Protein AF-A0A812YRU4-F1 (afdb_monomer)

Solvent-accessible surface area (backbone atoms only — not comparable to full-atom values): 34897 Å² total; per-residue (Å²): 134,85,80,77,73,79,73,93,63,56,40,75,69,53,64,86,39,74,36,22,42,51,42,50,43,34,73,71,46,41,44,79,76,41,52,84,80,40,80,96,62,56,100,83,54,50,73,55,56,47,32,37,53,31,27,76,64,70,39,72,78,32,50,43,41,59,72,84,61,57,59,47,21,40,62,86,48,100,81,36,83,30,54,67,59,38,57,50,47,55,56,43,44,75,78,40,49,82,81,41,78,92,58,57,99,82,56,48,71,66,55,48,38,44,52,40,30,75,72,63,42,84,70,33,64,42,59,43,55,99,86,52,61,75,58,56,53,68,85,69,86,78,78,74,62,66,67,58,54,57,59,51,52,56,52,53,52,52,53,51,52,51,53,56,50,54,50,51,56,46,51,57,49,50,49,52,51,52,52,51,50,49,52,53,52,51,54,50,48,53,53,50,52,53,52,50,50,54,48,51,56,50,51,52,52,51,52,52,52,51,50,52,52,51,51,53,51,49,52,51,51,52,51,52,51,52,54,51,51,52,50,54,53,51,50,52,51,53,51,51,52,51,50,52,52,53,52,51,52,51,52,52,52,52,62,57,56,77,73,62,80,91,82,81,88,83,90,83,88,83,92,80,88,88,80,91,79,86,82,86,83,81,86,84,91,77,92,79,92,81,92,79,90,80,84,88,86,80,86,84,90,86,90,88,78,92,82,89,88,88,81,83,86,89,80,86,82,89,85,87,82,83,89,80,89,78,92,76,92,78,83,89,80,86,90,79,90,78,82,89,78,88,80,80,95,83,87,65,68,73,68,61,69,74,66,55,92,89,62,71,61,58,42,72,26,28,34,56,47,74,70,85,54,91,84,66,74,69,42,81,30,78,31,48,66,57,26,42,58,55,24,68,74,39,92,63,33,42,27,25,31,24,33,56,88,80,28,34,20,42,50,42,38,76,84,44,45,83,36,84,62,42,77,53,20,40,20,32,53,63,88,56,78,88,86,64,87,86,65,70,75,74,84,85,80,81,80,78,85,75,88,74,90,79,88,86,81,88,91,81,84,91,80,95,72,70,75,67,64,66,64,62,71,69,71,80,80,81,83,88,85,80,83,89,79,85,83,80,88,82,86,86,82,88,83,92,79,91,78,92,80,86,89,82,84,86,84,79,89,86,83,91,84,84,89,82,83,89,83,88,87,88,81,88,81,81,88,131

Structure (mmCIF, N/CA/C/O backbone):
data_AF-A0A812YRU4-F1
#
_entry.id   AF-A0A812YRU4-F1
#
loop_
_atom_site.group_PDB
_atom_site.id
_atom_site.type_symbol
_atom_site.label_atom_id
_atom_site.label_alt_id
_atom_site.label_comp_id
_atom_site.label_asym_id
_atom_site.label_entity_id
_atom_site.label_seq_id
_atom_site.pdbx_PDB_ins_code
_atom_site.Cartn_x
_atom_site.Cartn_y
_atom_site.Cartn_z
_atom_site.occupancy
_atom_site.B_iso_or_equiv
_atom_site.auth_seq_id
_atom_site.auth_comp_id
_atom_site.auth_asym_id
_atom_site.auth_atom_id
_atom_site.pdbx_PDB_model_num
ATOM 1 N N . MET A 1 1 ? -33.519 -35.793 24.461 1.00 45.38 1 MET A N 1
ATOM 2 C CA . MET A 1 1 ? -32.552 -34.849 25.055 1.00 45.38 1 MET A CA 1
ATOM 3 C C . MET A 1 1 ? -33.353 -33.724 25.675 1.00 45.38 1 MET A C 1
ATOM 5 O O . MET A 1 1 ? -33.849 -32.876 24.951 1.00 45.38 1 MET A O 1
ATOM 9 N N . VAL A 1 2 ? -33.588 -33.798 26.984 1.00 37.97 2 VAL A N 1
ATOM 10 C CA . VAL A 1 2 ? -34.192 -32.703 27.749 1.00 37.97 2 VAL A CA 1
ATOM 11 C C . VAL A 1 2 ? -33.065 -31.702 27.971 1.00 37.97 2 VAL A C 1
ATOM 13 O O . VAL A 1 2 ? -32.107 -32.019 28.673 1.00 37.97 2 VAL A O 1
ATOM 16 N N . LEU A 1 3 ? -33.117 -30.557 27.291 1.00 44.22 3 LEU A N 1
ATOM 17 C CA . LEU A 1 3 ? -32.237 -29.434 27.594 1.00 44.22 3 LEU A CA 1
ATOM 18 C C . LEU A 1 3 ? -32.653 -28.933 28.978 1.00 44.22 3 LEU A C 1
ATOM 20 O O . LEU A 1 3 ? -33.679 -28.273 29.118 1.00 44.22 3 LEU A O 1
ATOM 24 N N . LEU A 1 4 ? -31.905 -29.339 30.005 1.00 40.84 4 LEU A N 1
ATOM 25 C CA . LEU A 1 4 ? -31.961 -28.729 31.327 1.00 40.84 4 LEU A CA 1
ATOM 26 C C . LEU A 1 4 ? -31.723 -27.232 31.129 1.00 40.84 4 LEU A C 1
ATOM 28 O O . LEU A 1 4 ? -30.606 -26.825 30.816 1.00 40.84 4 LEU A O 1
ATOM 32 N N . GLN A 1 5 ? -32.784 -26.434 31.252 1.00 42.91 5 GLN A N 1
ATOM 33 C CA . GLN A 1 5 ? -32.642 -24.992 31.362 1.00 42.91 5 GLN A CA 1
ATOM 34 C C . GLN A 1 5 ? -31.750 -24.726 32.581 1.00 42.91 5 GLN A C 1
ATOM 36 O O . GLN A 1 5 ? -32.077 -25.207 33.672 1.00 42.91 5 GLN A O 1
ATOM 41 N N . PRO A 1 6 ? -30.609 -24.033 32.413 1.00 49.03 6 PRO A N 1
ATOM 42 C CA . PRO A 1 6 ? -29.785 -23.667 33.543 1.00 49.03 6 PRO A CA 1
ATOM 43 C C . PRO A 1 6 ? -30.639 -22.788 34.448 1.00 49.03 6 PRO A C 1
ATOM 45 O O . PRO A 1 6 ? -31.181 -21.769 34.023 1.00 49.03 6 PRO A O 1
ATOM 48 N N . THR A 1 7 ? -30.804 -23.231 35.689 1.00 45.00 7 THR A N 1
ATOM 49 C CA . THR A 1 7 ? -31.398 -22.441 36.762 1.00 45.00 7 THR A CA 1
ATOM 50 C C . THR A 1 7 ? -30.785 -21.046 36.756 1.00 45.00 7 THR A C 1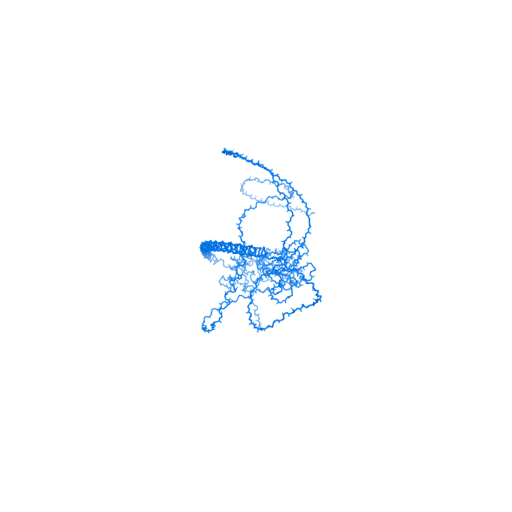
ATOM 52 O O . THR A 1 7 ? -29.574 -20.934 36.576 1.00 45.00 7 THR A O 1
ATOM 55 N N . LEU A 1 8 ? -31.634 -20.037 36.964 1.00 59.81 8 LEU A N 1
ATOM 56 C CA . LEU A 1 8 ? -31.445 -18.576 36.972 1.00 59.81 8 LEU A CA 1
ATOM 57 C C . LEU A 1 8 ? -30.323 -18.026 37.894 1.00 59.81 8 LEU A C 1
ATOM 59 O O . LEU A 1 8 ? -30.450 -16.959 38.489 1.00 59.81 8 LEU A O 1
ATOM 63 N N . GLN A 1 9 ? -29.218 -18.744 38.050 1.00 75.56 9 GLN A N 1
ATOM 64 C CA . GLN A 1 9 ? -28.095 -18.371 38.892 1.00 75.56 9 GLN A CA 1
ATOM 65 C C . GLN A 1 9 ? -27.288 -17.294 38.171 1.00 75.56 9 GLN A C 1
ATOM 67 O O . GLN A 1 9 ? -26.748 -17.514 37.084 1.00 75.56 9 GLN A O 1
ATOM 72 N N . CYS A 1 10 ? -27.231 -16.106 38.772 1.00 87.62 10 CYS A N 1
ATOM 73 C CA . CYS A 1 10 ? -26.231 -15.132 38.373 1.00 87.62 10 CYS A CA 1
ATOM 74 C C . CYS A 1 10 ? -24.852 -15.669 38.774 1.00 87.62 10 CYS A C 1
ATOM 76 O O . CYS A 1 10 ? -24.713 -16.379 39.771 1.00 87.62 10 CYS A O 1
ATOM 78 N N . ALA A 1 11 ? -23.828 -15.330 38.004 1.00 87.25 11 ALA A N 1
ATOM 79 C CA . ALA A 1 11 ? -22.452 -15.607 38.377 1.00 87.25 11 ALA A CA 1
ATOM 80 C C . ALA A 1 11 ? -21.560 -14.498 37.831 1.00 87.25 11 ALA A C 1
ATOM 82 O O . ALA A 1 11 ? -21.629 -14.167 36.649 1.00 87.25 11 ALA A O 1
ATOM 83 N N . ASN A 1 12 ? -20.690 -13.941 38.670 1.00 86.56 12 ASN A N 1
ATOM 84 C CA . ASN A 1 12 ? -19.630 -13.057 38.195 1.00 86.56 12 ASN A CA 1
ATOM 85 C C . ASN A 1 12 ? -18.546 -13.915 37.549 1.00 86.56 12 ASN A C 1
ATOM 87 O O . ASN A 1 12 ? -17.930 -14.748 38.215 1.00 86.56 12 ASN A O 1
ATOM 91 N N . MET A 1 13 ? -18.334 -13.752 36.241 1.00 91.00 13 MET A N 1
ATOM 92 C CA . MET A 1 13 ? -17.394 -14.621 35.539 1.00 91.00 13 MET A CA 1
ATOM 93 C C . MET A 1 13 ? -15.949 -14.229 35.831 1.00 91.00 13 MET A C 1
ATOM 95 O O . MET A 1 13 ? -15.581 -13.080 35.571 1.00 91.00 13 MET A O 1
ATOM 99 N N . PRO A 1 14 ? -15.094 -15.177 36.262 1.00 88.12 14 PRO A N 1
ATOM 100 C CA . PRO A 1 14 ? -13.668 -14.927 36.399 1.00 88.12 14 PRO A CA 1
ATOM 101 C C . PRO A 1 14 ? -13.077 -14.468 35.068 1.00 88.12 14 PRO A C 1
ATOM 103 O O . PRO A 1 14 ? -13.402 -15.022 34.013 1.00 88.12 14 PRO A O 1
ATOM 106 N N . THR A 1 15 ? -12.143 -13.522 35.107 1.00 88.62 15 THR A N 1
ATOM 107 C CA . THR A 1 15 ? -11.422 -13.025 33.920 1.00 88.62 15 THR A CA 1
ATOM 108 C C . THR A 1 15 ? -10.650 -14.120 33.174 1.00 88.62 15 THR A C 1
ATOM 110 O O . THR A 1 15 ? -10.367 -13.987 31.987 1.00 88.62 15 THR A O 1
ATOM 113 N N . SER A 1 16 ? -10.335 -15.230 33.847 1.00 89.75 16 SER A N 1
ATOM 114 C CA . SER A 1 16 ? -9.675 -16.406 33.272 1.00 89.75 16 SER A CA 1
ATOM 115 C C . SER A 1 16 ? -10.605 -17.306 32.447 1.00 89.75 16 SER A C 1
ATOM 117 O O . SER A 1 16 ? -10.122 -18.087 31.617 1.00 89.75 16 SER A O 1
ATOM 119 N N . SER A 1 17 ? -11.921 -17.205 32.649 1.00 93.88 17 SER A N 1
ATOM 120 C CA . SER A 1 17 ? -12.921 -17.998 31.932 1.00 93.88 17 SER A CA 1
ATOM 121 C C . SER A 1 17 ? -13.027 -17.586 30.452 1.00 93.88 17 SER A C 1
ATOM 123 O O . SER A 1 17 ? -12.658 -16.464 30.100 1.00 93.88 17 SER A O 1
ATOM 125 N N . PRO A 1 18 ? -13.546 -18.449 29.554 1.00 94.56 18 PRO A N 1
ATOM 126 C CA . PRO A 1 18 ? -13.751 -18.086 28.149 1.00 94.56 18 PRO A CA 1
ATOM 127 C C . PRO A 1 18 ? -14.623 -16.836 27.962 1.00 94.56 18 PRO A C 1
ATOM 129 O O . PRO A 1 18 ? -14.247 -15.942 27.208 1.00 94.56 18 PRO A O 1
ATOM 132 N N . CYS A 1 19 ? -15.735 -16.743 28.700 1.00 96.81 19 CYS A N 1
ATOM 133 C CA . CYS A 1 19 ? -16.584 -15.551 28.733 1.00 96.81 19 CYS A CA 1
ATOM 134 C C . CYS A 1 19 ? -15.803 -14.322 29.232 1.00 96.81 19 CYS A C 1
ATOM 136 O O . CYS A 1 19 ? -15.808 -13.278 28.585 1.00 96.81 19 CYS A O 1
ATOM 138 N N . GLY A 1 20 ? -15.061 -14.455 30.336 1.00 94.75 20 GLY A N 1
ATOM 139 C CA . GLY A 1 20 ? -14.303 -13.341 30.903 1.00 94.75 20 GLY A CA 1
ATOM 140 C C . GLY A 1 20 ? -13.191 -12.817 29.997 1.00 94.75 20 GLY A C 1
ATOM 141 O O . GLY A 1 20 ? -12.993 -11.607 29.900 1.00 94.75 20 GLY A O 1
ATOM 142 N N . LYS A 1 21 ? -12.523 -13.701 29.250 1.00 95.38 21 LYS A N 1
ATOM 143 C CA . LYS A 1 21 ? -11.553 -13.316 28.214 1.00 95.38 21 LYS A CA 1
ATOM 144 C C . LYS A 1 21 ? -12.210 -12.552 27.067 1.00 95.38 21 LYS A C 1
ATOM 146 O O . LYS A 1 21 ? -11.634 -11.572 26.602 1.00 95.38 21 LYS A O 1
ATOM 151 N N . ALA A 1 22 ? -13.397 -12.975 26.628 1.00 96.12 22 ALA A N 1
ATOM 152 C CA . ALA A 1 22 ? -14.150 -12.278 25.586 1.00 96.12 22 ALA A CA 1
ATOM 153 C C . ALA A 1 22 ? -14.577 -10.876 26.049 1.00 96.12 22 ALA A C 1
ATOM 155 O O . ALA A 1 22 ? -14.362 -9.907 25.324 1.00 96.12 22 ALA A O 1
ATOM 156 N N . ILE A 1 23 ? -15.073 -10.752 27.284 1.00 96.56 23 ILE A N 1
ATOM 157 C CA . ILE A 1 23 ? -15.409 -9.460 27.897 1.00 96.56 23 ILE A CA 1
ATOM 158 C C . ILE A 1 23 ? -14.171 -8.563 27.991 1.00 96.56 23 ILE A C 1
ATOM 160 O O . ILE A 1 23 ? -14.215 -7.413 27.565 1.00 96.56 23 ILE A O 1
ATOM 164 N N . LEU A 1 24 ? -13.043 -9.075 28.494 1.00 95.69 24 LEU A N 1
ATOM 165 C CA . LEU A 1 24 ? -11.802 -8.299 28.568 1.00 95.69 24 LEU A CA 1
ATOM 166 C C . LEU A 1 24 ? -11.323 -7.854 27.186 1.00 95.69 24 LEU A C 1
ATOM 168 O O . LEU A 1 24 ? -10.888 -6.713 27.034 1.00 95.69 24 LEU A O 1
ATOM 172 N N . HIS A 1 25 ? -11.419 -8.721 26.179 1.00 95.31 25 HIS A N 1
ATOM 173 C CA . HIS A 1 25 ? -11.092 -8.371 24.802 1.00 95.31 25 HIS A CA 1
ATOM 174 C C . HIS A 1 25 ? -12.012 -7.264 24.272 1.00 95.31 25 HIS A C 1
ATOM 176 O O . HIS A 1 25 ? -11.520 -6.299 23.690 1.00 95.31 25 HIS A O 1
ATOM 182 N N . ALA A 1 26 ? -13.322 -7.354 24.516 1.00 96.44 26 ALA A N 1
ATOM 183 C CA . ALA A 1 26 ? -14.277 -6.306 24.164 1.00 96.44 26 ALA A CA 1
ATOM 184 C C . ALA A 1 26 ? -13.936 -4.974 24.835 1.00 96.44 26 ALA A C 1
ATOM 186 O O . ALA A 1 26 ? -13.847 -3.958 24.157 1.00 96.44 26 ALA A O 1
ATOM 187 N N . MET A 1 27 ? -13.660 -4.981 26.139 1.00 94.44 27 MET A N 1
ATOM 188 C CA . MET A 1 27 ? -13.318 -3.770 26.889 1.00 94.44 27 MET A CA 1
ATOM 189 C C . MET A 1 27 ? -12.005 -3.124 26.426 1.00 94.44 27 MET A C 1
ATOM 191 O O . MET A 1 27 ? -11.888 -1.904 26.447 1.00 94.44 27 MET A O 1
ATOM 195 N N . THR A 1 28 ? -11.003 -3.922 26.043 1.00 92.50 28 THR A N 1
ATOM 196 C CA . THR A 1 28 ? -9.645 -3.422 25.752 1.00 92.50 28 THR A CA 1
ATOM 197 C C . THR A 1 28 ? -9.398 -3.119 24.278 1.00 92.50 28 THR A C 1
ATOM 199 O O . THR A 1 28 ? -8.720 -2.145 23.969 1.00 92.50 28 THR A O 1
ATOM 202 N N . HIS A 1 29 ? -9.937 -3.935 23.374 1.00 94.19 29 HIS A N 1
ATOM 203 C CA . HIS A 1 29 ? -9.679 -3.841 21.935 1.00 94.19 29 HIS A CA 1
ATOM 204 C C . HIS A 1 29 ? -10.978 -3.695 21.149 1.00 94.19 29 HIS A C 1
ATOM 206 O O . HIS A 1 29 ? -11.094 -2.809 20.306 1.00 94.19 29 HIS A O 1
ATOM 212 N N . GLY A 1 30 ? -11.971 -4.539 21.448 1.00 93.69 30 GLY A N 1
ATOM 213 C CA . GLY A 1 30 ? -13.206 -4.625 20.675 1.00 93.69 30 GLY A CA 1
ATOM 214 C C . GLY A 1 30 ? -13.965 -3.303 20.611 1.00 93.69 30 GLY A C 1
ATOM 215 O O . GLY A 1 30 ? -14.333 -2.880 19.523 1.00 93.69 30 GLY A O 1
ATOM 216 N N . PHE A 1 31 ? -14.149 -2.625 21.745 1.00 94.62 31 PHE A N 1
ATOM 217 C CA . PHE A 1 31 ? -14.885 -1.364 21.819 1.00 94.62 31 PHE A CA 1
ATOM 218 C C . PHE A 1 31 ? -14.136 -0.210 21.141 1.00 94.62 31 PHE A C 1
ATOM 220 O O . PHE A 1 31 ? -14.758 0.640 20.518 1.00 94.62 31 PHE A O 1
ATOM 227 N N . ALA A 1 32 ? -12.802 -0.182 21.229 1.00 89.69 32 ALA A N 1
ATOM 228 C CA . ALA A 1 32 ? -11.991 0.848 20.580 1.00 89.69 32 ALA A CA 1
ATOM 229 C C . ALA A 1 32 ? -11.964 0.690 19.050 1.00 89.69 32 ALA A C 1
ATOM 231 O O . ALA A 1 32 ? -11.919 1.684 18.332 1.00 89.69 32 ALA A O 1
ATOM 232 N N . GLN A 1 33 ? -11.983 -0.554 18.561 1.00 95.12 33 GLN A N 1
ATOM 233 C CA . GLN A 1 33 ? -11.973 -0.860 17.129 1.00 95.12 33 GLN A CA 1
ATOM 234 C C . GLN A 1 33 ? -13.366 -0.754 16.498 1.00 95.12 33 GLN A C 1
ATOM 236 O O . GLN A 1 33 ? -13.477 -0.283 15.371 1.00 95.12 33 GLN A O 1
ATOM 241 N N . HIS A 1 34 ? -14.400 -1.191 17.222 1.00 95.69 34 HIS A N 1
ATOM 242 C CA . HIS A 1 34 ? -15.766 -1.340 16.718 1.00 95.69 34 HIS A CA 1
ATOM 243 C C . HIS A 1 34 ? -16.815 -0.949 17.775 1.00 95.69 34 HIS A C 1
ATOM 245 O O . HIS A 1 34 ? -17.539 -1.821 18.273 1.00 95.69 34 HIS A O 1
ATOM 251 N N . PRO A 1 35 ? -16.917 0.334 18.168 1.00 95.12 35 PRO A N 1
ATOM 252 C CA . PRO A 1 35 ? -17.913 0.782 19.146 1.00 95.12 35 PRO A CA 1
ATOM 253 C C . PRO A 1 35 ? -19.357 0.504 18.691 1.00 95.12 35 PRO A C 1
ATOM 255 O O . PRO A 1 35 ? -20.231 0.255 19.521 1.00 95.12 35 PRO A O 1
ATOM 258 N N . GLU A 1 36 ? -19.608 0.468 17.380 1.00 92.12 36 GLU A N 1
ATOM 259 C CA . GLU A 1 36 ? -20.902 0.154 16.767 1.00 92.12 36 GLU A CA 1
ATOM 260 C C . GLU A 1 36 ? -21.422 -1.252 17.104 1.00 92.12 36 GLU A C 1
ATOM 262 O O . GLU A 1 36 ? -22.631 -1.479 17.083 1.00 92.12 36 GLU A O 1
ATOM 267 N N . HIS A 1 37 ? -20.536 -2.189 17.458 1.00 95.31 37 HIS A N 1
ATOM 268 C CA . HIS A 1 37 ? -20.919 -3.544 17.855 1.00 95.31 37 HIS A CA 1
ATOM 269 C C . HIS A 1 37 ? -21.395 -3.645 19.306 1.00 95.31 37 HIS A C 1
ATOM 271 O O . HIS A 1 37 ? -21.857 -4.707 19.696 1.00 95.31 37 HIS A O 1
ATOM 277 N N . TYR A 1 38 ? -21.296 -2.586 20.111 1.00 95.69 38 TYR A N 1
ATOM 278 C CA . TYR A 1 38 ? -21.601 -2.620 21.545 1.00 95.69 38 TYR A CA 1
ATOM 279 C C . TYR A 1 38 ? -22.648 -1.562 21.905 1.00 95.69 38 TYR A C 1
ATOM 281 O O . TYR A 1 38 ? -22.424 -0.692 22.747 1.00 95.69 38 TYR A O 1
ATOM 289 N N . ILE A 1 39 ? -23.801 -1.620 21.233 1.00 92.38 39 ILE A N 1
ATOM 290 C CA . ILE A 1 39 ? -24.898 -0.659 21.414 1.00 92.38 39 ILE A CA 1
ATOM 291 C C . ILE A 1 39 ? -25.322 -0.614 22.890 1.00 92.38 39 ILE A C 1
ATOM 293 O O . ILE A 1 39 ? -25.643 -1.640 23.488 1.00 92.38 39 ILE A O 1
ATOM 297 N N . GLY A 1 40 ? -25.330 0.589 23.470 1.00 87.62 40 GLY A N 1
ATOM 298 C CA . GLY A 1 40 ? -25.673 0.819 24.878 1.00 87.62 40 GLY A CA 1
ATOM 299 C C . GLY A 1 40 ? -24.502 0.668 25.855 1.00 87.62 40 GLY A C 1
ATOM 300 O O . GLY A 1 40 ? -24.668 0.944 27.042 1.00 87.62 40 GLY A O 1
ATOM 301 N N . LEU A 1 41 ? -23.314 0.284 25.378 1.00 93.06 41 LEU A N 1
ATOM 302 C CA . LEU A 1 41 ? -22.080 0.310 26.160 1.00 93.06 41 LEU A CA 1
ATOM 303 C C . LEU A 1 41 ? -21.213 1.518 25.784 1.00 93.06 41 LEU A C 1
ATOM 305 O O . LEU A 1 41 ? -21.320 2.093 24.703 1.00 93.06 41 LEU A O 1
ATOM 309 N N . SER A 1 42 ? -20.346 1.913 26.710 1.00 89.44 42 SER A N 1
ATOM 310 C CA . SER A 1 42 ? -19.387 3.007 26.565 1.00 89.44 42 SER A CA 1
ATOM 311 C C . SER A 1 42 ? -17.993 2.548 26.999 1.00 89.44 42 SER A C 1
ATOM 313 O O . SER A 1 42 ? -17.850 1.528 27.674 1.00 89.44 42 SER A O 1
ATOM 315 N N . VAL A 1 43 ? -16.961 3.346 26.709 1.00 87.94 43 VAL A N 1
ATOM 316 C CA . VAL A 1 43 ? -15.587 3.093 27.193 1.00 87.94 43 VAL A CA 1
ATOM 317 C C . VAL A 1 43 ? -15.485 3.078 28.729 1.00 87.94 43 VAL A C 1
ATOM 319 O O . VAL A 1 43 ? -14.535 2.539 29.289 1.00 87.94 43 VAL A O 1
ATOM 322 N N . HIS A 1 44 ? -16.480 3.645 29.418 1.00 83.31 44 HIS A N 1
ATOM 323 C CA . HIS A 1 44 ? -16.577 3.682 30.877 1.00 83.31 44 HIS A CA 1
ATOM 324 C C . HIS A 1 44 ? -17.490 2.591 31.455 1.00 83.31 44 HIS A C 1
ATOM 326 O O . HIS A 1 44 ? -17.653 2.515 32.672 1.00 83.31 44 HIS A O 1
ATOM 332 N N . SER A 1 45 ? -18.103 1.753 30.614 1.00 88.00 45 SER A N 1
ATOM 333 C CA . SER A 1 45 ? -18.971 0.671 31.077 1.00 88.00 45 SER A CA 1
ATOM 334 C C . SER A 1 45 ? -18.177 -0.366 31.876 1.00 88.00 45 SER A C 1
ATOM 336 O O . SER A 1 45 ? -17.042 -0.713 31.549 1.00 88.00 45 SER A O 1
ATOM 338 N N . THR A 1 46 ? -18.782 -0.868 32.950 1.00 91.44 46 THR A N 1
ATOM 339 C CA . THR A 1 46 ? -18.155 -1.828 33.865 1.00 91.44 46 THR A CA 1
ATOM 340 C C . THR A 1 46 ? -18.062 -3.225 33.246 1.00 91.44 46 THR A C 1
ATOM 342 O O . THR A 1 46 ? -18.794 -3.566 32.318 1.00 91.44 46 THR A O 1
ATOM 345 N N . TYR A 1 47 ? -17.212 -4.088 33.813 1.00 93.12 47 TYR A N 1
ATOM 346 C CA . TYR A 1 47 ? -17.121 -5.497 33.407 1.00 93.12 47 TYR A CA 1
ATOM 347 C C . TYR A 1 47 ? -18.479 -6.218 33.477 1.00 93.12 47 TYR A C 1
ATOM 349 O O . TYR A 1 47 ? -18.807 -6.995 32.586 1.00 93.12 47 TYR A O 1
ATOM 357 N N . SER A 1 48 ? -19.302 -5.914 34.489 1.00 91.44 48 SER A N 1
ATOM 358 C CA . SER A 1 48 ? -20.655 -6.467 34.621 1.00 91.44 48 SER A CA 1
ATOM 359 C C . SER A 1 48 ? -21.601 -5.992 33.516 1.00 91.44 48 SER A C 1
ATOM 361 O O . SER A 1 48 ? -22.391 -6.793 33.031 1.00 91.44 48 SER A O 1
ATOM 363 N N . ALA A 1 49 ? -21.500 -4.740 33.058 1.00 90.19 49 ALA A N 1
ATOM 364 C CA . ALA A 1 49 ? -22.296 -4.246 31.933 1.00 90.19 49 ALA A CA 1
ATOM 365 C C . ALA A 1 49 ? -21.929 -4.964 30.624 1.00 90.19 49 ALA A C 1
ATOM 367 O O . ALA A 1 49 ? -22.815 -5.401 29.888 1.00 90.19 49 ALA A O 1
ATOM 368 N N . PHE A 1 50 ? -20.633 -5.176 30.368 1.00 95.06 50 PHE A N 1
ATOM 369 C CA . PHE A 1 50 ? -20.200 -6.011 29.244 1.00 95.06 50 PHE A CA 1
ATOM 370 C C . PHE A 1 50 ? -20.651 -7.469 29.415 1.00 95.06 50 PHE A C 1
ATOM 372 O O . PHE A 1 50 ? -21.143 -8.065 28.463 1.00 95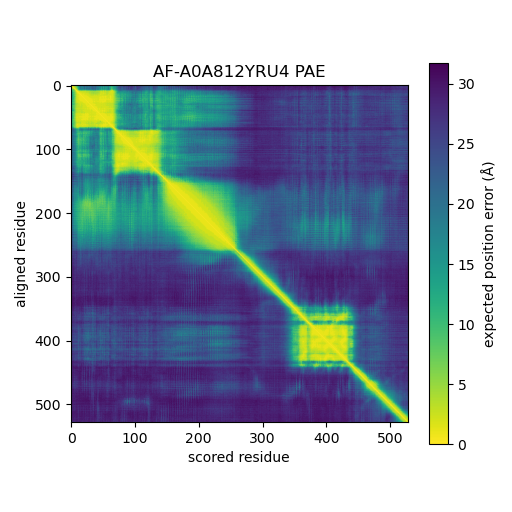.06 50 PHE A O 1
ATOM 379 N N . GLN A 1 51 ? -20.564 -8.050 30.615 1.00 95.50 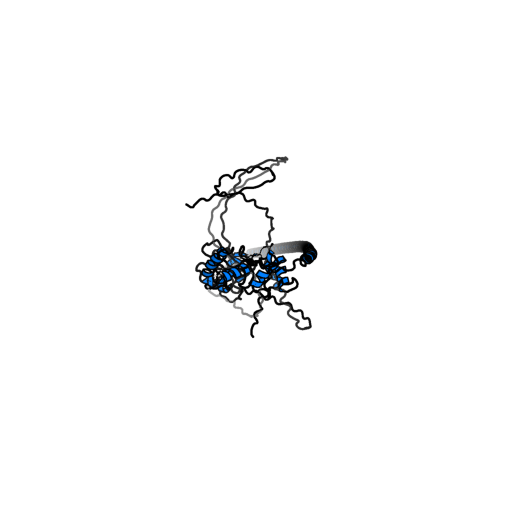51 GLN A N 1
ATOM 380 C CA . GLN A 1 51 ? -21.067 -9.404 30.861 1.00 95.50 51 GLN A CA 1
ATOM 381 C C . GLN A 1 51 ? -22.575 -9.519 30.592 1.00 95.50 51 GLN A C 1
ATOM 383 O O . GLN A 1 51 ? -23.002 -10.494 29.978 1.00 95.50 51 GLN A O 1
ATOM 388 N N . ALA A 1 52 ? -23.370 -8.524 31.000 1.00 91.56 52 ALA A N 1
ATOM 389 C CA . ALA A 1 52 ? -24.803 -8.461 30.713 1.00 91.56 52 ALA A CA 1
ATOM 390 C C . ALA A 1 52 ? -25.066 -8.411 29.205 1.00 91.56 52 ALA A C 1
ATOM 392 O O . ALA A 1 52 ? -25.906 -9.152 28.708 1.00 91.56 52 ALA A O 1
ATOM 393 N N . TYR A 1 53 ? -24.309 -7.596 28.468 1.00 95.31 53 TYR A N 1
ATOM 394 C CA . TYR A 1 53 ? -24.405 -7.513 27.011 1.00 95.31 53 TYR A CA 1
ATOM 395 C C . TYR A 1 53 ? -24.132 -8.866 26.335 1.00 95.31 53 TYR A C 1
ATOM 397 O O . TYR A 1 53 ? -24.912 -9.310 25.495 1.00 95.31 53 TYR A O 1
ATOM 405 N N . TYR A 1 54 ? -23.068 -9.564 26.745 1.00 95.50 54 TYR A N 1
ATOM 406 C CA . TYR A 1 54 ? -22.745 -10.891 26.215 1.00 95.50 54 TYR A CA 1
ATOM 407 C C . TYR A 1 54 ? -23.782 -11.949 26.597 1.00 95.50 54 TYR A C 1
ATOM 409 O O . TYR A 1 54 ? -24.122 -12.783 25.762 1.00 95.50 54 TYR A O 1
ATOM 417 N N . HIS A 1 55 ? -24.298 -11.908 27.827 1.00 94.56 55 HIS A N 1
ATOM 418 C CA . HIS A 1 55 ? -25.370 -12.795 28.272 1.00 94.56 55 HIS A CA 1
ATOM 419 C C . HIS A 1 55 ? -26.643 -12.591 27.441 1.00 94.56 55 HIS A C 1
ATOM 421 O O . HIS A 1 55 ? -27.180 -13.552 26.905 1.00 94.56 55 HIS A O 1
ATOM 427 N N . ASN A 1 56 ? -27.078 -11.341 27.272 1.00 89.94 56 ASN A N 1
ATOM 428 C CA . ASN A 1 56 ? -28.292 -11.001 26.528 1.00 89.94 56 ASN A CA 1
ATOM 429 C C . ASN A 1 56 ? -28.179 -11.310 25.028 1.00 89.94 56 ASN A C 1
ATOM 431 O O . ASN A 1 56 ? -29.189 -11.546 24.374 1.00 89.94 56 ASN A O 1
ATOM 435 N N . GLY A 1 57 ? -26.962 -11.297 24.479 1.00 92.00 57 GLY A N 1
ATOM 436 C CA . GLY A 1 57 ? -26.692 -11.708 23.101 1.00 92.00 57 GLY A CA 1
ATOM 437 C C . GLY A 1 57 ? -26.437 -13.208 22.922 1.00 92.00 57 GLY A C 1
ATOM 438 O O . GLY A 1 57 ? -26.035 -13.602 21.829 1.00 92.00 57 GLY A O 1
ATOM 439 N N . ASP A 1 58 ? -26.580 -14.027 23.972 1.00 93.00 58 ASP A N 1
ATOM 440 C CA . ASP A 1 58 ? -26.210 -15.452 23.991 1.00 93.00 58 ASP A CA 1
ATOM 441 C C . ASP A 1 58 ? -24.773 -15.721 23.482 1.00 93.00 58 ASP A C 1
ATOM 443 O O . ASP A 1 58 ? -24.448 -16.762 22.901 1.00 93.00 58 ASP A O 1
ATOM 447 N N . MET A 1 59 ? -23.861 -14.774 23.717 1.00 91.94 59 MET A N 1
ATOM 448 C CA . MET A 1 59 ? -22.479 -14.828 23.251 1.00 91.94 59 MET A CA 1
ATOM 449 C C . MET A 1 59 ? -21.568 -15.481 24.294 1.00 91.94 59 MET A C 1
ATOM 451 O O . MET A 1 59 ? -21.561 -15.123 25.472 1.00 91.94 59 MET A O 1
ATOM 455 N N . HIS A 1 60 ? -20.738 -16.428 23.847 1.00 91.00 60 HIS A N 1
ATOM 456 C CA . HIS A 1 60 ? -19.709 -17.098 24.661 1.00 91.00 60 HIS A CA 1
ATOM 457 C C . HIS A 1 60 ? -20.214 -17.781 25.946 1.00 91.00 60 HIS A C 1
ATOM 459 O O . HIS A 1 60 ? -19.418 -18.023 26.856 1.00 91.00 60 HIS A O 1
ATOM 465 N N . PHE A 1 61 ? -21.507 -18.124 26.011 1.00 93.31 61 PHE A N 1
ATOM 466 C CA . PHE A 1 61 ? -22.135 -18.758 27.177 1.00 93.31 61 PHE A CA 1
ATOM 467 C C . PHE A 1 61 ? -21.894 -17.979 28.477 1.00 93.31 61 PHE A C 1
ATOM 469 O O . PHE A 1 61 ? -21.662 -18.562 29.538 1.00 93.31 61 PHE A O 1
ATOM 476 N N . CYS A 1 62 ? -21.898 -16.649 28.390 1.00 95.06 62 CYS A N 1
ATOM 477 C CA . CYS A 1 62 ? -21.769 -15.803 29.562 1.00 95.06 62 CYS A CA 1
ATOM 478 C C . CYS A 1 62 ? -23.012 -15.955 30.458 1.00 95.06 62 CYS A C 1
ATOM 480 O O . CYS A 1 62 ? -24.122 -15.712 29.984 1.00 95.06 62 CYS A O 1
ATOM 482 N N . PRO A 1 63 ? -22.873 -16.347 31.739 1.00 93.00 63 PRO A N 1
ATOM 483 C CA . PRO A 1 63 ? -23.977 -16.292 32.684 1.00 93.00 63 PRO A CA 1
ATOM 484 C C . PRO A 1 63 ? -24.323 -14.834 32.990 1.00 93.00 63 PRO A C 1
ATOM 486 O O . PRO A 1 63 ? -23.508 -13.924 32.802 1.00 93.00 63 PRO A O 1
ATOM 489 N N . ARG A 1 64 ? -25.529 -14.619 33.509 1.00 90.44 64 ARG A N 1
ATOM 490 C CA . ARG A 1 64 ? -25.988 -13.302 33.943 1.00 90.44 64 ARG A CA 1
ATOM 491 C C . ARG A 1 64 ? -25.055 -12.759 35.037 1.00 90.44 64 ARG A C 1
ATOM 493 O O . ARG A 1 64 ? -24.797 -13.493 35.994 1.00 90.44 64 ARG A O 1
ATOM 500 N N . PRO A 1 65 ? -24.549 -11.517 34.941 1.00 91.69 65 PRO A N 1
ATOM 501 C CA . PRO A 1 65 ? -23.740 -10.943 36.012 1.00 91.69 65 PRO A CA 1
ATOM 502 C C . PRO A 1 65 ? -24.564 -10.825 37.297 1.00 91.69 65 PRO A C 1
ATOM 504 O O . PRO A 1 65 ? -25.773 -10.585 37.245 1.00 91.69 65 PRO A O 1
ATOM 507 N N . CYS A 1 66 ? -23.917 -10.980 38.450 1.00 87.62 66 CYS A N 1
ATOM 508 C CA . CYS A 1 66 ? -24.548 -10.641 39.720 1.00 87.62 66 CYS A CA 1
ATOM 509 C C . CYS A 1 66 ? -24.424 -9.128 39.930 1.00 87.62 66 CYS A C 1
ATOM 511 O O . CYS A 1 66 ? -23.322 -8.577 39.881 1.00 87.62 66 CYS A O 1
ATOM 513 N N . LEU A 1 67 ? -25.545 -8.438 40.133 1.00 76.56 67 LEU A N 1
ATOM 514 C CA . LEU A 1 67 ? -25.534 -7.016 40.471 1.00 76.56 67 LEU A CA 1
ATOM 515 C C . LEU A 1 67 ? -25.026 -6.876 41.915 1.00 76.56 67 LEU A C 1
ATOM 517 O O . LEU A 1 67 ? -25.582 -7.488 42.823 1.00 76.56 67 LEU A O 1
ATOM 521 N N . LYS A 1 68 ? -23.931 -6.129 42.119 1.00 62.97 68 LYS A N 1
ATOM 522 C CA . LYS A 1 68 ? -23.394 -5.851 43.459 1.00 62.97 68 LYS A CA 1
ATOM 523 C C . LYS A 1 68 ? -24.376 -4.950 44.194 1.00 62.97 68 LYS A C 1
ATOM 525 O O . LYS A 1 68 ? -24.616 -3.835 43.743 1.00 62.97 68 LYS A O 1
ATOM 530 N N . MET A 1 69 ? -24.919 -5.483 45.283 1.00 53.88 69 MET A N 1
ATOM 531 C CA . MET A 1 69 ? -26.024 -4.941 46.067 1.00 53.88 69 MET A CA 1
ATOM 532 C C . MET A 1 69 ? -27.272 -4.695 45.220 1.00 53.88 69 MET A C 1
ATOM 534 O O . MET A 1 69 ? -27.429 -3.684 44.533 1.00 53.88 69 MET A O 1
ATOM 538 N N . GLU A 1 70 ? -28.203 -5.642 45.295 1.00 56.84 70 GLU A N 1
ATOM 539 C CA . GLU A 1 70 ? -29.584 -5.356 44.941 1.00 56.84 70 GLU A CA 1
ATOM 540 C C . GLU A 1 70 ? -30.002 -4.124 45.741 1.00 56.84 70 GLU A C 1
ATOM 542 O O . GLU A 1 70 ? -30.006 -4.151 46.972 1.00 56.84 70 GLU A O 1
ATOM 547 N N . GLN A 1 71 ? -30.308 -3.024 45.041 1.00 64.94 71 GLN A N 1
ATOM 548 C CA . GLN A 1 71 ? -31.050 -1.924 45.643 1.00 64.94 71 GLN A CA 1
ATOM 549 C C . GLN A 1 71 ? -32.166 -2.547 46.466 1.00 64.94 71 GLN A C 1
ATOM 551 O O . GLN A 1 71 ? -32.884 -3.412 45.948 1.00 64.94 71 GLN A O 1
ATOM 556 N N . ALA A 1 72 ? -32.242 -2.142 47.735 1.00 78.38 72 ALA A N 1
ATOM 557 C CA . ALA A 1 72 ? -33.238 -2.646 48.657 1.00 78.38 72 ALA A CA 1
ATOM 558 C C . ALA A 1 72 ? -34.582 -2.662 47.931 1.00 78.38 72 ALA A C 1
ATOM 560 O O . ALA A 1 72 ? -34.968 -1.655 47.320 1.00 78.38 72 ALA A O 1
ATOM 561 N N . CYS A 1 73 ? -35.214 -3.833 47.889 1.00 87.62 73 CYS A N 1
ATOM 562 C CA . CYS A 1 73 ? -36.379 -3.995 47.041 1.00 87.62 73 CYS A CA 1
ATOM 563 C C . CYS A 1 73 ? -37.446 -2.970 47.462 1.00 87.62 73 CYS A C 1
ATOM 565 O O . CYS A 1 73 ? -37.645 -2.694 48.654 1.00 87.62 73 CYS A O 1
ATOM 567 N N . VAL A 1 74 ? -38.109 -2.371 46.477 1.00 92.00 74 VAL A N 1
ATOM 568 C CA . VAL A 1 74 ? -39.205 -1.431 46.700 1.00 92.00 74 VAL A CA 1
ATOM 569 C C . VAL A 1 74 ? -40.511 -2.186 46.456 1.00 92.00 74 VAL A C 1
ATOM 571 O O . VAL A 1 74 ? -40.666 -2.798 45.394 1.00 92.00 74 VAL A O 1
ATOM 574 N N . PRO A 1 75 ? -41.465 -2.168 47.403 1.00 92.69 75 PRO A N 1
ATOM 575 C CA . PRO A 1 75 ? -42.739 -2.844 47.217 1.00 92.69 75 PRO A CA 1
ATOM 576 C C . PRO A 1 75 ? -43.481 -2.250 46.018 1.00 92.69 75 PRO A C 1
ATOM 578 O O . PRO A 1 75 ? -43.518 -1.025 45.830 1.00 92.69 75 PRO A O 1
ATOM 581 N N . PHE A 1 76 ? -44.088 -3.117 45.207 1.00 94.81 76 PHE A N 1
ATOM 582 C CA . PHE A 1 76 ? -44.834 -2.685 44.033 1.00 94.81 76 PHE A CA 1
ATOM 583 C C . PHE A 1 76 ? -46.149 -2.026 44.456 1.00 94.81 76 PHE A C 1
ATOM 585 O O . PHE A 1 76 ? -47.125 -2.684 44.804 1.00 94.81 76 PHE A O 1
ATOM 592 N N . THR A 1 77 ? -46.165 -0.696 44.469 1.00 93.88 77 THR A N 1
ATOM 593 C CA . THR A 1 77 ? -47.325 0.117 44.852 1.00 93.88 77 THR A CA 1
ATOM 594 C C . THR A 1 77 ? -47.666 1.093 43.726 1.00 93.88 77 THR A C 1
ATOM 596 O O . THR A 1 77 ? -46.810 1.373 42.889 1.00 93.88 77 THR A O 1
ATOM 599 N N . PRO A 1 78 ? -48.872 1.690 43.694 1.00 94.56 78 PRO A N 1
ATOM 600 C CA . PRO A 1 78 ? -49.199 2.729 42.709 1.00 94.56 78 PRO A CA 1
ATOM 601 C C . PRO A 1 78 ? -48.233 3.931 42.714 1.00 94.56 78 PRO A C 1
ATOM 603 O O . PRO A 1 78 ? -48.156 4.666 41.736 1.00 94.56 78 PRO A O 1
ATOM 606 N N . SER A 1 79 ? -47.485 4.122 43.805 1.00 94.38 79 SER A N 1
ATOM 607 C CA . SER A 1 79 ? -46.422 5.122 43.967 1.00 94.38 79 SER A CA 1
ATOM 608 C C . SER A 1 79 ? -45.022 4.623 43.580 1.00 94.38 79 SER A C 1
ATOM 610 O O . SER A 1 79 ? -44.027 5.243 43.952 1.00 94.38 79 SER A O 1
ATOM 612 N N . PHE A 1 80 ? -44.909 3.493 42.882 1.00 94.56 80 PHE A N 1
ATOM 613 C CA . PHE A 1 80 ? -43.620 2.924 42.509 1.00 94.56 80 PHE A CA 1
ATOM 614 C C . PHE A 1 80 ? -42.815 3.913 41.627 1.00 94.56 80 PHE A C 1
ATOM 616 O O . PHE A 1 80 ? -43.340 4.405 40.625 1.00 94.56 80 PHE A O 1
ATOM 623 N N . PRO A 1 81 ? -41.537 4.217 41.942 1.00 91.00 81 PRO A N 1
ATOM 624 C CA . PRO A 1 81 ? -40.758 5.240 41.224 1.00 91.00 81 PRO A CA 1
ATOM 625 C C . PRO A 1 81 ? -40.621 4.996 39.710 1.00 91.00 81 PRO A C 1
ATOM 627 O O . PRO A 1 81 ? -40.422 5.935 38.942 1.00 91.00 81 PRO A O 1
ATOM 630 N N . GLY A 1 82 ? -40.778 3.745 39.265 1.00 94.00 82 GLY A N 1
ATOM 631 C CA . GLY A 1 82 ? -40.703 3.342 37.862 1.00 94.00 82 GLY A CA 1
ATOM 632 C C . GLY A 1 82 ? -42.019 3.377 37.074 1.00 94.00 82 GLY A C 1
ATOM 633 O O . GLY A 1 82 ? -42.006 2.962 35.917 1.00 94.00 82 GLY A O 1
ATOM 634 N N . MET A 1 83 ? -43.144 3.850 37.631 1.00 96.38 83 MET A N 1
ATOM 635 C CA . MET A 1 83 ? -44.457 3.772 36.952 1.00 96.38 83 MET A CA 1
ATOM 636 C C . MET A 1 83 ? -44.485 4.447 35.572 1.00 96.38 83 MET A C 1
ATOM 638 O O . MET A 1 83 ? -45.096 3.921 34.643 1.00 96.38 83 MET A O 1
ATOM 642 N N . ASN A 1 84 ? -43.771 5.562 35.396 1.00 95.44 84 ASN A N 1
ATOM 643 C CA . ASN A 1 84 ? -43.678 6.233 34.095 1.00 95.44 84 ASN A CA 1
ATOM 644 C C . ASN A 1 84 ? -42.962 5.365 33.046 1.00 95.44 84 ASN A C 1
ATOM 646 O O . ASN A 1 84 ? -43.407 5.288 31.902 1.00 95.44 84 ASN A O 1
ATOM 650 N N . HIS A 1 85 ? -41.890 4.670 33.441 1.00 93.88 85 HIS A N 1
ATOM 651 C CA . HIS A 1 85 ? -41.161 3.755 32.559 1.00 93.88 85 HIS A CA 1
ATOM 652 C C . HIS A 1 85 ? -41.997 2.524 32.203 1.00 93.88 85 HIS A C 1
ATOM 654 O O . HIS A 1 85 ? -41.958 2.074 31.063 1.00 93.88 85 HIS A O 1
ATOM 660 N N . ILE A 1 86 ? -42.793 2.012 33.144 1.00 96.38 86 ILE A N 1
ATOM 661 C CA . ILE A 1 86 ? -43.717 0.894 32.904 1.00 96.38 86 ILE A CA 1
ATOM 662 C C . ILE A 1 86 ? -44.786 1.293 31.883 1.00 96.38 86 ILE A C 1
ATOM 664 O O . ILE A 1 86 ? -45.027 0.562 30.922 1.00 96.38 86 ILE A O 1
ATOM 668 N N . ALA A 1 87 ? -45.391 2.473 32.048 1.00 96.19 87 ALA A N 1
ATOM 669 C CA . ALA A 1 87 ? -46.395 2.982 31.119 1.00 96.19 87 ALA A CA 1
ATOM 670 C C . ALA A 1 87 ? -45.825 3.177 29.705 1.00 96.19 87 ALA A C 1
ATOM 672 O O . ALA A 1 87 ? -46.486 2.844 28.721 1.00 96.19 87 ALA A O 1
ATOM 673 N N . GLU A 1 88 ? -44.596 3.683 29.594 1.00 94.94 88 GLU A N 1
ATOM 674 C CA . GLU A 1 88 ? -43.929 3.846 28.302 1.00 94.94 88 GLU A CA 1
ATOM 675 C C . GLU A 1 88 ? -43.546 2.500 27.676 1.00 94.94 88 GLU A C 1
ATOM 677 O O . GLU A 1 88 ? -43.802 2.273 26.494 1.00 94.94 88 GLU A O 1
ATOM 682 N N . CYS A 1 89 ? -43.038 1.565 28.482 1.00 94.31 89 CYS A N 1
ATOM 683 C CA . CYS A 1 89 ? -42.744 0.201 28.055 1.00 94.31 89 CYS A CA 1
ATOM 684 C C . CYS A 1 89 ? -43.995 -0.486 27.490 1.00 94.31 89 CYS A C 1
ATOM 686 O O . CYS A 1 89 ? -43.943 -1.051 26.401 1.00 94.31 89 CYS A O 1
ATOM 688 N N . ARG A 1 90 ? -45.163 -0.339 28.132 1.00 96.31 90 ARG A N 1
ATOM 689 C CA . ARG A 1 90 ? -46.428 -0.870 27.594 1.00 96.31 90 ARG A CA 1
ATOM 690 C C . ARG A 1 90 ? -46.781 -0.306 26.219 1.00 96.31 90 ARG A C 1
ATOM 692 O O . ARG A 1 90 ? -47.246 -1.056 25.365 1.00 96.31 90 ARG A O 1
ATOM 699 N N . LYS A 1 91 ? -46.565 0.992 25.976 1.00 96.06 91 LYS A N 1
ATOM 700 C CA . LYS A 1 91 ? -46.784 1.573 24.638 1.00 96.06 91 LYS A CA 1
ATOM 701 C C . LYS A 1 91 ? -45.822 0.970 23.618 1.00 96.06 91 LYS A C 1
ATOM 703 O O . LYS A 1 91 ? -46.249 0.641 22.513 1.00 96.06 91 LYS A O 1
ATOM 708 N N . GLN A 1 92 ? -44.554 0.800 23.995 1.00 93.00 92 GLN A N 1
ATOM 709 C CA . GLN A 1 92 ? -43.543 0.192 23.132 1.00 93.00 92 GLN A CA 1
ATOM 710 C C . GLN A 1 92 ? -43.851 -1.269 22.823 1.00 93.00 92 GLN A C 1
ATOM 712 O O . GLN A 1 92 ? -43.732 -1.658 21.672 1.00 93.00 92 GLN A O 1
ATOM 717 N N . MET A 1 93 ? -44.336 -2.053 23.785 1.00 93.62 93 MET A N 1
ATOM 718 C CA . MET A 1 93 ? -44.720 -3.449 23.552 1.00 93.62 93 MET A CA 1
ATOM 719 C C . MET A 1 93 ? -45.825 -3.603 22.498 1.00 93.62 93 MET A C 1
ATOM 721 O O . MET A 1 93 ? -45.842 -4.591 21.771 1.00 93.62 93 MET A O 1
ATOM 725 N N . VAL A 1 94 ? -46.738 -2.630 22.383 1.00 93.81 94 VAL A N 1
ATOM 726 C CA . VAL A 1 94 ? -47.775 -2.627 21.332 1.00 93.81 94 VAL A CA 1
ATOM 727 C C . VAL A 1 94 ? -47.182 -2.286 19.965 1.00 93.81 94 VAL A C 1
ATOM 729 O O . VAL A 1 94 ? -47.624 -2.818 18.950 1.00 93.81 94 VAL A O 1
ATOM 732 N N . GLN A 1 95 ? -46.198 -1.387 19.928 1.00 95.00 95 GLN A N 1
ATOM 733 C CA . GLN A 1 95 ? -45.571 -0.943 18.682 1.00 95.00 95 GLN A CA 1
ATOM 734 C C . GLN A 1 95 ? -44.505 -1.925 18.175 1.00 95.00 95 GLN A C 1
ATOM 736 O O . GLN A 1 95 ? -44.336 -2.053 16.966 1.00 95.00 95 GLN A O 1
ATOM 741 N N . GLN A 1 96 ? -43.785 -2.578 19.089 1.00 93.50 96 GLN A N 1
ATOM 742 C CA . GLN A 1 96 ? -42.617 -3.428 18.847 1.00 93.50 96 GLN A CA 1
ATOM 743 C C . GLN A 1 96 ? -42.579 -4.580 19.868 1.00 93.50 96 GLN A C 1
ATOM 745 O O . GLN A 1 96 ? -41.795 -4.551 20.823 1.00 93.50 96 GLN A O 1
ATOM 750 N N . PRO A 1 97 ? -43.428 -5.606 19.702 1.00 91.50 97 PRO A N 1
ATOM 751 C CA . PRO A 1 97 ? -43.455 -6.751 20.610 1.00 91.50 97 PRO A CA 1
ATOM 752 C C . PRO A 1 97 ? -42.121 -7.516 20.632 1.00 91.50 97 PRO A C 1
ATOM 754 O O . PRO A 1 97 ? -41.755 -8.076 21.663 1.00 91.50 97 PRO A O 1
ATOM 757 N N . GLU A 1 98 ? -41.337 -7.484 19.549 1.00 88.12 98 GLU A N 1
ATOM 758 C CA . GLU A 1 98 ? -39.996 -8.081 19.507 1.00 88.12 98 GLU A CA 1
ATOM 759 C C . GLU A 1 98 ? -38.971 -7.419 20.441 1.00 88.12 98 GLU A C 1
ATOM 761 O O . GLU A 1 98 ? -37.965 -8.045 20.772 1.00 88.12 98 GLU A O 1
ATOM 766 N N . ALA A 1 99 ? -39.205 -6.184 20.896 1.00 86.12 99 ALA A N 1
ATOM 767 C CA . ALA A 1 99 ? -38.283 -5.501 21.800 1.00 86.12 99 ALA A CA 1
ATOM 768 C C . ALA A 1 99 ? -38.302 -6.102 23.218 1.00 86.12 99 ALA A C 1
ATOM 770 O O . ALA A 1 99 ? -37.310 -5.988 23.940 1.00 86.12 99 ALA A O 1
ATOM 771 N N . PHE A 1 100 ? -39.392 -6.768 23.616 1.00 92.12 100 PHE A N 1
ATOM 772 C CA . PHE A 1 100 ? -39.587 -7.354 24.948 1.00 92.12 100 PHE A CA 1
ATOM 773 C C . PHE A 1 100 ? -40.115 -8.794 24.850 1.00 92.12 100 PHE A C 1
ATOM 775 O O . PHE A 1 100 ? -41.255 -9.049 25.234 1.00 92.12 100 PHE A O 1
ATOM 782 N N . PRO A 1 101 ? -39.312 -9.747 24.340 1.00 90.62 101 PRO A N 1
ATOM 783 C CA . PRO A 1 101 ? -39.757 -11.125 24.117 1.00 90.62 101 PRO A CA 1
ATOM 784 C C . PRO A 1 101 ? -40.189 -11.855 25.399 1.00 90.62 101 PRO A C 1
ATOM 786 O O . PRO A 1 101 ? -40.913 -12.845 25.323 1.00 90.62 101 PRO A O 1
ATOM 789 N N . GLU A 1 102 ? -39.754 -11.389 26.570 1.00 88.56 102 GLU A N 1
ATOM 790 C CA . GLU A 1 102 ? -40.125 -11.926 27.880 1.00 88.56 102 GLU A CA 1
ATOM 791 C C . GLU A 1 102 ? -41.454 -11.384 28.436 1.00 88.56 102 GLU A C 1
ATOM 793 O O . GLU A 1 102 ? -41.934 -11.890 29.450 1.00 88.56 102 GLU A O 1
ATOM 798 N N . LEU A 1 103 ? -42.055 -10.377 27.793 1.00 94.00 103 LEU A N 1
ATOM 799 C CA . LEU A 1 103 ? -43.308 -9.755 28.220 1.00 94.00 103 LEU A CA 1
ATOM 800 C C . LEU A 1 103 ? -44.406 -9.958 27.166 1.00 94.00 103 LEU A C 1
ATOM 802 O O . LEU A 1 103 ? -44.167 -9.903 25.963 1.00 94.00 103 LEU A O 1
ATOM 806 N N . SER A 1 104 ? -45.643 -10.157 27.617 1.00 94.62 104 SER A N 1
ATOM 807 C CA . SER A 1 104 ? -46.828 -10.292 26.758 1.00 94.62 104 SER A CA 1
ATOM 808 C C . SER A 1 104 ? -47.805 -9.135 26.977 1.00 94.62 104 SER A C 1
ATOM 810 O O . SER A 1 104 ? -47.687 -8.396 27.954 1.00 94.62 104 SER A O 1
ATOM 812 N N . SER A 1 105 ? -48.815 -8.984 26.110 1.00 93.75 105 SER A N 1
ATOM 813 C CA . SER A 1 105 ? -49.884 -7.988 26.318 1.00 93.75 105 SER A CA 1
ATOM 814 C C . SER A 1 105 ? -50.583 -8.128 27.674 1.00 93.75 105 SER A C 1
ATOM 816 O O . SER A 1 105 ? -51.081 -7.137 28.210 1.00 93.75 105 SER A O 1
ATOM 818 N N . ASP A 1 106 ? -50.570 -9.339 28.231 1.00 95.31 106 ASP A N 1
ATOM 819 C CA . ASP A 1 106 ? -51.262 -9.708 29.462 1.00 95.31 106 ASP A CA 1
ATOM 820 C C . ASP A 1 106 ? -50.347 -9.624 30.694 1.00 95.31 106 ASP A C 1
ATOM 822 O O . ASP A 1 106 ? -50.808 -9.829 31.817 1.00 95.31 106 ASP A O 1
ATOM 826 N N . SER A 1 107 ? -49.061 -9.303 30.505 1.00 96.38 107 SER A N 1
ATOM 827 C CA . SER A 1 107 ? -48.107 -9.175 31.606 1.00 96.38 107 SER A CA 1
ATOM 828 C C . SER A 1 107 ? -48.523 -8.070 32.574 1.00 96.38 107 SER A C 1
ATOM 830 O O . SER A 1 107 ? -49.025 -7.015 32.171 1.00 96.38 107 SER A O 1
ATOM 832 N N . THR A 1 108 ? -48.314 -8.303 33.865 1.00 97.00 108 THR A N 1
ATOM 833 C CA . THR A 1 108 ? -48.639 -7.352 34.937 1.00 97.00 108 THR A CA 1
ATOM 834 C C . THR A 1 108 ? -47.629 -6.205 34.985 1.00 97.00 108 THR A C 1
ATOM 836 O O . THR A 1 108 ? -46.494 -6.334 34.530 1.00 97.00 108 THR A O 1
ATOM 839 N N . ASP A 1 109 ? -48.006 -5.064 35.569 1.00 97.00 109 ASP A N 1
ATOM 840 C CA . ASP A 1 109 ? -47.078 -3.930 35.712 1.00 97.00 109 ASP A CA 1
ATOM 841 C C . ASP A 1 109 ? -45.840 -4.289 36.554 1.00 97.00 109 ASP A C 1
ATOM 843 O O . ASP A 1 109 ? -44.749 -3.778 36.302 1.00 97.00 109 ASP A O 1
ATOM 847 N N . GLN A 1 110 ? -45.989 -5.219 37.503 1.00 96.00 110 GLN A N 1
ATOM 848 C CA . GLN A 1 110 ? -44.897 -5.760 38.310 1.00 96.00 110 GLN A CA 1
ATOM 849 C C . GLN A 1 110 ? -43.910 -6.580 37.466 1.00 96.00 110 GLN A C 1
ATOM 851 O O . GLN A 1 110 ? -42.697 -6.427 37.617 1.00 96.00 110 GLN A O 1
ATOM 856 N N . GLU A 1 111 ? -44.401 -7.408 36.539 1.00 95.31 111 GLU A N 1
ATOM 857 C CA . GLU A 1 111 ? -43.552 -8.153 35.597 1.00 95.31 111 GLU A CA 1
ATOM 858 C C . GLU A 1 111 ? -42.803 -7.208 34.652 1.00 95.31 111 GLU A C 1
ATOM 860 O O . GLU A 1 111 ? -41.597 -7.367 34.445 1.00 95.31 111 GLU A O 1
ATOM 865 N N . VAL A 1 112 ? -43.485 -6.177 34.142 1.00 96.38 112 VAL A N 1
ATOM 866 C CA . VAL A 1 112 ? -42.866 -5.142 33.299 1.00 96.38 112 VAL A CA 1
ATOM 867 C C . VAL A 1 112 ? -41.772 -4.400 34.076 1.00 96.38 112 VAL A C 1
ATOM 869 O O . VAL A 1 112 ? -40.669 -4.207 33.564 1.00 96.38 112 VAL A O 1
ATOM 872 N N . ALA A 1 113 ? -42.034 -4.025 35.330 1.00 95.75 113 ALA A N 1
ATOM 873 C CA . ALA A 1 113 ? -41.055 -3.385 36.205 1.00 95.75 113 ALA A CA 1
ATOM 874 C C . ALA A 1 113 ? -39.831 -4.276 36.463 1.00 95.75 113 ALA A C 1
ATOM 876 O O . ALA A 1 113 ? -38.697 -3.799 36.388 1.00 95.75 113 ALA A O 1
ATOM 877 N N . LYS A 1 114 ? -40.048 -5.575 36.709 1.00 92.44 114 LYS A N 1
ATOM 878 C CA . LYS A 1 114 ? -38.975 -6.560 36.902 1.00 92.44 114 LYS A CA 1
ATOM 879 C C . LYS A 1 114 ? -38.107 -6.676 35.649 1.00 92.44 114 LYS A C 1
ATOM 881 O O . LYS A 1 114 ? -36.885 -6.618 35.757 1.00 92.44 114 LYS A O 1
ATOM 886 N N . ALA A 1 115 ? -38.708 -6.768 34.465 1.00 90.75 115 ALA A N 1
ATOM 887 C CA . ALA A 1 115 ? -37.971 -6.822 33.202 1.00 90.75 115 ALA A CA 1
ATOM 888 C C . ALA A 1 115 ? -37.165 -5.537 32.935 1.00 90.75 115 ALA A C 1
ATOM 890 O O . ALA A 1 115 ? -35.991 -5.606 32.567 1.00 90.75 115 ALA A O 1
ATOM 891 N N . LEU A 1 116 ? -37.753 -4.362 33.185 1.00 91.69 116 LEU A N 1
ATOM 892 C CA . LEU A 1 116 ? -37.060 -3.076 33.056 1.00 91.69 116 LEU A CA 1
ATOM 893 C C . LEU A 1 116 ? -35.865 -2.968 34.014 1.00 91.69 116 LEU A C 1
ATOM 895 O O . LEU A 1 116 ? -34.783 -2.560 33.589 1.00 91.69 116 LEU A O 1
ATOM 899 N N . TYR A 1 117 ? -36.029 -3.387 35.273 1.00 90.56 117 TYR A N 1
ATOM 900 C CA . TYR A 1 117 ? -34.930 -3.459 36.239 1.00 90.56 117 TYR A CA 1
ATOM 901 C C . TYR A 1 117 ? -33.815 -4.398 35.757 1.00 90.56 117 TYR A C 1
ATOM 903 O O . TYR A 1 117 ? -32.645 -4.019 35.745 1.00 90.56 117 TYR A O 1
ATOM 911 N N . MET A 1 118 ? -34.170 -5.596 35.281 1.00 83.31 118 MET A N 1
ATOM 912 C CA . MET A 1 118 ? -33.206 -6.581 34.775 1.00 83.31 118 MET A CA 1
ATOM 913 C C . MET A 1 118 ? -32.405 -6.085 33.565 1.00 83.31 118 MET A C 1
ATOM 915 O O . MET A 1 118 ? -31.251 -6.474 33.387 1.00 83.31 118 MET A O 1
ATOM 919 N N . ARG A 1 119 ? -32.995 -5.210 32.747 1.00 85.50 119 ARG A N 1
ATOM 920 C CA . ARG A 1 119 ? -32.336 -4.552 31.610 1.00 85.50 119 ARG A CA 1
ATOM 921 C C . ARG A 1 119 ? -31.547 -3.298 32.004 1.00 85.50 119 ARG A C 1
ATOM 923 O O . ARG A 1 119 ? -30.941 -2.673 31.138 1.00 85.50 119 ARG A O 1
ATOM 930 N N . GLY A 1 120 ? -31.540 -2.928 33.286 1.00 84.19 120 GLY A N 1
ATOM 931 C CA . GLY A 1 120 ? -30.829 -1.756 33.793 1.00 84.19 120 GLY A CA 1
ATOM 932 C C . GLY A 1 120 ? -31.477 -0.430 33.395 1.00 84.19 120 GLY A C 1
ATOM 933 O O . GLY A 1 120 ? -30.769 0.565 33.238 1.00 84.19 120 GLY A O 1
ATOM 934 N N . ALA A 1 121 ? -32.800 -0.401 33.202 1.00 85.12 121 ALA A N 1
ATOM 935 C CA . ALA A 1 121 ? -33.509 0.833 32.885 1.00 85.12 121 ALA A CA 1
ATOM 936 C C . ALA A 1 121 ? -33.300 1.872 34.010 1.00 85.12 121 ALA A C 1
ATOM 938 O O . ALA A 1 121 ? -33.568 1.578 35.181 1.00 85.12 121 ALA A O 1
ATOM 939 N N . PRO A 1 122 ? -32.825 3.089 33.690 1.00 81.44 122 PRO A N 1
ATOM 940 C CA . PRO A 1 122 ? -32.530 4.091 34.706 1.00 81.44 122 PRO A CA 1
ATOM 941 C C . PRO A 1 122 ? -33.804 4.494 35.459 1.00 81.44 122 PRO A C 1
ATOM 943 O O . PRO A 1 122 ? -34.845 4.740 34.860 1.00 81.44 122 PRO A O 1
ATOM 946 N N . GLY A 1 123 ? -33.726 4.574 36.789 1.00 86.56 123 GLY A N 1
ATOM 947 C CA . GLY A 1 123 ? -34.847 5.011 37.632 1.00 86.56 123 GLY A CA 1
ATOM 948 C C . GLY A 1 123 ? -35.937 3.962 37.884 1.00 86.56 123 GLY A C 1
ATOM 949 O O . GLY A 1 123 ? -36.959 4.295 38.481 1.00 86.56 123 GLY A O 1
ATOM 950 N N . VAL A 1 124 ? -35.741 2.708 37.468 1.00 92.69 124 VAL A N 1
ATOM 951 C CA . VAL A 1 124 ? -36.607 1.583 37.851 1.00 92.69 124 VAL A CA 1
ATOM 952 C C . VAL A 1 124 ? -35.895 0.783 38.947 1.00 92.69 124 VAL A C 1
ATOM 954 O O . VAL A 1 124 ? -34.948 0.066 38.630 1.00 92.69 124 VAL A O 1
ATOM 957 N N . PRO A 1 125 ? -36.282 0.917 40.232 1.00 91.44 125 PRO A N 1
ATOM 958 C CA . PRO A 1 125 ? -35.663 0.143 41.305 1.00 91.44 125 PRO A CA 1
ATOM 959 C C . PRO A 1 125 ? -36.089 -1.331 41.248 1.00 91.44 125 PRO A C 1
ATOM 961 O O . PRO A 1 125 ? -37.048 -1.689 40.561 1.00 91.44 125 PRO A O 1
ATOM 964 N N . ARG A 1 126 ? -35.398 -2.198 41.994 1.00 90.69 126 ARG A N 1
ATOM 965 C CA . ARG A 1 126 ? -35.793 -3.605 42.135 1.00 90.69 126 ARG A CA 1
ATOM 966 C C . ARG A 1 126 ? -37.167 -3.694 42.796 1.00 90.69 126 ARG A C 1
ATOM 968 O O . ARG A 1 126 ? -37.405 -3.057 43.820 1.00 90.69 126 ARG A O 1
ATOM 975 N N . VAL A 1 127 ? -38.050 -4.513 42.240 1.00 93.94 127 VAL A N 1
ATOM 976 C CA . VAL A 1 127 ? -39.356 -4.797 42.840 1.00 93.94 127 VAL A CA 1
ATOM 977 C C . VAL A 1 127 ? -39.232 -5.944 43.841 1.00 93.94 127 VAL A C 1
ATOM 979 O O . VAL A 1 127 ? -38.578 -6.935 43.517 1.00 93.94 127 VAL A O 1
ATOM 982 N N . CYS A 1 128 ? -39.844 -5.819 45.022 1.00 90.69 128 CYS A N 1
ATOM 983 C CA . CYS A 1 128 ? -39.920 -6.927 45.985 1.00 90.69 128 CYS A CA 1
ATOM 984 C C . CYS A 1 128 ? -40.762 -8.086 45.438 1.00 90.69 128 CYS A C 1
ATOM 986 O O . CYS A 1 128 ? -41.783 -7.853 44.778 1.00 90.69 128 CYS A O 1
ATOM 988 N N . GLU A 1 129 ? -40.361 -9.318 45.741 1.00 88.81 129 GLU A N 1
ATOM 989 C CA . GLU A 1 129 ? -41.261 -10.475 45.639 1.00 88.81 129 GLU A CA 1
ATOM 990 C C . GLU A 1 129 ? -42.257 -10.483 46.818 1.00 88.81 129 GLU A C 1
ATOM 992 O O . GLU A 1 129 ? -42.045 -9.800 47.822 1.00 88.81 129 GLU A O 1
ATOM 997 N N . ASP A 1 130 ? -43.384 -11.190 46.685 1.00 85.94 130 ASP A N 1
ATOM 998 C CA . ASP A 1 130 ? -44.497 -11.124 47.653 1.00 85.94 130 ASP A CA 1
ATOM 999 C C . ASP A 1 130 ? -44.113 -11.612 49.067 1.00 85.94 130 ASP A C 1
ATOM 1001 O O . ASP A 1 130 ? -44.784 -11.286 50.050 1.00 85.94 130 ASP A O 1
ATOM 1005 N N . ASP A 1 131 ? -43.039 -12.391 49.175 1.00 85.56 131 ASP A N 1
ATOM 1006 C CA . ASP A 1 131 ? -42.457 -12.923 50.406 1.00 85.56 131 ASP A CA 1
ATOM 1007 C C . ASP A 1 131 ? -41.241 -12.129 50.917 1.00 85.56 131 ASP A C 1
ATOM 1009 O O . ASP A 1 131 ? -40.751 -12.393 52.019 1.00 85.56 131 ASP A O 1
ATOM 1013 N N . GLU A 1 132 ? -40.778 -11.119 50.176 1.00 81.62 132 GLU A N 1
ATOM 1014 C CA . GLU A 1 132 ? -39.655 -10.279 50.585 1.00 81.62 132 GLU A CA 1
ATOM 1015 C C . GLU A 1 132 ? -40.104 -9.123 51.484 1.00 81.62 132 GLU A C 1
ATOM 1017 O O . GLU A 1 132 ? -41.053 -8.387 51.203 1.00 81.62 132 GLU A O 1
ATOM 1022 N N . VAL A 1 133 ? -39.379 -8.919 52.586 1.00 82.31 133 VAL A N 1
ATOM 1023 C CA . VAL A 1 133 ? -39.624 -7.777 53.472 1.00 82.31 133 VAL A CA 1
ATOM 1024 C C . VAL A 1 133 ? -39.133 -6.500 52.773 1.00 82.31 133 VAL A C 1
ATOM 1026 O O . VAL A 1 133 ? -37.966 -6.448 52.377 1.00 82.31 133 VAL A O 1
ATOM 1029 N N . PRO A 1 134 ? -39.969 -5.449 52.646 1.00 82.12 134 PRO A N 1
ATOM 1030 C CA . PRO A 1 134 ? -39.551 -4.176 52.068 1.00 82.12 134 PRO A CA 1
ATOM 1031 C C . PRO A 1 134 ? -38.271 -3.654 52.716 1.00 82.12 134 PRO A C 1
ATOM 1033 O O . PRO A 1 134 ? -38.177 -3.584 53.943 1.00 82.12 134 PRO A O 1
ATOM 1036 N N . GLY A 1 135 ? -37.294 -3.265 51.899 1.00 76.81 135 GLY A N 1
ATOM 1037 C CA . GLY A 1 135 ? -36.004 -2.801 52.406 1.00 76.81 135 GLY A CA 1
ATOM 1038 C C . GLY A 1 135 ? -34.969 -3.903 52.659 1.00 76.81 135 GLY A C 1
ATOM 1039 O O . GLY A 1 135 ? -33.871 -3.581 53.108 1.00 76.81 135 GLY A O 1
ATOM 1040 N N . HIS A 1 136 ? -35.271 -5.175 52.371 1.00 74.19 136 HIS A N 1
ATOM 1041 C CA . HIS A 1 136 ? -34.276 -6.244 52.426 1.00 74.19 136 HIS A CA 1
ATOM 1042 C C . HIS A 1 136 ? -33.171 -5.980 51.392 1.00 74.19 136 HIS A C 1
ATOM 1044 O O . HIS A 1 136 ? -33.409 -5.990 50.181 1.00 74.19 136 HIS A O 1
ATOM 1050 N N . ALA A 1 137 ? -31.968 -5.707 51.892 1.00 65.75 137 ALA A N 1
ATOM 1051 C CA . ALA A 1 137 ? -30.736 -5.718 51.124 1.00 65.75 137 ALA A CA 1
ATOM 1052 C C . ALA A 1 137 ? -29.998 -7.012 51.474 1.00 65.75 137 ALA A C 1
ATOM 1054 O O . ALA A 1 137 ? -29.857 -7.351 52.648 1.00 65.75 137 ALA A O 1
ATOM 1055 N N . VAL A 1 138 ? -29.555 -7.752 50.461 1.00 61.72 138 VAL A N 1
ATOM 1056 C CA . VAL A 1 138 ? -28.623 -8.857 50.682 1.00 61.72 138 VAL A CA 1
ATOM 1057 C C . VAL A 1 138 ? -27.264 -8.216 50.944 1.00 61.72 138 VAL A C 1
ATOM 1059 O O . VAL A 1 138 ? -26.641 -7.703 50.013 1.00 61.72 138 VAL A O 1
ATOM 1062 N N . ASP A 1 139 ? -26.838 -8.199 52.207 1.00 47.97 139 ASP A N 1
ATOM 1063 C CA . ASP A 1 139 ? -25.487 -7.789 52.584 1.00 47.97 139 ASP A CA 1
ATOM 1064 C C . ASP A 1 139 ? -24.499 -8.768 51.941 1.00 47.97 139 ASP A C 1
ATOM 1066 O O . ASP A 1 139 ? -24.352 -9.916 52.363 1.00 47.97 139 ASP A O 1
ATOM 1070 N N . LEU A 1 140 ? -23.859 -8.332 50.858 1.00 54.75 140 LEU A N 1
ATOM 1071 C CA . LEU A 1 140 ? -22.702 -9.018 50.305 1.00 54.75 140 LEU A CA 1
ATOM 1072 C C . LEU A 1 140 ? -21.484 -8.468 51.037 1.00 54.75 140 LEU A C 1
ATOM 1074 O O . LEU A 1 140 ? -21.196 -7.280 50.932 1.00 54.75 140 LEU A O 1
ATOM 1078 N N . GLU A 1 141 ? -20.815 -9.334 51.795 1.00 49.69 141 GLU A N 1
ATOM 1079 C CA . GLU A 1 141 ? -19.592 -9.043 52.546 1.00 49.69 141 GLU A CA 1
ATOM 1080 C C . GLU A 1 141 ? -18.583 -8.286 51.655 1.00 49.69 141 GLU A C 1
ATOM 1082 O O . GLU A 1 141 ? -18.000 -8.830 50.720 1.00 49.69 141 GLU A O 1
ATOM 1087 N N . GLU A 1 142 ? -18.441 -6.984 51.915 1.00 52.00 142 GLU A N 1
ATOM 1088 C CA . GLU A 1 142 ? -17.830 -5.985 51.024 1.00 52.00 142 GLU A CA 1
ATOM 1089 C C . GLU A 1 142 ? -16.295 -5.883 51.186 1.00 52.00 142 GLU A C 1
ATOM 1091 O O . GLU A 1 142 ? -15.637 -5.070 50.536 1.00 52.00 142 GLU A O 1
ATOM 1096 N N . GLU A 1 143 ? -15.687 -6.702 52.052 1.00 53.16 143 GLU A N 1
ATOM 1097 C CA . GLU A 1 143 ? -14.297 -6.501 52.490 1.00 53.16 143 GLU A CA 1
ATOM 1098 C C . GLU A 1 143 ? -13.219 -7.179 51.619 1.00 53.16 143 GLU A C 1
ATOM 1100 O O . GLU A 1 143 ? -12.063 -6.767 51.683 1.00 53.16 143 GLU A O 1
ATOM 1105 N N . GLU A 1 144 ? -13.544 -8.136 50.739 1.00 54.12 144 GLU A N 1
ATOM 1106 C CA . GLU A 1 144 ? -12.508 -8.904 50.008 1.00 54.12 144 GLU A CA 1
ATOM 1107 C C . GLU A 1 144 ? -12.135 -8.335 48.615 1.00 54.12 144 GLU A C 1
ATOM 1109 O O . GLU A 1 144 ? -11.139 -8.731 48.007 1.00 54.12 144 GLU A O 1
ATOM 1114 N N . GLU A 1 145 ? -12.880 -7.363 48.077 1.00 53.72 145 GLU A N 1
ATOM 1115 C CA . GLU A 1 145 ? -12.686 -6.909 46.686 1.00 53.72 145 GLU A CA 1
ATOM 1116 C C . GLU A 1 145 ? -11.669 -5.773 46.495 1.00 53.72 145 GLU A C 1
ATOM 1118 O O . GLU A 1 145 ? -11.180 -5.570 45.377 1.00 53.72 145 GLU A O 1
ATOM 1123 N N . ASN A 1 146 ? -11.312 -5.038 47.551 1.00 51.53 146 ASN A N 1
ATOM 1124 C CA . ASN A 1 146 ? -10.373 -3.914 47.437 1.00 51.53 146 ASN A CA 1
ATOM 1125 C C . ASN A 1 146 ? -8.908 -4.363 47.319 1.00 51.53 146 ASN A C 1
ATOM 1127 O O . ASN A 1 146 ? -8.106 -3.676 46.681 1.00 51.53 146 ASN A O 1
ATOM 1131 N N . GLU A 1 147 ? -8.554 -5.534 47.850 1.00 55.84 147 GLU A N 1
ATOM 1132 C CA . GLU A 1 147 ? -7.183 -6.053 47.764 1.00 55.84 147 GLU A CA 1
ATOM 1133 C C . GLU A 1 147 ? -6.879 -6.609 46.359 1.00 55.84 147 GLU A C 1
ATOM 1135 O O . GLU A 1 147 ? -5.821 -6.336 45.786 1.00 55.84 147 GLU A O 1
ATOM 1140 N N . ALA A 1 148 ? -7.863 -7.245 45.714 1.00 55.38 148 ALA A N 1
ATOM 1141 C CA . ALA A 1 148 ? -7.729 -7.760 44.350 1.00 55.38 148 ALA A CA 1
ATOM 1142 C C . ALA A 1 148 ? -7.615 -6.654 43.277 1.00 55.38 148 ALA A C 1
ATOM 1144 O O . ALA A 1 148 ? -6.971 -6.847 42.243 1.00 55.38 148 ALA A O 1
ATOM 1145 N N . GLN A 1 149 ? -8.209 -5.473 43.488 1.00 55.88 149 GLN A N 1
ATOM 1146 C CA . GLN A 1 149 ? -8.142 -4.373 42.510 1.00 55.88 149 GLN A CA 1
ATOM 1147 C C . GLN A 1 149 ? -6.761 -3.699 42.449 1.00 55.88 149 GLN A C 1
ATOM 1149 O O . GLN A 1 149 ? -6.353 -3.225 41.382 1.00 55.88 149 GLN A O 1
ATOM 1154 N N . SER A 1 150 ? -6.023 -3.699 43.562 1.00 60.41 150 SER A N 1
ATOM 1155 C CA . SER A 1 150 ? -4.667 -3.147 43.662 1.00 60.41 150 SER A CA 1
ATOM 1156 C C . SER A 1 150 ? -3.665 -3.932 42.805 1.00 60.41 150 SER A C 1
ATOM 1158 O O . SER A 1 150 ? -2.958 -3.354 41.973 1.00 60.41 150 SER A O 1
ATOM 1160 N N . GLU A 1 151 ? -3.663 -5.263 42.915 1.00 66.94 151 GLU A N 1
ATOM 1161 C CA . GLU A 1 151 ? -2.734 -6.118 42.162 1.00 66.94 151 GLU A CA 1
ATOM 1162 C C . GLU A 1 151 ? -3.032 -6.114 40.656 1.00 66.94 151 GLU A C 1
ATOM 1164 O O . GLU A 1 151 ? -2.122 -6.071 39.820 1.00 66.94 151 GLU A O 1
ATOM 1169 N N . VAL A 1 152 ? -4.315 -6.061 40.288 1.00 65.62 152 VAL A N 1
ATOM 1170 C CA . VAL A 1 152 ? -4.747 -5.998 38.884 1.00 65.62 152 VAL A CA 1
ATOM 1171 C C . VAL A 1 152 ? -4.300 -4.693 38.209 1.00 65.62 152 VAL A C 1
ATOM 1173 O O . VAL A 1 152 ? -4.019 -4.691 37.008 1.00 65.62 152 VAL A O 1
ATOM 1176 N N . SER A 1 153 ? -4.183 -3.590 38.955 1.00 74.69 153 SER A N 1
ATOM 1177 C CA . SER A 1 153 ? -3.693 -2.308 38.428 1.00 74.69 153 SER A CA 1
ATOM 1178 C C . SER A 1 153 ? -2.225 -2.386 37.982 1.00 74.69 153 SER A C 1
ATOM 1180 O O . SER A 1 153 ? -1.881 -1.943 36.882 1.00 74.69 153 SER A O 1
ATOM 1182 N N . GLY A 1 154 ? -1.366 -3.031 38.781 1.00 75.88 154 GLY A N 1
ATOM 1183 C CA . GLY A 1 154 ? 0.051 -3.218 38.450 1.00 75.88 154 GLY A CA 1
ATOM 1184 C C . GLY A 1 154 ? 0.259 -4.078 37.200 1.00 75.88 154 GLY A C 1
ATOM 1185 O O . GLY A 1 154 ? 1.025 -3.708 36.307 1.00 75.88 154 GLY A O 1
ATOM 1186 N N . VAL A 1 155 ? -0.484 -5.183 37.089 1.00 77.44 155 VAL A N 1
ATOM 1187 C CA . VAL A 1 155 ? -0.416 -6.079 35.922 1.00 77.44 155 VAL A CA 1
ATOM 1188 C C . VAL A 1 155 ? -0.905 -5.381 34.652 1.00 77.44 155 VAL A C 1
ATOM 1190 O O . VAL A 1 155 ? -0.264 -5.501 33.608 1.00 77.44 155 VAL A O 1
ATOM 1193 N N . LYS A 1 156 ? -1.992 -4.597 34.722 1.00 76.69 156 LYS A N 1
ATOM 1194 C CA . LYS A 1 156 ? -2.492 -3.825 33.569 1.00 76.69 156 LYS A CA 1
ATOM 1195 C C . LYS A 1 156 ? -1.444 -2.852 33.032 1.00 76.69 156 LYS A C 1
ATOM 1197 O O . LYS A 1 156 ? -1.257 -2.780 31.818 1.00 76.69 156 LYS A O 1
ATOM 1202 N N . LYS A 1 157 ? -0.732 -2.151 33.919 1.00 85.69 157 LYS A N 1
ATOM 1203 C CA . LYS A 1 157 ? 0.330 -1.220 33.519 1.00 85.69 157 LYS A CA 1
ATOM 1204 C C . LYS A 1 157 ? 1.502 -1.942 32.844 1.00 85.69 157 LYS A C 1
ATOM 1206 O O . LYS A 1 157 ? 1.944 -1.508 31.786 1.00 85.69 157 LYS A O 1
ATOM 1211 N N . ALA A 1 158 ? 1.948 -3.070 33.400 1.00 86.81 158 ALA A N 1
ATOM 1212 C CA . ALA A 1 158 ? 3.032 -3.861 32.815 1.00 86.81 158 ALA A CA 1
ATOM 1213 C C . ALA A 1 158 ? 2.673 -4.411 31.421 1.00 86.81 158 ALA A C 1
ATOM 1215 O O . ALA A 1 158 ? 3.483 -4.346 30.500 1.00 86.81 158 ALA A O 1
ATOM 1216 N N . VAL A 1 159 ? 1.442 -4.902 31.235 1.00 83.56 159 VAL A N 1
ATOM 1217 C CA . VAL A 1 159 ? 0.962 -5.374 29.924 1.00 83.56 159 VAL A CA 1
ATOM 1218 C C . VAL A 1 159 ? 0.909 -4.231 28.908 1.00 83.56 159 VAL A C 1
ATOM 1220 O O . VAL A 1 159 ? 1.315 -4.411 27.760 1.00 83.56 159 VAL A O 1
ATOM 1223 N N . GLN A 1 160 ? 0.457 -3.045 29.323 1.00 87.75 160 GLN A N 1
ATOM 1224 C CA . GLN A 1 160 ? 0.430 -1.868 28.456 1.00 87.75 160 GLN A CA 1
ATOM 1225 C C . GLN A 1 160 ? 1.842 -1.431 28.030 1.00 87.75 160 GLN A C 1
ATOM 1227 O O . GLN A 1 160 ? 2.047 -1.089 26.867 1.00 87.75 160 GLN A O 1
ATOM 1232 N N . GLU A 1 161 ? 2.823 -1.475 28.933 1.00 92.25 161 GLU A N 1
ATOM 1233 C CA . GLU A 1 161 ? 4.222 -1.158 28.616 1.00 92.25 161 GLU A CA 1
ATOM 1234 C C . GLU A 1 161 ? 4.841 -2.166 27.633 1.00 92.25 161 GLU A C 1
ATOM 1236 O O . GLU A 1 161 ? 5.504 -1.748 26.682 1.00 92.25 161 GLU A O 1
ATOM 1241 N N . ILE A 1 162 ? 4.563 -3.468 27.790 1.00 89.75 162 ILE A N 1
ATOM 1242 C CA . ILE A 1 162 ? 5.004 -4.509 26.843 1.00 89.75 162 ILE A CA 1
ATOM 1243 C C . ILE A 1 162 ? 4.431 -4.247 25.447 1.00 89.75 162 ILE A C 1
ATOM 1245 O O . ILE A 1 162 ? 5.177 -4.262 24.472 1.00 89.75 162 ILE A O 1
ATOM 1249 N N . TYR A 1 163 ? 3.135 -3.941 25.346 1.00 87.44 163 TYR A N 1
ATOM 1250 C CA . TYR A 1 163 ? 2.499 -3.639 24.061 1.00 87.44 163 TYR A CA 1
ATOM 1251 C C . TYR A 1 163 ? 3.142 -2.426 23.368 1.00 87.44 163 TYR A C 1
ATOM 1253 O O . TYR A 1 163 ? 3.451 -2.470 22.177 1.00 87.44 163 TYR A O 1
ATOM 1261 N N . ILE A 1 164 ? 3.403 -1.351 24.120 1.00 90.69 164 ILE A N 1
ATOM 1262 C CA . ILE A 1 164 ? 4.075 -0.151 23.595 1.00 90.69 164 ILE A CA 1
ATOM 1263 C C . ILE A 1 164 ? 5.493 -0.482 23.110 1.00 90.69 164 ILE A C 1
ATOM 1265 O O . ILE A 1 164 ? 5.947 0.062 22.100 1.00 90.69 164 ILE A O 1
ATOM 1269 N N . GLN A 1 165 ? 6.205 -1.360 23.817 1.00 95.25 165 GLN A N 1
ATOM 1270 C CA . GLN A 1 165 ? 7.544 -1.781 23.425 1.00 95.25 165 GLN A CA 1
ATOM 1271 C C . GLN A 1 165 ? 7.529 -2.643 22.153 1.00 95.25 165 GLN A C 1
ATOM 1273 O O . GLN A 1 165 ? 8.330 -2.400 21.252 1.00 95.25 165 GLN A O 1
ATOM 1278 N N . GLU A 1 166 ? 6.597 -3.590 22.035 1.00 94.62 166 GLU A N 1
ATOM 1279 C CA . GLU A 1 166 ? 6.455 -4.432 20.840 1.00 94.62 166 GLU A CA 1
ATOM 1280 C C . GLU A 1 166 ? 6.101 -3.623 19.584 1.00 94.62 166 GLU A C 1
ATOM 1282 O O . GLU A 1 166 ? 6.637 -3.903 18.506 1.00 94.62 166 GLU A O 1
ATOM 1287 N N . GLU A 1 167 ? 5.239 -2.609 19.708 1.00 94.56 167 GLU A N 1
ATOM 1288 C CA . GLU A 1 167 ? 4.929 -1.691 18.604 1.00 94.56 167 GLU A CA 1
ATOM 1289 C C . GLU A 1 167 ? 6.156 -0.870 18.191 1.00 94.56 167 GLU A C 1
ATOM 1291 O O . GLU A 1 167 ? 6.486 -0.820 17.007 1.00 94.56 167 GLU A O 1
ATOM 1296 N N . ARG A 1 168 ? 6.929 -0.335 19.145 1.00 97.19 168 ARG A N 1
ATOM 1297 C CA . ARG A 1 168 ? 8.180 0.379 18.830 1.00 97.19 168 ARG A CA 1
ATOM 1298 C C . ARG A 1 168 ? 9.180 -0.512 18.088 1.00 97.19 168 ARG A C 1
ATOM 1300 O O . ARG A 1 168 ? 9.759 -0.109 17.083 1.00 97.19 168 ARG A O 1
ATOM 1307 N N . GLU A 1 169 ? 9.358 -1.752 18.539 1.00 97.12 169 GLU A N 1
ATOM 1308 C CA . GLU A 1 169 ? 10.240 -2.718 17.874 1.00 97.12 169 GLU A CA 1
ATOM 1309 C C . GLU A 1 169 ? 9.722 -3.149 16.493 1.00 97.12 169 GLU A C 1
ATOM 1311 O O . GLU A 1 169 ? 10.503 -3.565 15.626 1.00 97.12 169 GLU A O 1
ATOM 1316 N N . ARG A 1 170 ? 8.404 -3.108 16.272 1.00 96.12 170 ARG A N 1
ATOM 1317 C CA . ARG A 1 170 ? 7.799 -3.333 14.955 1.00 96.12 170 ARG A CA 1
ATOM 1318 C C . ARG A 1 170 ? 8.097 -2.160 14.024 1.00 96.12 170 ARG A C 1
ATOM 1320 O O . ARG A 1 170 ? 8.599 -2.405 12.927 1.00 96.12 170 ARG A O 1
ATOM 1327 N N . GLU A 1 171 ? 7.884 -0.926 14.468 1.00 96.69 171 GLU A N 1
ATOM 1328 C CA . GLU A 1 171 ? 8.185 0.286 13.695 1.00 96.69 171 GLU A CA 1
ATOM 1329 C C . GLU A 1 171 ? 9.671 0.359 13.306 1.00 96.69 171 GLU A C 1
ATOM 1331 O O . GLU A 1 171 ? 9.994 0.542 12.131 1.00 96.69 171 GLU A O 1
ATOM 1336 N N . GLU A 1 172 ? 10.591 0.084 14.236 1.00 98.12 172 GLU A N 1
ATOM 1337 C CA . GLU A 1 172 ? 12.035 0.043 13.953 1.00 98.12 172 GLU A CA 1
ATOM 1338 C C . GLU A 1 172 ? 12.427 -1.072 12.964 1.00 98.12 172 GLU A C 1
ATOM 1340 O O . GLU A 1 172 ? 13.409 -0.963 12.218 1.00 98.12 172 GLU A O 1
ATOM 1345 N N . ARG A 1 173 ? 11.708 -2.203 12.954 1.00 97.81 173 ARG A N 1
ATOM 1346 C CA . ARG A 1 173 ? 11.918 -3.266 11.953 1.00 97.81 173 ARG A CA 1
ATOM 1347 C C . ARG A 1 173 ? 11.415 -2.840 10.580 1.00 97.81 173 ARG A C 1
ATOM 1349 O O . ARG A 1 173 ? 12.099 -3.093 9.587 1.00 97.81 173 ARG A O 1
ATOM 1356 N N . GLU A 1 174 ? 10.262 -2.185 10.517 1.00 96.94 174 GLU A N 1
ATOM 1357 C CA . GLU A 1 174 ? 9.731 -1.645 9.268 1.00 96.94 174 GLU A CA 1
ATOM 1358 C C . GLU A 1 174 ? 10.618 -0.541 8.692 1.00 96.94 174 GLU A C 1
ATOM 1360 O O . GLU A 1 174 ? 10.875 -0.535 7.487 1.00 96.94 174 GLU A O 1
ATOM 1365 N N . GLU A 1 175 ? 11.137 0.360 9.525 1.00 98.19 175 GLU A N 1
ATOM 1366 C CA . GLU A 1 175 ? 12.049 1.417 9.090 1.00 98.19 175 GLU A CA 1
ATOM 1367 C C . GLU A 1 175 ? 13.347 0.835 8.515 1.00 98.19 175 GLU A C 1
ATOM 1369 O O . GLU A 1 175 ? 13.735 1.182 7.394 1.00 98.19 175 GLU A O 1
ATOM 1374 N N . ARG A 1 176 ? 13.957 -0.144 9.199 1.00 98.38 176 ARG A N 1
ATOM 1375 C CA . ARG A 1 176 ? 15.129 -0.873 8.679 1.00 98.38 176 ARG A CA 1
ATOM 1376 C C . ARG A 1 176 ? 14.839 -1.563 7.346 1.00 98.38 176 ARG A C 1
ATOM 1378 O O . ARG A 1 176 ? 15.657 -1.496 6.427 1.00 98.38 176 ARG A O 1
ATOM 1385 N N . ALA A 1 177 ? 13.668 -2.184 7.202 1.00 97.88 177 ALA A N 1
ATOM 1386 C CA . ALA A 1 177 ? 13.260 -2.810 5.945 1.00 97.88 177 ALA A CA 1
ATOM 1387 C C . ALA A 1 177 ? 13.070 -1.778 4.816 1.00 97.88 177 ALA A C 1
ATOM 1389 O O . ALA A 1 177 ? 13.476 -2.023 3.674 1.00 97.88 177 ALA A O 1
ATOM 1390 N N . ARG A 1 178 ? 12.502 -0.601 5.119 1.00 97.94 178 ARG A N 1
ATOM 1391 C CA . ARG A 1 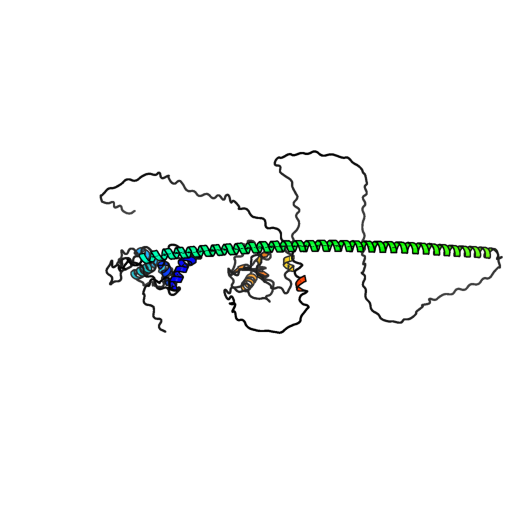178 ? 12.351 0.511 4.162 1.00 97.94 178 ARG A CA 1
ATOM 1392 C C . ARG A 1 178 ? 13.707 1.066 3.732 1.00 97.94 178 ARG A C 1
ATOM 1394 O O . ARG A 1 178 ? 13.910 1.308 2.539 1.00 97.94 178 ARG A O 1
ATOM 1401 N N . GLU A 1 179 ? 14.649 1.225 4.656 1.00 98.44 179 GLU A N 1
ATOM 1402 C CA . GLU A 1 179 ? 15.997 1.694 4.335 1.00 98.44 179 GLU A CA 1
ATOM 1403 C C . GLU A 1 179 ? 16.769 0.677 3.482 1.00 98.44 179 GLU A C 1
ATOM 1405 O O . GLU A 1 179 ? 17.374 1.047 2.468 1.00 98.44 179 GLU A O 1
ATOM 1410 N N . GLU A 1 180 ? 16.686 -0.616 3.807 1.00 98.38 180 GLU A N 1
ATOM 1411 C CA . GLU A 1 180 ? 17.291 -1.670 2.991 1.00 98.38 180 GLU A CA 1
ATOM 1412 C C . GLU A 1 180 ? 16.691 -1.694 1.576 1.00 98.38 180 GLU A C 1
ATOM 1414 O O . GLU A 1 180 ? 17.423 -1.803 0.584 1.00 98.38 180 GLU A O 1
ATOM 1419 N N . ALA A 1 181 ? 15.371 -1.533 1.454 1.00 97.62 181 ALA A N 1
ATOM 1420 C CA . ALA A 1 181 ? 14.697 -1.429 0.165 1.00 97.62 181 ALA A CA 1
ATOM 1421 C C . ALA A 1 181 ? 15.158 -0.194 -0.628 1.00 97.62 181 ALA A C 1
ATOM 1423 O O . ALA A 1 181 ? 15.386 -0.294 -1.839 1.00 97.62 181 ALA A O 1
ATOM 1424 N N . ARG A 1 182 ? 15.359 0.954 0.033 1.00 98.00 182 ARG A N 1
ATOM 1425 C CA . ARG A 1 182 ? 15.917 2.167 -0.589 1.00 98.00 182 ARG A CA 1
ATOM 1426 C C . ARG A 1 182 ? 17.330 1.914 -1.115 1.00 98.00 182 ARG A C 1
ATOM 1428 O O . ARG A 1 182 ? 17.600 2.226 -2.275 1.00 98.00 182 ARG A O 1
ATOM 1435 N N . ARG A 1 183 ? 18.191 1.268 -0.322 1.00 98.50 183 ARG A N 1
ATOM 1436 C CA . ARG A 1 183 ? 19.558 0.902 -0.731 1.00 98.50 183 ARG A CA 1
ATOM 1437 C C . ARG A 1 183 ? 19.557 -0.032 -1.944 1.00 98.50 183 ARG A C 1
ATOM 1439 O O . ARG A 1 183 ? 20.287 0.211 -2.901 1.00 98.50 183 ARG A O 1
ATOM 1446 N N . LYS A 1 184 ? 18.690 -1.053 -1.954 1.00 98.31 184 LYS A N 1
ATOM 1447 C CA . LYS A 1 184 ? 18.533 -1.973 -3.098 1.00 98.31 184 LYS A CA 1
ATOM 1448 C C . LYS A 1 184 ? 18.063 -1.252 -4.364 1.00 98.31 184 LYS A C 1
ATOM 1450 O O . LYS A 1 184 ? 18.564 -1.541 -5.448 1.00 98.31 184 LYS A O 1
ATOM 1455 N N . ARG A 1 185 ? 17.131 -0.299 -4.249 1.00 97.81 185 ARG A N 1
ATOM 1456 C CA . ARG A 1 185 ? 16.673 0.521 -5.387 1.00 97.81 185 ARG A CA 1
ATOM 1457 C C . ARG A 1 185 ? 17.784 1.415 -5.933 1.00 97.81 185 ARG A C 1
ATOM 1459 O O . ARG A 1 185 ? 17.920 1.527 -7.148 1.00 97.81 185 ARG A O 1
ATOM 1466 N N . GLU A 1 186 ? 18.587 2.024 -5.065 1.00 98.38 186 GLU A N 1
ATOM 1467 C CA . GLU A 1 186 ? 19.716 2.852 -5.496 1.00 98.38 186 GLU A CA 1
ATOM 1468 C C . GLU A 1 186 ? 20.802 2.020 -6.193 1.00 98.38 186 GLU A C 1
ATOM 1470 O O . GLU A 1 186 ? 21.299 2.418 -7.246 1.00 98.38 186 GLU A O 1
ATOM 1475 N N . GLU A 1 187 ? 21.125 0.837 -5.664 1.00 98.50 187 GLU A N 1
ATOM 1476 C CA . GLU A 1 187 ? 22.053 -0.098 -6.310 1.00 98.50 187 GLU A CA 1
ATOM 1477 C C . GLU A 1 187 ? 21.526 -0.556 -7.679 1.00 98.50 187 GLU A C 1
ATOM 1479 O O . GLU A 1 187 ? 22.270 -0.565 -8.661 1.00 98.50 187 GLU A O 1
ATOM 1484 N N . ALA A 1 188 ? 20.232 -0.876 -7.777 1.00 98.00 188 ALA A N 1
ATOM 1485 C CA . ALA A 1 188 ? 19.595 -1.223 -9.044 1.00 98.00 188 ALA A CA 1
ATOM 1486 C C . ALA A 1 188 ? 19.644 -0.061 -10.050 1.00 98.00 188 ALA A C 1
ATOM 1488 O O . ALA A 1 188 ? 19.920 -0.290 -11.228 1.00 98.00 188 ALA A O 1
ATOM 1489 N N . ARG A 1 189 ? 19.447 1.184 -9.595 1.00 98.19 189 ARG A N 1
ATOM 1490 C CA . ARG A 1 189 ? 19.576 2.383 -10.437 1.00 98.19 189 ARG A CA 1
ATOM 1491 C C . ARG A 1 189 ? 21.003 2.549 -10.959 1.00 98.19 189 ARG A C 1
ATOM 1493 O O . ARG A 1 189 ? 21.168 2.748 -12.156 1.00 98.19 189 ARG A O 1
ATOM 1500 N N . LYS A 1 190 ? 22.021 2.393 -10.104 1.00 98.56 190 LYS A N 1
ATOM 1501 C CA . LYS A 1 190 ? 23.439 2.453 -10.513 1.00 98.56 190 LYS A CA 1
ATOM 1502 C C . LYS A 1 190 ? 23.779 1.373 -11.546 1.00 98.56 190 LYS A C 1
ATOM 1504 O O . LYS A 1 190 ? 24.423 1.665 -12.548 1.00 98.56 190 LYS A O 1
ATOM 1509 N N . LYS A 1 191 ? 23.289 0.141 -11.355 1.00 98.50 191 LYS A N 1
ATOM 1510 C CA . LYS A 1 191 ? 23.456 -0.948 -12.338 1.00 98.50 191 LYS A CA 1
ATOM 1511 C C . LYS A 1 191 ? 22.756 -0.647 -13.665 1.00 98.50 191 LYS A C 1
ATOM 1513 O O . LYS A 1 191 ? 23.313 -0.935 -14.721 1.00 98.50 191 LYS A O 1
ATOM 1518 N N . ALA A 1 192 ? 21.555 -0.071 -13.623 1.00 97.81 192 ALA A N 1
ATOM 1519 C CA . ALA A 1 192 ? 20.824 0.326 -14.823 1.00 97.81 192 ALA A CA 1
ATOM 1520 C C . ALA A 1 192 ? 21.541 1.452 -15.586 1.00 97.81 192 ALA A C 1
ATOM 1522 O O . ALA A 1 192 ? 21.633 1.394 -16.808 1.00 97.81 192 ALA A O 1
ATOM 1523 N N . GLU A 1 193 ? 22.099 2.431 -14.876 1.00 98.25 193 GLU A N 1
ATOM 1524 C CA . GLU A 1 193 ? 22.885 3.520 -15.461 1.00 98.25 193 GLU A CA 1
ATOM 1525 C C . GLU A 1 193 ? 24.177 3.006 -16.115 1.00 98.25 193 GLU A C 1
ATOM 1527 O O . GLU A 1 193 ? 24.483 3.360 -17.254 1.00 98.25 193 GLU A O 1
ATOM 1532 N N . GLU A 1 194 ? 24.899 2.092 -15.457 1.00 98.62 194 GLU A N 1
ATOM 1533 C CA . GLU A 1 194 ? 26.083 1.453 -16.042 1.00 98.62 194 GLU A CA 1
ATOM 1534 C C . GLU A 1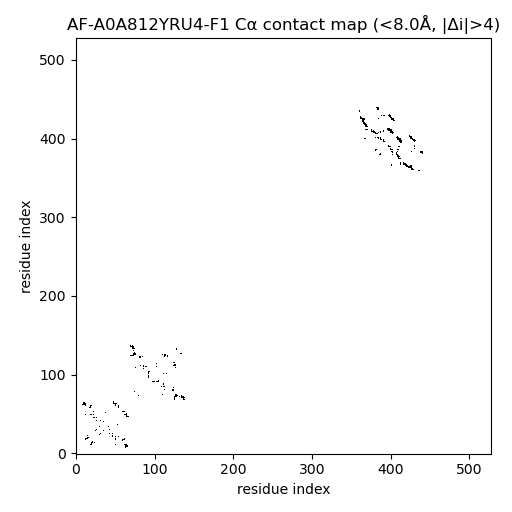 194 ? 25.730 0.632 -17.295 1.00 98.62 194 GLU A C 1
ATOM 1536 O O . GLU A 1 194 ? 26.442 0.688 -18.302 1.00 98.62 194 GLU A O 1
ATOM 1541 N N . ALA A 1 195 ? 24.621 -0.114 -17.259 1.00 98.31 195 ALA A N 1
ATOM 1542 C CA . ALA A 1 195 ? 24.133 -0.868 -18.410 1.00 98.31 195 ALA A CA 1
ATOM 1543 C C . ALA A 1 195 ? 23.750 0.057 -19.576 1.00 98.31 195 ALA A C 1
ATOM 1545 O O . ALA A 1 195 ? 24.106 -0.221 -20.722 1.00 98.31 195 ALA A O 1
ATOM 1546 N N . TRP A 1 196 ? 23.092 1.180 -19.284 1.00 98.31 196 TRP A N 1
ATOM 1547 C CA . TRP A 1 196 ? 22.739 2.186 -20.282 1.00 98.31 196 TRP A CA 1
ATOM 1548 C C . TRP A 1 196 ? 23.981 2.827 -20.911 1.00 98.31 196 TRP A C 1
ATOM 1550 O O . TRP A 1 196 ? 24.052 2.945 -22.134 1.00 98.31 196 TRP A O 1
ATOM 1560 N N . ARG A 1 197 ? 25.012 3.144 -20.115 1.00 98.56 197 ARG A N 1
ATOM 1561 C CA . ARG A 1 197 ? 26.292 3.656 -20.634 1.00 98.56 197 ARG A CA 1
ATOM 1562 C C . ARG A 1 197 ? 26.971 2.651 -21.569 1.00 98.56 197 ARG A C 1
ATOM 1564 O O . ARG A 1 197 ? 27.392 3.023 -22.659 1.00 98.56 197 ARG A O 1
ATOM 1571 N N . LYS A 1 198 ? 27.011 1.366 -21.198 1.00 98.56 198 LYS A N 1
ATOM 1572 C CA . LYS A 1 198 ? 27.545 0.300 -22.071 1.00 98.56 198 LYS A CA 1
ATOM 1573 C C . LYS A 1 198 ? 26.763 0.181 -23.380 1.00 98.56 198 LYS A C 1
ATOM 1575 O O . LYS A 1 198 ? 27.359 -0.056 -24.428 1.00 98.56 198 LYS A O 1
ATOM 1580 N N . GLN A 1 199 ? 25.442 0.351 -23.334 1.00 98.12 199 GLN A N 1
ATOM 1581 C CA . GLN A 1 199 ? 24.605 0.340 -24.532 1.00 98.12 199 GLN A CA 1
ATOM 1582 C C . GLN A 1 199 ? 24.891 1.546 -25.439 1.00 98.12 199 GLN A C 1
ATOM 1584 O O . GLN A 1 199 ? 24.993 1.367 -26.650 1.00 98.12 199 GLN A O 1
ATOM 1589 N N . GLN A 1 200 ? 25.068 2.742 -24.874 1.00 98.31 200 GLN A N 1
ATOM 1590 C CA . GLN A 1 200 ? 25.469 3.942 -25.619 1.00 98.31 200 GLN A CA 1
ATOM 1591 C C . GLN A 1 200 ? 26.820 3.752 -26.317 1.00 98.31 200 GLN A C 1
ATOM 1593 O O . GLN A 1 200 ? 26.903 3.920 -27.531 1.00 98.31 200 GLN A O 1
ATOM 1598 N N . GLU A 1 201 ? 27.843 3.290 -25.593 1.00 98.56 201 GLU A N 1
ATOM 1599 C CA . GLU A 1 201 ? 29.166 3.003 -26.168 1.00 98.56 201 GLU A CA 1
ATOM 1600 C C . GLU A 1 201 ? 29.097 1.955 -27.295 1.00 98.56 201 GLU A C 1
ATOM 1602 O O . GLU A 1 201 ? 29.803 2.053 -28.300 1.00 98.56 201 GLU A O 1
ATOM 1607 N N . ALA A 1 202 ? 28.242 0.936 -27.154 1.00 98.19 202 ALA A N 1
ATOM 1608 C CA . ALA A 1 202 ? 28.035 -0.069 -28.194 1.00 98.19 202 ALA A CA 1
ATOM 1609 C C . ALA A 1 202 ? 27.339 0.511 -29.437 1.00 98.19 202 ALA A C 1
ATOM 1611 O O . ALA A 1 202 ? 27.727 0.185 -30.561 1.00 98.19 202 ALA A O 1
ATOM 1612 N N . MET A 1 203 ? 26.340 1.381 -29.251 1.00 97.88 203 MET A N 1
ATOM 1613 C CA . MET A 1 203 ? 25.670 2.071 -30.356 1.00 97.88 203 MET A CA 1
ATOM 1614 C C . MET A 1 203 ? 26.624 3.010 -31.096 1.00 97.88 203 MET A C 1
ATOM 1616 O O . MET A 1 203 ? 26.638 2.999 -32.325 1.00 97.88 203 MET A O 1
ATOM 1620 N N . GLU A 1 204 ? 27.457 3.766 -30.381 1.00 98.50 204 GLU A N 1
ATOM 1621 C CA . GLU A 1 204 ? 28.456 4.655 -30.983 1.00 98.50 204 GLU A CA 1
ATOM 1622 C C . GLU A 1 204 ? 29.484 3.867 -31.809 1.00 98.50 204 GLU A C 1
ATOM 1624 O O . GLU A 1 204 ? 29.722 4.185 -32.976 1.00 98.50 204 GLU A O 1
ATOM 1629 N N . LYS A 1 205 ? 30.011 2.759 -31.270 1.00 98.62 205 LYS A N 1
ATOM 1630 C CA . LYS A 1 205 ? 30.910 1.860 -32.018 1.00 98.62 205 LYS A CA 1
ATOM 1631 C C . LYS A 1 205 ? 30.253 1.293 -33.276 1.00 98.62 205 LYS A C 1
ATOM 1633 O O . LYS A 1 205 ? 30.889 1.235 -34.328 1.00 98.62 205 LYS A O 1
ATOM 1638 N N . ALA A 1 206 ? 28.982 0.898 -33.194 1.00 98.19 206 ALA A N 1
ATOM 1639 C CA . ALA A 1 206 ? 28.238 0.403 -34.350 1.00 98.19 206 ALA A CA 1
ATOM 1640 C C . ALA A 1 206 ? 28.032 1.497 -35.414 1.00 98.19 206 ALA A C 1
ATOM 1642 O O . ALA A 1 206 ? 28.159 1.226 -36.611 1.00 98.19 206 ALA A O 1
ATOM 1643 N N . GLN A 1 207 ? 27.761 2.738 -34.998 1.00 98.25 207 GLN A N 1
ATOM 1644 C CA . GLN A 1 207 ? 27.663 3.886 -35.903 1.00 98.25 207 GLN A CA 1
ATOM 1645 C C . GLN A 1 207 ? 29.002 4.198 -36.578 1.00 98.25 207 GLN A C 1
ATOM 1647 O O . GLN A 1 207 ? 29.035 4.454 -37.785 1.00 98.25 207 GLN A O 1
ATOM 1652 N N . GLU A 1 208 ? 30.113 4.132 -35.844 1.00 98.62 208 GLU A N 1
ATOM 1653 C CA . GLU A 1 208 ? 31.445 4.333 -36.413 1.00 98.62 208 GLU A CA 1
ATOM 1654 C C . GLU A 1 208 ? 31.793 3.241 -37.435 1.00 98.62 208 GLU A C 1
ATOM 1656 O O . GLU A 1 208 ? 32.257 3.548 -38.538 1.00 98.62 208 GLU A O 1
ATOM 1661 N N . GLU A 1 209 ? 31.511 1.973 -37.127 1.00 98.56 209 GLU A N 1
ATOM 1662 C CA . GLU A 1 209 ? 31.704 0.866 -38.067 1.00 98.56 209 GLU A CA 1
ATOM 1663 C C . GLU A 1 209 ? 30.844 1.044 -39.328 1.00 98.56 209 GLU A C 1
ATOM 1665 O O . GLU A 1 209 ? 31.331 0.865 -40.449 1.00 98.56 209 GLU A O 1
ATOM 1670 N N . ALA A 1 210 ? 29.583 1.456 -39.171 1.00 98.19 210 ALA A N 1
ATOM 1671 C CA . ALA A 1 210 ? 28.699 1.759 -40.292 1.00 98.19 210 ALA A CA 1
ATOM 1672 C C . ALA A 1 210 ? 29.243 2.912 -41.153 1.00 98.19 210 ALA A C 1
ATOM 1674 O O . ALA A 1 210 ? 29.232 2.820 -42.385 1.00 98.19 210 ALA A O 1
ATOM 1675 N N . ARG A 1 211 ? 29.790 3.966 -40.531 1.00 98.44 211 ARG A N 1
ATOM 1676 C CA . ARG A 1 211 ? 30.438 5.080 -41.239 1.00 98.44 211 ARG A CA 1
ATOM 1677 C C . ARG A 1 211 ? 31.655 4.603 -42.032 1.00 98.44 211 ARG A C 1
ATOM 1679 O O . ARG A 1 211 ? 31.762 4.932 -43.212 1.00 98.44 211 ARG A O 1
ATOM 1686 N N . ARG A 1 212 ? 32.513 3.765 -41.437 1.00 98.62 212 ARG A N 1
ATOM 1687 C CA . ARG A 1 212 ? 33.673 3.169 -42.126 1.00 98.62 212 ARG A CA 1
ATOM 1688 C C . ARG A 1 212 ? 33.252 2.301 -43.312 1.00 98.62 212 ARG A C 1
ATOM 1690 O O . ARG A 1 212 ? 33.843 2.405 -44.383 1.00 98.62 212 ARG A O 1
ATOM 1697 N N . LYS A 1 213 ? 32.205 1.482 -43.162 1.00 98.38 213 LYS A N 1
ATOM 1698 C CA . LYS A 1 213 ? 31.649 0.681 -44.269 1.00 98.38 213 LYS A CA 1
ATOM 1699 C C . LYS A 1 213 ? 31.109 1.563 -45.394 1.00 98.38 213 LYS A C 1
ATOM 1701 O O . LYS A 1 213 ? 31.345 1.266 -46.564 1.00 98.38 213 LYS A O 1
ATOM 1706 N N . LYS A 1 214 ? 30.425 2.661 -45.056 1.00 98.38 214 LYS A N 1
ATOM 1707 C CA . LYS A 1 214 ? 29.913 3.631 -46.035 1.00 98.38 214 LYS A CA 1
ATOM 1708 C C . LYS A 1 214 ? 31.045 4.316 -46.804 1.00 98.38 214 LYS A C 1
ATOM 1710 O O . LYS A 1 214 ? 30.951 4.442 -48.021 1.00 98.38 214 LYS A O 1
ATOM 1715 N N . GLU A 1 215 ? 32.116 4.713 -46.122 1.00 98.50 215 GLU A N 1
ATOM 1716 C CA . GLU A 1 215 ? 33.303 5.309 -46.747 1.00 98.50 215 GLU A CA 1
ATOM 1717 C C . GLU A 1 215 ? 34.006 4.322 -47.689 1.00 98.50 215 GLU A C 1
ATOM 1719 O O . GLU A 1 215 ? 34.249 4.648 -48.849 1.00 98.50 215 GLU A O 1
ATOM 1724 N N . GLN A 1 216 ? 34.213 3.075 -47.253 1.00 98.50 216 GLN A N 1
ATOM 1725 C CA . GLN A 1 216 ? 34.763 2.015 -48.107 1.00 98.50 216 GLN A CA 1
ATOM 1726 C C . GLN A 1 216 ? 33.886 1.737 -49.337 1.00 98.50 216 GLN A C 1
ATOM 1728 O O . GLN A 1 216 ? 34.398 1.496 -50.431 1.00 98.50 216 GLN A O 1
ATOM 1733 N N . ALA A 1 217 ? 32.559 1.751 -49.181 1.00 98.25 217 ALA A N 1
ATOM 1734 C CA . ALA A 1 217 ? 31.632 1.587 -50.298 1.00 98.25 217 ALA A CA 1
ATOM 1735 C C . ALA A 1 217 ? 31.715 2.767 -51.280 1.00 98.25 217 ALA A C 1
ATOM 1737 O O . ALA A 1 217 ? 31.723 2.555 -52.494 1.00 98.25 217 ALA A O 1
ATOM 1738 N N . LEU A 1 218 ? 31.833 3.995 -50.767 1.00 98.50 218 LEU A N 1
ATOM 1739 C CA . LEU A 1 218 ? 32.006 5.194 -51.582 1.00 98.50 218 LEU A CA 1
ATOM 1740 C C . LEU A 1 218 ? 33.328 5.160 -52.358 1.00 98.50 218 LEU A C 1
ATOM 1742 O O . LEU A 1 218 ? 33.331 5.432 -53.558 1.00 98.50 218 LEU A O 1
ATOM 1746 N N . GLU A 1 219 ? 34.429 4.769 -51.718 1.00 98.50 219 GLU A N 1
ATOM 1747 C CA . GLU A 1 219 ? 35.733 4.623 -52.370 1.00 98.50 219 GLU A CA 1
ATOM 1748 C C . GLU A 1 219 ? 35.686 3.566 -53.485 1.00 98.50 219 GLU A C 1
ATOM 1750 O O . GLU A 1 219 ? 36.129 3.820 -54.609 1.00 98.50 219 GLU A O 1
ATOM 1755 N N . LYS A 1 220 ? 35.068 2.405 -53.222 1.00 98.44 220 LYS A N 1
ATOM 1756 C CA . LYS A 1 220 ? 34.841 1.363 -54.239 1.00 98.44 220 LYS A CA 1
ATOM 1757 C C . LYS A 1 220 ? 34.000 1.877 -55.407 1.00 98.44 220 LYS A C 1
ATOM 1759 O O . LYS A 1 220 ? 34.344 1.623 -56.561 1.00 98.44 220 LYS A O 1
ATOM 1764 N N . ALA A 1 221 ? 32.937 2.633 -55.136 1.00 98.06 221 ALA A N 1
ATOM 1765 C CA . ALA A 1 221 ? 32.102 3.232 -56.175 1.00 98.06 221 ALA A CA 1
ATOM 1766 C C . ALA A 1 221 ? 32.880 4.265 -57.012 1.00 98.06 221 ALA A C 1
ATOM 1768 O O . ALA A 1 221 ? 32.764 4.288 -58.239 1.00 98.06 221 ALA A O 1
ATOM 1769 N N . GLN A 1 222 ? 33.719 5.089 -56.381 1.00 98.25 222 GLN A N 1
ATOM 1770 C CA . GLN A 1 222 ? 34.594 6.036 -57.079 1.00 98.25 222 GLN A CA 1
ATOM 1771 C C . GLN A 1 222 ? 35.662 5.323 -57.922 1.00 98.25 222 GLN A C 1
ATOM 1773 O O . GLN A 1 222 ? 35.938 5.744 -59.047 1.00 98.25 222 GLN A O 1
ATOM 1778 N N . ALA A 1 223 ? 36.252 4.234 -57.423 1.00 98.19 223 ALA A N 1
ATOM 1779 C CA . ALA A 1 223 ? 37.171 3.394 -58.190 1.00 98.19 223 ALA A CA 1
ATOM 1780 C C . ALA A 1 223 ? 36.479 2.774 -59.415 1.00 98.19 223 ALA A C 1
ATOM 1782 O O . ALA A 1 223 ? 37.000 2.876 -60.524 1.00 98.19 223 ALA A O 1
ATOM 1783 N N . ALA A 1 224 ? 35.269 2.232 -59.250 1.00 97.94 224 ALA A N 1
ATOM 1784 C CA . ALA A 1 224 ? 34.475 1.700 -60.355 1.00 97.94 224 ALA A CA 1
ATOM 1785 C C . ALA A 1 224 ? 34.162 2.772 -61.415 1.00 97.94 224 ALA A C 1
ATOM 1787 O O . ALA A 1 224 ? 34.333 2.522 -62.608 1.00 97.94 224 ALA A O 1
ATOM 1788 N N . ARG A 1 225 ? 33.793 3.993 -60.998 1.00 98.25 225 ARG A N 1
ATOM 1789 C CA . ARG A 1 225 ? 33.579 5.129 -61.917 1.00 98.25 225 ARG A CA 1
ATOM 1790 C C . ARG A 1 225 ? 34.845 5.510 -62.687 1.00 98.25 225 ARG A C 1
ATOM 1792 O O . ARG A 1 225 ? 34.766 5.771 -63.886 1.00 98.25 225 ARG A O 1
ATOM 1799 N N . ARG A 1 226 ? 36.011 5.527 -62.030 1.00 98.31 226 ARG A N 1
ATOM 1800 C CA . ARG A 1 226 ? 37.303 5.785 -62.695 1.00 98.31 226 ARG A CA 1
ATOM 1801 C C . ARG A 1 226 ? 37.619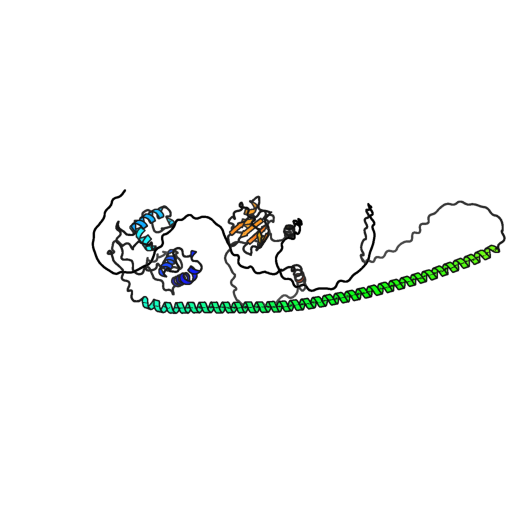 4.711 -63.734 1.00 98.31 226 ARG A C 1
ATOM 1803 O O . ARG A 1 226 ? 37.955 5.059 -64.862 1.00 98.31 226 ARG A O 1
ATOM 1810 N N . ASN A 1 227 ? 37.433 3.439 -63.387 1.00 97.94 227 ASN A N 1
ATOM 1811 C CA . ASN A 1 227 ? 37.648 2.322 -64.307 1.00 97.94 227 ASN A CA 1
ATOM 1812 C C . ASN A 1 227 ? 36.696 2.387 -65.514 1.00 97.94 227 ASN A C 1
ATOM 1814 O O . ASN A 1 227 ? 37.134 2.219 -66.648 1.00 97.94 227 ASN A O 1
ATOM 1818 N N . ALA A 1 228 ? 35.416 2.706 -65.296 1.00 97.44 228 ALA A N 1
ATOM 1819 C CA . ALA A 1 228 ? 34.442 2.883 -66.375 1.00 97.44 228 ALA A CA 1
ATOM 1820 C C . ALA A 1 228 ? 34.803 4.057 -67.304 1.00 97.44 228 ALA A C 1
ATOM 1822 O O . ALA A 1 228 ? 34.713 3.935 -68.524 1.00 97.44 228 ALA A O 1
ATOM 1823 N N . SER A 1 229 ? 35.268 5.179 -66.744 1.00 97.31 229 SER A N 1
ATOM 1824 C CA . SER A 1 229 ? 35.741 6.330 -67.526 1.00 97.31 229 SER A CA 1
ATOM 1825 C C . SER A 1 229 ? 36.972 5.987 -68.375 1.00 97.31 229 SER A C 1
ATOM 1827 O O . SER A 1 229 ? 37.035 6.351 -69.550 1.00 97.31 229 SER A O 1
ATOM 1829 N N . GLN A 1 230 ? 37.925 5.228 -67.822 1.00 97.69 230 GLN A N 1
ATOM 1830 C CA . GLN A 1 230 ? 39.091 4.740 -68.567 1.00 97.69 230 GLN A CA 1
ATOM 1831 C C . GLN A 1 230 ? 38.691 3.797 -69.707 1.00 97.69 230 GLN A C 1
ATOM 1833 O O . GLN A 1 230 ? 39.184 3.966 -70.822 1.00 97.69 230 GLN A O 1
ATOM 1838 N N . ALA A 1 231 ? 37.765 2.865 -69.461 1.00 96.56 231 ALA A N 1
ATOM 1839 C CA . ALA A 1 231 ? 37.233 1.981 -70.496 1.00 96.56 231 ALA A CA 1
ATOM 1840 C C . ALA A 1 231 ? 36.571 2.783 -71.630 1.00 96.56 231 ALA A C 1
ATOM 1842 O O . ALA A 1 231 ? 36.923 2.614 -72.794 1.00 96.56 231 ALA A O 1
ATOM 1843 N N . HIS A 1 232 ? 35.717 3.753 -71.292 1.00 96.56 232 HIS A N 1
ATOM 1844 C CA . HIS A 1 232 ? 35.081 4.630 -72.277 1.00 96.56 232 HIS A CA 1
ATOM 1845 C C . HIS A 1 232 ? 36.096 5.488 -73.060 1.00 96.56 232 HIS A C 1
ATOM 1847 O O . HIS A 1 232 ? 35.933 5.735 -74.257 1.00 96.56 232 HIS A O 1
ATOM 1853 N N . ALA A 1 233 ? 37.171 5.954 -72.421 1.00 96.75 233 ALA A N 1
ATOM 1854 C CA . ALA A 1 233 ? 38.252 6.657 -73.113 1.00 96.75 233 ALA A CA 1
ATOM 1855 C C . ALA A 1 233 ? 38.993 5.733 -74.094 1.00 96.75 233 ALA A C 1
ATOM 1857 O O . ALA A 1 233 ? 39.303 6.146 -75.214 1.00 96.75 233 ALA A O 1
ATOM 1858 N N . GLN A 1 234 ? 39.237 4.482 -73.702 1.00 96.44 234 GLN A N 1
ATOM 1859 C CA . GLN A 1 234 ? 39.877 3.477 -74.544 1.00 96.44 234 GLN A CA 1
ATOM 1860 C C . GLN A 1 234 ? 39.003 3.112 -75.751 1.00 96.44 234 GLN A C 1
ATOM 1862 O O . GLN A 1 234 ? 39.514 3.083 -76.872 1.00 96.44 234 GLN A O 1
ATOM 1867 N N . ASP A 1 235 ? 37.692 2.967 -75.562 1.00 95.94 235 ASP A N 1
ATOM 1868 C CA . ASP A 1 235 ? 36.728 2.763 -76.650 1.00 95.94 235 ASP A CA 1
ATOM 1869 C C . ASP A 1 235 ? 36.693 3.952 -77.617 1.00 95.94 235 ASP A C 1
ATOM 1871 O O . ASP A 1 235 ? 36.706 3.787 -78.836 1.00 95.94 235 ASP A O 1
ATOM 1875 N N . ASN A 1 236 ? 36.745 5.185 -77.110 1.00 96.56 236 ASN A N 1
ATOM 1876 C CA . ASN A 1 236 ? 36.844 6.361 -77.976 1.00 96.56 236 ASN A CA 1
ATOM 1877 C C . ASN A 1 236 ? 38.133 6.372 -78.814 1.00 96.56 236 ASN A C 1
ATOM 1879 O O . ASN A 1 236 ? 38.114 6.787 -79.977 1.00 96.56 236 ASN A O 1
ATOM 1883 N N . ILE A 1 237 ? 39.258 5.914 -78.256 1.00 95.81 237 ILE A N 1
ATOM 1884 C CA . ILE A 1 237 ? 40.522 5.781 -78.994 1.00 95.81 237 ILE A CA 1
ATOM 1885 C C . ILE A 1 237 ? 40.398 4.703 -80.078 1.00 95.81 237 ILE A C 1
ATOM 1887 O O . ILE A 1 237 ? 40.799 4.945 -81.221 1.00 95.81 237 ILE A O 1
ATOM 1891 N N . THR A 1 238 ? 39.818 3.538 -79.769 1.00 95.50 238 THR A N 1
ATOM 1892 C CA . THR A 1 238 ? 39.641 2.453 -80.749 1.00 95.50 238 THR A CA 1
ATOM 1893 C C . THR A 1 238 ? 38.672 2.851 -81.863 1.00 95.50 238 THR A C 1
ATOM 1895 O O . THR A 1 238 ? 38.978 2.609 -83.035 1.00 95.50 238 THR A O 1
ATOM 1898 N N . HIS A 1 239 ? 37.575 3.547 -81.543 1.00 94.06 239 HIS A N 1
ATOM 1899 C CA . HIS A 1 239 ? 36.644 4.113 -82.523 1.00 94.06 239 HIS A CA 1
ATOM 1900 C C . HIS A 1 239 ? 37.319 5.143 -83.435 1.00 94.06 239 HIS A C 1
ATOM 1902 O O . HIS A 1 239 ? 37.175 5.062 -84.657 1.00 94.06 239 HIS A O 1
ATOM 1908 N N . LYS A 1 240 ? 38.114 6.072 -82.886 1.00 95.56 240 LYS A N 1
ATOM 1909 C CA . LYS A 1 240 ? 38.884 7.035 -83.696 1.00 95.56 240 LYS A CA 1
ATOM 1910 C C . LYS A 1 240 ? 39.899 6.340 -84.603 1.00 95.56 240 LYS A C 1
ATOM 1912 O O . LYS A 1 240 ? 40.014 6.702 -85.773 1.00 95.56 240 LYS A O 1
ATOM 1917 N N . ALA A 1 241 ? 40.599 5.321 -84.106 1.00 94.00 241 ALA A N 1
ATOM 1918 C CA . ALA A 1 241 ? 41.528 4.532 -84.911 1.00 94.00 241 ALA A CA 1
ATOM 1919 C C . ALA A 1 241 ? 40.808 3.769 -86.038 1.00 94.00 241 ALA A C 1
ATOM 1921 O O . ALA A 1 241 ? 41.301 3.721 -87.166 1.00 94.00 241 ALA A O 1
ATOM 1922 N N . ALA A 1 242 ? 39.628 3.205 -85.768 1.00 94.00 242 ALA A N 1
ATOM 1923 C CA . ALA A 1 242 ? 38.799 2.554 -86.780 1.00 94.00 242 ALA A CA 1
ATOM 1924 C C . ALA A 1 242 ? 38.304 3.546 -87.846 1.00 94.00 242 ALA A C 1
ATOM 1926 O O . ALA A 1 242 ? 38.419 3.260 -89.038 1.00 94.00 242 ALA A O 1
ATOM 1927 N N . ALA A 1 243 ? 37.844 4.732 -87.440 1.00 93.00 243 ALA A N 1
ATOM 1928 C CA . ALA A 1 243 ? 37.448 5.799 -88.357 1.00 93.00 243 ALA A CA 1
ATOM 1929 C C . ALA A 1 243 ? 38.626 6.274 -89.226 1.00 93.00 243 ALA A C 1
ATOM 1931 O O . ALA A 1 243 ? 38.479 6.417 -90.438 1.00 93.00 243 ALA A O 1
ATOM 1932 N N . ALA A 1 244 ? 39.819 6.440 -88.644 1.00 92.19 244 ALA A N 1
ATOM 1933 C CA . ALA A 1 244 ? 41.029 6.779 -89.392 1.00 92.19 244 ALA A CA 1
ATOM 1934 C C . ALA A 1 244 ? 41.389 5.700 -90.430 1.00 92.19 244 ALA A C 1
ATOM 1936 O O . ALA A 1 244 ? 41.690 6.034 -91.577 1.00 92.19 244 ALA A O 1
ATOM 1937 N N . ARG A 1 245 ? 41.287 4.410 -90.069 1.00 92.25 245 ARG A N 1
ATOM 1938 C CA . ARG A 1 245 ? 41.468 3.289 -91.012 1.00 92.25 245 ARG A CA 1
ATOM 1939 C C . ARG A 1 245 ? 40.436 3.314 -92.143 1.00 92.25 245 ARG A C 1
ATOM 1941 O O . ARG A 1 245 ? 40.813 3.131 -93.296 1.00 92.25 245 ARG A O 1
ATOM 1948 N N . SER A 1 246 ? 39.167 3.580 -91.831 1.00 90.75 246 SER A N 1
ATOM 1949 C CA . SER A 1 246 ? 38.096 3.704 -92.831 1.00 90.75 246 SER A CA 1
ATOM 1950 C C . SER A 1 246 ? 38.312 4.891 -93.776 1.00 90.75 246 SER A C 1
ATOM 1952 O O . SER A 1 246 ? 38.077 4.792 -94.977 1.00 90.75 246 SER A O 1
ATOM 1954 N N . ASN A 1 247 ? 38.790 6.024 -93.264 1.00 90.75 247 ASN A N 1
ATOM 1955 C CA . ASN A 1 247 ? 39.103 7.185 -94.096 1.00 90.75 247 ASN A CA 1
ATOM 1956 C C . ASN A 1 247 ? 40.315 6.921 -95.001 1.00 90.75 247 ASN A C 1
ATOM 1958 O O . ASN A 1 247 ? 40.308 7.312 -96.168 1.00 90.75 247 ASN A O 1
ATOM 1962 N N . ALA A 1 248 ? 41.332 6.219 -94.493 1.00 86.62 248 ALA A N 1
ATOM 1963 C CA . ALA A 1 248 ? 42.495 5.816 -95.278 1.00 86.62 248 ALA A CA 1
ATOM 1964 C C . ALA A 1 248 ? 42.119 4.847 -96.414 1.00 86.62 248 ALA A C 1
ATOM 1966 O O . ALA A 1 248 ? 42.568 5.036 -97.546 1.00 86.62 248 ALA A O 1
ATOM 1967 N N . SER A 1 249 ? 41.255 3.858 -96.152 1.00 86.94 249 SER A N 1
ATOM 1968 C CA . SER A 1 249 ? 40.772 2.941 -97.193 1.00 86.94 249 SER A CA 1
ATOM 1969 C C . SER A 1 249 ? 39.914 3.662 -98.238 1.00 86.94 249 SER A C 1
ATOM 1971 O O . SER A 1 249 ? 40.083 3.428 -99.435 1.00 86.94 249 SER A O 1
ATOM 1973 N N . HIS A 1 250 ? 39.062 4.606 -97.825 1.00 82.81 250 HIS A N 1
ATOM 1974 C CA . HIS A 1 250 ? 38.277 5.425 -98.751 1.00 82.81 250 HIS A CA 1
ATOM 1975 C C . HIS A 1 250 ? 39.169 6.313 -99.640 1.00 82.81 250 HIS A C 1
ATOM 1977 O O . HIS A 1 250 ? 38.935 6.426 -100.845 1.00 82.81 250 HIS A O 1
ATOM 1983 N N . ALA A 1 251 ? 40.240 6.893 -99.086 1.00 79.56 251 ALA A N 1
ATOM 1984 C CA . ALA A 1 251 ? 41.225 7.654 -99.856 1.00 79.56 251 ALA A CA 1
ATOM 1985 C C . ALA A 1 251 ? 41.964 6.779 -100.887 1.00 79.56 251 ALA A C 1
ATOM 1987 O O . ALA A 1 251 ? 42.105 7.186 -102.042 1.00 79.56 251 ALA A O 1
ATOM 1988 N N . GLN A 1 252 ? 42.372 5.561 -100.508 1.00 78.50 252 GLN A N 1
ATOM 1989 C CA . GLN A 1 252 ? 42.966 4.591 -101.438 1.00 78.50 252 GLN A CA 1
ATOM 1990 C C . GLN A 1 252 ? 41.993 4.194 -102.555 1.00 78.50 252 GLN A C 1
ATOM 1992 O O . GLN A 1 252 ? 42.370 4.175 -103.727 1.00 78.50 252 GLN A O 1
ATOM 1997 N N . HIS A 1 253 ? 40.726 3.932 -102.224 1.00 78.69 253 HIS A N 1
ATOM 1998 C CA . HIS A 1 253 ? 39.712 3.592 -103.220 1.00 78.69 253 HIS A CA 1
ATOM 1999 C C . HIS A 1 253 ? 39.468 4.750 -104.202 1.00 78.69 253 HIS A C 1
ATOM 2001 O O . HIS A 1 253 ? 39.344 4.523 -105.408 1.00 78.69 253 HIS A O 1
ATOM 2007 N N . LYS A 1 254 ? 39.446 5.999 -103.723 1.00 76.25 254 LYS A N 1
ATOM 2008 C CA . LYS A 1 254 ? 39.291 7.186 -104.577 1.00 76.25 254 LYS A CA 1
ATOM 2009 C C . LYS A 1 254 ? 40.482 7.374 -105.528 1.00 76.25 254 LYS A C 1
ATOM 2011 O O . LYS A 1 254 ? 40.266 7.682 -106.697 1.00 76.25 254 LYS A O 1
ATOM 2016 N N . ALA A 1 255 ? 41.709 7.120 -105.064 1.00 69.12 255 ALA A N 1
ATOM 2017 C CA . ALA A 1 255 ? 42.910 7.139 -105.906 1.00 69.12 255 ALA A CA 1
ATOM 2018 C C . ALA A 1 255 ? 42.900 6.039 -106.989 1.00 69.12 255 ALA A C 1
ATOM 2020 O O . ALA A 1 255 ? 43.365 6.263 -108.109 1.00 69.12 255 ALA A O 1
ATOM 2021 N N . ASN A 1 256 ? 42.323 4.873 -106.687 1.00 66.00 256 ASN A N 1
ATOM 2022 C CA . ASN A 1 256 ? 42.158 3.794 -107.663 1.00 66.00 256 ASN A CA 1
ATOM 2023 C C . ASN A 1 256 ? 41.069 4.101 -108.707 1.00 66.00 256 ASN A C 1
ATOM 2025 O O . ASN A 1 256 ? 41.250 3.772 -109.877 1.00 66.00 256 ASN A O 1
ATOM 2029 N N . ILE A 1 257 ? 39.978 4.783 -108.329 1.00 61.66 257 ILE A N 1
ATOM 2030 C CA . ILE A 1 257 ? 38.919 5.191 -109.274 1.00 61.66 257 ILE A CA 1
ATOM 2031 C C . ILE A 1 257 ? 39.441 6.216 -110.296 1.00 61.66 257 ILE A C 1
ATOM 2033 O O . ILE A 1 257 ? 39.073 6.150 -111.464 1.00 61.66 257 ILE A O 1
ATOM 2037 N N . SER A 1 258 ? 40.361 7.112 -109.920 1.00 56.97 258 SER A N 1
ATOM 2038 C CA . SER A 1 258 ? 40.942 8.102 -110.846 1.00 56.97 258 SER A CA 1
ATOM 2039 C C . SER A 1 258 ? 41.877 7.532 -111.932 1.00 56.97 258 SER A C 1
ATOM 2041 O O . SER A 1 258 ? 42.428 8.300 -112.716 1.00 56.97 258 SER A O 1
ATOM 2043 N N . LYS A 1 259 ? 42.062 6.205 -112.002 1.00 55.97 259 LYS A N 1
ATOM 2044 C CA . LYS A 1 259 ? 42.827 5.511 -113.058 1.00 55.97 259 LYS A CA 1
ATOM 2045 C C . LYS A 1 259 ? 41.969 4.667 -114.011 1.00 55.97 259 LYS A C 1
ATOM 2047 O O . LYS A 1 259 ? 42.529 4.018 -114.889 1.00 55.97 259 LYS A O 1
ATOM 2052 N N . ALA A 1 260 ? 40.646 4.664 -113.865 1.00 46.56 260 ALA A N 1
ATOM 2053 C CA . ALA A 1 260 ? 39.756 3.912 -114.745 1.00 46.56 260 ALA A CA 1
ATOM 2054 C C . ALA A 1 260 ? 39.068 4.846 -115.758 1.00 46.56 260 ALA A C 1
ATOM 2056 O O . ALA A 1 260 ? 38.218 5.656 -115.390 1.00 46.56 260 ALA A O 1
ATOM 2057 N N . GLU A 1 261 ? 39.450 4.735 -117.034 1.00 39.06 261 GLU A N 1
ATOM 2058 C CA . GLU A 1 261 ? 38.723 5.319 -118.170 1.00 39.06 261 GLU A CA 1
ATOM 2059 C C . GLU A 1 261 ? 37.316 4.704 -118.330 1.00 39.06 261 GLU A C 1
ATOM 2061 O O . GLU A 1 261 ? 37.083 3.558 -117.929 1.00 39.06 261 GLU A O 1
ATOM 2066 N N . PRO A 1 262 ? 36.360 5.439 -118.932 1.00 44.78 262 PRO A N 1
ATOM 2067 C CA . PRO A 1 262 ? 34.960 5.048 -118.951 1.00 44.78 262 PRO A CA 1
ATOM 2068 C C . PRO A 1 262 ? 34.669 4.060 -120.087 1.00 44.78 262 PRO A C 1
ATOM 2070 O O . PRO A 1 262 ? 34.635 4.428 -121.262 1.00 44.78 262 PRO A O 1
ATOM 2073 N N . ALA A 1 263 ? 34.377 2.807 -119.734 1.00 40.12 263 ALA A N 1
ATOM 2074 C CA . ALA A 1 263 ? 33.775 1.846 -120.651 1.00 40.12 263 ALA A CA 1
ATOM 2075 C C . ALA A 1 263 ? 32.243 1.840 -120.522 1.00 40.12 263 ALA A C 1
ATOM 2077 O O . ALA A 1 263 ? 31.656 1.850 -119.443 1.00 40.12 263 ALA A O 1
ATOM 2078 N N . ARG A 1 264 ? 31.632 1.875 -121.700 1.00 38.50 264 ARG A N 1
ATOM 2079 C CA . ARG A 1 264 ? 30.242 2.154 -122.052 1.00 38.50 264 ARG A CA 1
ATOM 2080 C C . ARG A 1 264 ? 29.312 0.951 -121.823 1.00 38.50 264 ARG A C 1
ATOM 2082 O O . ARG A 1 264 ? 29.690 -0.179 -122.101 1.00 38.50 264 ARG A O 1
ATOM 2089 N N . SER A 1 265 ? 28.038 1.283 -121.599 1.00 38.78 265 SER A N 1
ATOM 2090 C CA . SER A 1 265 ? 26.821 0.568 -122.042 1.00 38.78 265 SER A CA 1
ATOM 2091 C C . SER A 1 265 ? 26.371 -0.702 -121.308 1.00 38.78 265 SER A C 1
ATOM 2093 O O . SER A 1 265 ? 27.168 -1.575 -120.998 1.00 38.78 265 SER A O 1
ATOM 2095 N N . GLY A 1 266 ? 25.045 -0.827 -121.148 1.00 36.78 266 GLY A N 1
ATOM 2096 C CA . GLY A 1 266 ? 24.388 -2.122 -120.957 1.00 36.78 266 GLY A CA 1
ATOM 2097 C C . GLY A 1 266 ? 23.173 -2.113 -120.032 1.00 36.78 266 GLY A C 1
ATOM 2098 O O . GLY A 1 266 ? 23.273 -2.491 -118.877 1.00 36.78 266 GLY A O 1
ATOM 2099 N N . SER A 1 267 ? 22.019 -1.715 -120.563 1.00 40.16 267 SER A N 1
ATOM 2100 C CA . SER A 1 267 ? 20.671 -1.955 -120.022 1.00 40.16 267 SER A CA 1
ATOM 2101 C C . SER A 1 267 ? 20.406 -3.413 -119.607 1.00 40.16 267 SER A C 1
ATOM 2103 O O . SER A 1 267 ? 20.793 -4.296 -120.367 1.00 40.16 267 SER A O 1
ATOM 2105 N N . HIS A 1 268 ? 19.607 -3.650 -118.561 1.00 36.06 268 HIS A N 1
ATOM 2106 C CA . HIS A 1 268 ? 18.351 -4.435 -118.591 1.00 36.06 268 HIS A CA 1
ATOM 2107 C C . HIS A 1 268 ? 17.763 -4.555 -117.176 1.00 36.06 268 HIS A C 1
ATOM 2109 O O . HIS A 1 268 ? 18.489 -4.712 -116.199 1.00 36.06 268 HIS A O 1
ATOM 2115 N N . GLY A 1 269 ? 16.438 -4.426 -117.075 1.00 40.28 269 GLY A N 1
ATOM 2116 C CA . GLY A 1 269 ? 15.707 -4.517 -115.816 1.00 40.28 269 GLY A CA 1
ATOM 2117 C C . GLY A 1 269 ? 15.456 -5.951 -115.356 1.00 40.28 269 GLY A C 1
ATOM 2118 O O . GLY A 1 269 ? 15.525 -6.883 -116.147 1.00 40.28 269 GLY A O 1
ATOM 2119 N N . HIS A 1 270 ? 15.082 -6.100 -114.086 1.00 39.34 270 HIS A N 1
ATOM 2120 C CA . HIS A 1 270 ? 14.060 -7.059 -113.677 1.00 39.34 270 HIS A CA 1
ATOM 2121 C C . HIS A 1 270 ? 13.515 -6.727 -112.282 1.00 39.34 270 HIS A C 1
ATOM 2123 O O . HIS A 1 270 ?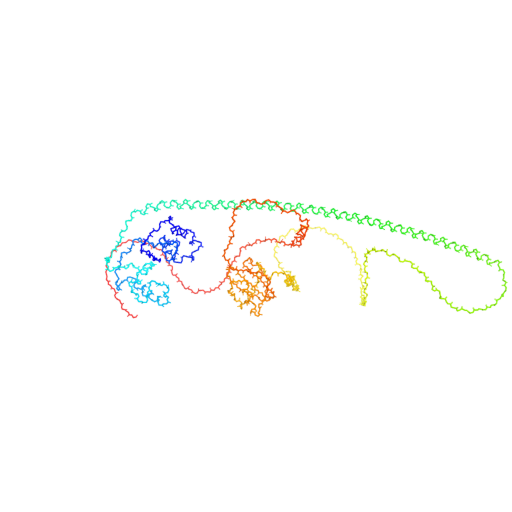 14.253 -6.533 -111.323 1.00 39.34 270 HIS A O 1
ATOM 2129 N N . SER A 1 271 ? 12.188 -6.660 -112.230 1.00 42.81 271 SER A N 1
ATOM 2130 C CA . SER A 1 271 ? 11.325 -6.646 -111.051 1.00 42.81 271 SER A CA 1
ATOM 2131 C C . SER A 1 271 ? 11.177 -8.067 -110.498 1.00 42.81 271 SER A C 1
ATOM 2133 O O . SER A 1 271 ? 10.767 -8.920 -111.279 1.00 42.81 271 SER A O 1
ATOM 2135 N N . GLN A 1 272 ? 11.455 -8.295 -109.206 1.00 41.16 272 GLN A N 1
ATOM 2136 C CA . GLN A 1 272 ? 10.905 -9.356 -108.326 1.00 41.16 272 GLN A CA 1
ATOM 2137 C C . GLN A 1 272 ? 11.078 -8.853 -106.875 1.00 41.16 272 GLN A C 1
ATOM 2139 O O . GLN A 1 272 ? 12.173 -8.452 -106.496 1.00 41.16 272 GLN A O 1
ATOM 2144 N N . GLU A 1 273 ? 10.033 -8.533 -106.113 1.00 36.78 273 GLU A N 1
ATOM 2145 C CA . GLU A 1 273 ? 9.120 -9.416 -105.367 1.00 36.78 273 GLU A CA 1
ATOM 2146 C C . GLU A 1 273 ? 9.774 -10.451 -104.423 1.00 36.78 273 GLU A C 1
ATOM 2148 O O . GLU A 1 273 ? 10.314 -11.463 -104.850 1.00 36.78 273 GLU A O 1
ATOM 2153 N N . ALA A 1 274 ? 9.537 -10.197 -103.127 1.00 39.50 274 ALA A N 1
ATOM 2154 C CA . ALA A 1 274 ? 9.159 -11.142 -102.070 1.00 39.50 274 ALA A CA 1
ATOM 2155 C C . ALA A 1 274 ? 10.216 -11.833 -101.173 1.00 39.50 274 ALA A C 1
ATOM 2157 O O . ALA A 1 274 ? 11.306 -12.214 -101.577 1.00 39.50 274 ALA A O 1
ATOM 2158 N N . GLN A 1 275 ? 9.714 -12.100 -99.952 1.00 41.59 275 GLN A N 1
ATOM 2159 C CA . GLN A 1 275 ? 10.123 -13.076 -98.922 1.00 41.59 275 GLN A CA 1
ATOM 2160 C C . GLN A 1 275 ? 11.160 -12.572 -97.900 1.00 41.59 275 GLN A C 1
ATOM 2162 O O . GLN A 1 275 ? 12.333 -12.403 -98.193 1.00 41.59 275 GLN A O 1
ATOM 2167 N N . VAL A 1 276 ? 10.779 -12.198 -96.668 1.00 44.94 276 VAL A N 1
ATOM 2168 C CA . VAL A 1 276 ? 10.219 -13.035 -95.579 1.00 44.94 276 VAL A CA 1
ATOM 2169 C C . VAL A 1 276 ? 10.964 -14.361 -95.447 1.00 44.94 276 VAL A C 1
ATOM 2171 O O . VAL A 1 276 ? 10.529 -15.381 -95.969 1.00 44.94 276 VAL A O 1
ATOM 2174 N N . VAL A 1 277 ? 12.048 -14.357 -94.667 1.00 45.28 277 VAL A N 1
ATOM 2175 C CA . VAL A 1 277 ? 12.636 -15.583 -94.117 1.00 45.28 277 VAL A CA 1
ATOM 2176 C C . VAL A 1 277 ? 12.669 -15.483 -92.596 1.00 45.28 277 VAL A C 1
ATOM 2178 O O . VAL A 1 277 ? 13.498 -14.817 -91.984 1.00 45.28 277 VAL A O 1
ATOM 2181 N N . LYS A 1 278 ? 11.697 -16.187 -92.014 1.00 42.34 278 LYS A N 1
ATOM 2182 C CA . LYS A 1 278 ? 11.695 -16.747 -90.662 1.00 42.34 278 LYS A CA 1
ATOM 2183 C C . LYS A 1 278 ? 12.971 -17.566 -90.446 1.00 42.34 278 LYS A C 1
ATOM 2185 O O . LYS A 1 278 ? 13.168 -18.556 -91.143 1.00 42.34 278 LYS A O 1
ATOM 2190 N N . ALA A 1 279 ? 13.735 -17.258 -89.404 1.00 41.12 279 ALA A N 1
ATOM 2191 C CA . ALA A 1 279 ? 14.646 -18.216 -88.789 1.00 41.12 279 ALA A CA 1
ATOM 2192 C C . ALA A 1 279 ? 14.060 -18.656 -87.439 1.00 41.12 279 ALA A C 1
ATOM 2194 O O . ALA A 1 279 ? 14.128 -17.945 -86.441 1.00 41.12 279 ALA A O 1
ATOM 2195 N N . LYS A 1 280 ? 13.432 -19.837 -87.445 1.00 39.25 280 LYS A N 1
ATOM 2196 C CA . LYS A 1 280 ? 13.218 -20.673 -86.259 1.00 39.25 280 LYS A CA 1
ATOM 2197 C C . LYS A 1 280 ? 14.523 -21.437 -86.013 1.00 39.25 280 LYS A C 1
ATOM 2199 O O . LYS A 1 280 ? 14.947 -22.175 -86.897 1.00 39.25 280 LYS A O 1
ATOM 2204 N N . GLN A 1 281 ? 15.089 -21.343 -84.815 1.00 45.59 281 GLN A N 1
ATOM 2205 C CA . GLN A 1 281 ? 15.943 -22.393 -84.256 1.00 45.59 281 GLN A CA 1
ATOM 2206 C C . GLN A 1 281 ? 15.401 -22.800 -82.887 1.00 45.59 281 GLN A C 1
ATOM 2208 O O . GLN A 1 281 ? 14.903 -21.980 -82.120 1.00 45.59 281 GLN A O 1
ATOM 2213 N N . ALA A 1 282 ? 15.410 -24.109 -82.670 1.00 39.50 282 ALA A N 1
ATOM 2214 C CA . ALA A 1 282 ? 14.796 -24.815 -81.563 1.00 39.50 282 ALA A CA 1
ATOM 2215 C C . ALA A 1 282 ? 15.758 -24.961 -80.364 1.00 39.50 282 ALA A C 1
ATOM 2217 O O . ALA A 1 282 ? 16.933 -25.242 -80.563 1.00 39.50 282 ALA A O 1
ATOM 2218 N N . VAL A 1 283 ? 15.222 -24.743 -79.153 1.00 42.47 283 VAL A N 1
ATOM 2219 C CA . VAL A 1 283 ? 15.164 -25.626 -77.952 1.00 42.47 283 VAL A CA 1
ATOM 2220 C C . VAL A 1 283 ? 16.350 -26.607 -77.746 1.00 42.47 283 VAL A C 1
ATOM 2222 O O . VAL A 1 283 ? 16.642 -27.397 -78.641 1.00 42.47 283 VAL A O 1
ATOM 2225 N N . PRO A 1 284 ? 16.972 -26.649 -76.542 1.00 50.16 284 PRO A N 1
ATOM 2226 C CA . PRO A 1 284 ? 16.439 -27.496 -75.470 1.00 50.16 284 PRO A CA 1
ATOM 2227 C C . PRO A 1 284 ? 16.275 -26.829 -74.100 1.00 50.16 284 PRO A C 1
ATOM 2229 O O . PRO A 1 284 ? 17.060 -25.995 -73.664 1.00 50.16 284 PRO A O 1
ATOM 2232 N N . ALA A 1 285 ? 15.219 -27.275 -73.422 1.00 40.53 285 ALA A N 1
ATOM 2233 C CA . ALA A 1 285 ? 14.911 -27.028 -72.027 1.00 40.53 285 ALA A CA 1
ATOM 2234 C C . ALA A 1 285 ? 15.866 -27.783 -71.088 1.00 40.53 285 ALA A C 1
ATOM 2236 O O . ALA A 1 285 ? 16.047 -28.982 -71.273 1.00 40.53 285 ALA A O 1
ATOM 2237 N N . GLN A 1 286 ? 16.365 -27.104 -70.051 1.00 39.62 286 GLN A N 1
ATOM 2238 C CA . GLN A 1 286 ? 16.614 -27.611 -68.687 1.00 39.62 286 GLN A CA 1
ATOM 2239 C C . GLN A 1 286 ? 16.520 -26.390 -67.750 1.00 39.62 286 GLN A C 1
ATOM 2241 O O . GLN A 1 286 ? 17.253 -25.425 -67.917 1.00 39.62 286 GLN A O 1
ATOM 2246 N N . VAL A 1 287 ? 15.432 -26.225 -66.992 1.00 42.50 287 VAL A N 1
ATOM 2247 C CA . VAL A 1 287 ? 15.324 -26.556 -65.557 1.00 42.50 287 VAL A CA 1
ATOM 2248 C C . VAL A 1 287 ? 16.574 -26.180 -64.752 1.00 42.50 287 VAL A C 1
ATOM 2250 O O . VAL A 1 287 ? 17.506 -26.970 -64.653 1.00 42.50 287 VAL A O 1
ATOM 2253 N N . SER A 1 288 ? 16.549 -25.015 -64.102 1.00 38.53 288 SER A N 1
ATOM 2254 C CA . SER A 1 288 ? 16.932 -24.882 -62.689 1.00 38.53 288 SER A CA 1
ATOM 2255 C C . SER A 1 288 ? 16.462 -23.545 -62.124 1.00 38.53 288 SER A C 1
ATOM 2257 O O . SER A 1 288 ? 16.698 -22.474 -62.672 1.00 38.53 288 SER A O 1
ATOM 2259 N N . THR A 1 289 ? 15.739 -23.672 -61.024 1.00 40.25 289 THR A N 1
ATOM 2260 C CA . THR A 1 289 ? 15.211 -22.647 -60.136 1.00 40.25 289 THR A CA 1
ATOM 2261 C C . THR A 1 289 ? 16.328 -21.949 -59.366 1.00 40.25 289 THR A C 1
ATOM 2263 O O . THR A 1 289 ? 17.078 -22.638 -58.684 1.00 40.25 289 THR A O 1
ATOM 2266 N N . THR A 1 290 ? 16.349 -20.617 -59.358 1.00 35.78 290 THR A N 1
ATOM 2267 C CA . THR A 1 290 ? 16.719 -19.818 -58.176 1.00 35.78 290 THR A CA 1
ATOM 2268 C C . THR A 1 290 ? 16.125 -18.423 -58.322 1.00 35.78 290 THR A C 1
ATOM 2270 O O . THR A 1 290 ? 16.517 -17.644 -59.185 1.00 35.78 290 THR A O 1
ATOM 2273 N N . THR A 1 291 ? 15.135 -18.169 -57.480 1.00 35.69 291 THR A N 1
ATOM 2274 C CA . THR A 1 291 ? 14.504 -16.891 -57.163 1.00 35.69 291 THR A CA 1
ATOM 2275 C C . THR A 1 291 ? 15.498 -15.934 -56.506 1.00 35.69 291 THR A C 1
ATOM 2277 O O . THR A 1 291 ? 16.041 -16.265 -55.452 1.00 35.69 291 THR A O 1
ATOM 2280 N N . THR A 1 292 ? 15.647 -14.733 -57.062 1.00 35.34 292 THR A N 1
ATOM 2281 C CA . THR A 1 292 ? 16.054 -13.551 -56.292 1.00 35.34 292 THR A CA 1
ATOM 2282 C C . THR A 1 292 ? 15.262 -12.360 -56.814 1.00 35.34 292 THR A C 1
ATOM 2284 O O . THR A 1 292 ? 15.388 -11.979 -57.975 1.00 35.34 292 THR A O 1
ATOM 2287 N N . GLU A 1 293 ? 14.383 -11.858 -55.955 1.00 35.69 293 GLU A N 1
ATOM 2288 C CA . GLU A 1 293 ? 13.513 -10.706 -56.165 1.00 35.69 293 GLU A CA 1
ATOM 2289 C C . GLU A 1 293 ? 14.326 -9.404 -56.067 1.00 35.69 293 GLU A C 1
ATOM 2291 O O . GLU A 1 293 ? 15.087 -9.216 -55.119 1.00 35.69 293 GLU A O 1
ATOM 2296 N N . GLU A 1 294 ? 14.128 -8.496 -57.023 1.00 34.47 294 GLU A N 1
ATOM 2297 C CA . GLU A 1 294 ? 14.284 -7.046 -56.847 1.00 34.47 294 GLU A CA 1
ATOM 2298 C C . GLU A 1 294 ? 13.037 -6.346 -57.430 1.00 34.47 294 GLU A C 1
ATOM 2300 O O . GLU A 1 294 ? 12.341 -6.942 -58.258 1.00 34.47 294 GLU A O 1
ATOM 2305 N N . PRO A 1 295 ? 12.699 -5.136 -56.943 1.00 52.53 295 PRO A N 1
ATOM 2306 C CA . PRO A 1 295 ? 11.315 -4.684 -56.828 1.00 52.53 295 PRO A CA 1
ATOM 2307 C C . PRO A 1 295 ? 10.794 -3.883 -58.027 1.00 52.53 295 PRO A C 1
ATOM 2309 O O . PRO A 1 295 ? 11.541 -3.253 -58.773 1.00 52.53 295 PRO A O 1
ATOM 2312 N N . GLU A 1 296 ? 9.467 -3.895 -58.151 1.00 36.44 296 GLU A N 1
ATOM 2313 C CA . GLU A 1 296 ? 8.675 -3.152 -59.126 1.00 36.44 296 GLU A CA 1
ATOM 2314 C C . GLU A 1 296 ? 8.755 -1.630 -58.909 1.00 36.44 296 GLU A C 1
ATOM 2316 O O . GLU A 1 296 ? 8.407 -1.115 -57.846 1.00 36.44 296 GLU A O 1
ATOM 2321 N N . GLU A 1 297 ? 9.128 -0.903 -59.964 1.00 37.47 297 GLU A N 1
ATOM 2322 C CA . GLU A 1 297 ? 8.695 0.476 -60.171 1.00 37.47 297 GLU A CA 1
ATOM 2323 C C . GLU A 1 297 ? 7.383 0.471 -60.964 1.00 37.47 297 GLU A C 1
ATOM 2325 O O . GLU A 1 297 ? 7.332 0.021 -62.110 1.00 37.47 297 GLU A O 1
ATOM 2330 N N . ALA A 1 298 ? 6.327 1.024 -60.370 1.00 40.19 298 ALA A N 1
ATOM 2331 C CA . ALA A 1 298 ? 5.123 1.431 -61.078 1.00 40.19 298 ALA A CA 1
ATOM 2332 C C . ALA A 1 298 ? 4.977 2.950 -60.957 1.00 40.19 298 ALA A C 1
ATOM 2334 O O . ALA A 1 298 ? 4.759 3.497 -59.876 1.00 40.19 298 ALA A O 1
ATOM 2335 N N . GLY A 1 299 ? 5.109 3.629 -62.094 1.00 35.53 299 GLY A N 1
ATOM 2336 C CA . GLY A 1 299 ? 4.754 5.031 -62.236 1.00 35.53 299 GLY A CA 1
ATOM 2337 C C . GLY A 1 299 ? 3.239 5.235 -62.273 1.00 35.53 299 GLY A C 1
ATOM 2338 O O . GLY A 1 299 ? 2.475 4.371 -62.703 1.00 35.53 299 GLY A O 1
ATOM 2339 N N . SER A 1 300 ? 2.800 6.430 -61.889 1.00 36.38 300 SER A N 1
ATOM 2340 C CA . SER A 1 300 ? 1.567 7.016 -62.413 1.00 36.38 300 SER A CA 1
ATOM 2341 C C . SER A 1 300 ? 1.680 8.533 -62.446 1.00 36.38 300 SER A C 1
ATOM 2343 O O . SER A 1 300 ? 1.826 9.214 -61.437 1.00 36.38 300 SER A O 1
ATOM 2345 N N . SER A 1 301 ? 1.643 9.022 -63.677 1.00 36.81 301 SER A N 1
ATOM 2346 C CA . SER A 1 301 ? 1.535 10.402 -64.110 1.00 36.81 301 SER A CA 1
ATOM 2347 C C . SER A 1 301 ? 0.104 10.924 -63.966 1.00 36.81 301 SER A C 1
ATOM 2349 O O . SER A 1 301 ? -0.821 10.281 -64.459 1.00 36.81 301 SER A O 1
ATOM 2351 N N . ALA A 1 302 ? -0.060 12.138 -63.443 1.00 37.06 302 ALA A N 1
ATOM 2352 C CA . ALA A 1 302 ? -1.103 13.064 -63.881 1.00 37.06 302 ALA A CA 1
ATOM 2353 C C . ALA A 1 302 ? -0.653 14.503 -63.594 1.00 37.06 302 ALA A C 1
ATOM 2355 O O . ALA A 1 302 ? -0.265 14.849 -62.482 1.00 37.06 302 ALA A O 1
ATOM 2356 N N . SER A 1 303 ? -0.658 15.307 -64.648 1.00 37.59 303 SER A N 1
ATOM 2357 C CA . SER A 1 303 ? -0.247 16.702 -64.735 1.00 37.59 303 SER A CA 1
ATOM 2358 C C . SER A 1 303 ? -1.464 17.632 -64.771 1.00 37.59 303 SER A C 1
ATOM 2360 O O . SER A 1 303 ? -2.504 17.228 -65.283 1.00 37.59 303 SER A O 1
ATOM 2362 N N . GLN A 1 304 ? -1.283 18.865 -64.266 1.00 37.44 304 GLN A N 1
ATOM 2363 C CA . GLN A 1 304 ? -1.947 20.164 -64.563 1.00 37.44 304 GLN A CA 1
ATOM 2364 C C . GLN A 1 304 ? -1.939 21.004 -63.265 1.00 37.44 304 GLN A C 1
ATOM 2366 O O . GLN A 1 304 ? -2.313 20.481 -62.227 1.00 37.44 304 GLN A O 1
ATOM 2371 N N . GLY A 1 305 ? -1.545 22.277 -63.169 1.00 32.19 305 GLY A N 1
ATOM 2372 C CA . GLY A 1 305 ? -0.953 23.291 -64.050 1.00 32.19 305 GLY A CA 1
ATOM 2373 C C . GLY A 1 305 ? -0.428 24.431 -63.139 1.00 32.19 305 GLY A C 1
ATOM 2374 O O . GLY A 1 305 ? -0.922 24.606 -62.033 1.00 32.19 305 GLY A O 1
ATOM 2375 N N . PHE A 1 306 ? 0.738 25.007 -63.434 1.00 34.88 306 PHE A N 1
ATOM 2376 C CA . PHE A 1 306 ? 0.925 26.388 -63.921 1.00 34.88 306 PHE A CA 1
ATOM 2377 C C . PHE A 1 306 ? 0.310 27.514 -63.056 1.00 34.88 306 PHE A C 1
ATOM 2379 O O . PHE A 1 306 ? -0.882 27.768 -63.165 1.00 34.88 306 PHE A O 1
ATOM 2386 N N . THR A 1 307 ? 1.147 28.239 -62.297 1.00 41.00 307 THR A N 1
ATOM 2387 C CA . THR A 1 307 ? 1.401 29.688 -62.476 1.00 41.00 307 THR A CA 1
ATOM 2388 C C . THR A 1 307 ? 2.703 30.091 -61.783 1.00 41.00 307 THR A C 1
ATOM 2390 O O . THR A 1 307 ? 2.937 29.743 -60.626 1.00 41.00 307 THR A O 1
ATOM 2393 N N . ASP A 1 308 ? 3.513 30.841 -62.522 1.00 39.22 308 ASP A N 1
ATOM 2394 C CA . ASP A 1 308 ? 4.738 31.524 -62.121 1.00 39.22 308 ASP A CA 1
ATOM 2395 C C . ASP A 1 308 ? 4.526 32.548 -60.995 1.00 39.22 308 ASP A C 1
ATOM 2397 O O . ASP A 1 308 ? 3.503 33.230 -60.954 1.00 39.22 308 ASP A O 1
ATOM 2401 N N . ASN A 1 309 ? 5.552 32.756 -60.161 1.00 36.69 309 ASN A N 1
ATOM 2402 C CA . ASN A 1 309 ? 6.058 34.113 -59.967 1.00 36.69 309 ASN A CA 1
ATOM 2403 C C . ASN A 1 309 ? 7.497 34.149 -59.438 1.00 36.69 309 ASN A C 1
ATOM 2405 O O . ASN A 1 309 ? 7.881 33.470 -58.489 1.00 36.69 309 ASN A O 1
ATOM 2409 N N . VAL A 1 310 ? 8.261 34.988 -60.126 1.00 41.00 310 VAL A N 1
ATOM 2410 C CA . VAL A 1 310 ? 9.668 35.356 -59.981 1.00 41.00 310 VAL A CA 1
ATOM 2411 C C . VAL A 1 310 ? 9.751 36.653 -59.174 1.00 41.00 310 VAL A C 1
ATOM 2413 O O . VAL A 1 310 ? 8.973 37.549 -59.461 1.00 41.00 310 VAL A O 1
ATOM 2416 N N . TYR A 1 311 ? 10.696 36.766 -58.236 1.00 38.75 311 TYR A N 1
ATOM 2417 C CA . TYR A 1 311 ? 11.461 37.972 -57.826 1.00 38.75 311 TYR A CA 1
ATOM 2418 C C . TYR A 1 311 ? 12.439 37.478 -56.731 1.00 38.75 311 TYR A C 1
ATOM 2420 O O . TYR A 1 311 ? 11.993 36.879 -55.760 1.00 38.75 311 TYR A O 1
ATOM 2428 N N . GLY A 1 312 ? 13.770 37.462 -56.895 1.00 34.03 312 GLY A N 1
ATOM 2429 C CA . GLY A 1 312 ? 14.679 38.605 -57.088 1.00 34.03 312 GLY A CA 1
ATOM 2430 C C . GLY A 1 312 ? 15.097 39.120 -55.698 1.00 34.03 312 GLY A C 1
ATOM 2431 O O . GLY A 1 312 ? 14.288 39.771 -55.057 1.00 34.03 312 GLY A O 1
ATOM 2432 N N . ASP A 1 313 ? 16.162 38.601 -55.078 1.00 34.97 313 ASP A N 1
ATOM 2433 C CA . ASP A 1 313 ? 17.578 39.032 -55.159 1.00 34.97 313 ASP A CA 1
ATOM 2434 C C . ASP A 1 313 ? 17.912 40.319 -54.367 1.00 34.97 313 ASP A C 1
ATOM 2436 O O . ASP A 1 313 ? 17.099 41.235 -54.266 1.00 34.97 313 ASP A O 1
ATOM 2440 N N . SER A 1 314 ? 19.157 40.369 -53.873 1.00 37.62 314 SER A N 1
ATOM 2441 C CA . SER A 1 314 ? 19.854 41.354 -53.020 1.00 37.62 314 SER A CA 1
ATOM 2442 C C . SER A 1 314 ? 19.602 41.224 -51.506 1.00 37.62 314 SER A C 1
ATOM 2444 O O . SER A 1 314 ? 18.481 41.040 -51.061 1.00 37.62 314 SER A O 1
ATOM 2446 N N . GLY A 1 315 ? 20.586 41.291 -50.610 1.00 34.00 315 GLY A N 1
ATOM 2447 C CA . GLY A 1 315 ? 22.012 41.562 -50.744 1.00 34.00 315 GLY A CA 1
ATOM 2448 C C . GLY A 1 315 ? 22.553 42.179 -49.444 1.00 34.00 315 GLY A C 1
ATOM 2449 O O . GLY A 1 315 ? 22.030 43.182 -48.986 1.00 34.00 315 GLY A O 1
ATOM 2450 N N . SER A 1 316 ? 23.640 41.596 -48.931 1.00 36.16 316 SER A N 1
ATOM 2451 C CA . SER A 1 316 ? 24.774 42.265 -48.265 1.00 36.16 316 SER A CA 1
ATOM 2452 C C . SER A 1 316 ? 24.662 42.904 -46.861 1.00 36.16 316 SER A C 1
ATOM 2454 O O . SER A 1 316 ? 23.984 43.894 -46.641 1.00 36.16 316 SER A O 1
ATOM 2456 N N . ALA A 1 317 ? 25.586 42.414 -46.017 1.00 37.72 317 ALA A N 1
ATOM 2457 C CA . ALA A 1 317 ? 26.563 43.141 -45.188 1.00 37.72 317 ALA A CA 1
ATOM 2458 C C . ALA A 1 317 ? 26.144 43.828 -43.869 1.00 37.72 317 ALA A C 1
ATOM 2460 O O . ALA A 1 317 ? 25.691 44.963 -43.858 1.00 37.72 317 ALA A O 1
ATOM 2461 N N . GLY A 1 318 ? 26.595 43.210 -42.770 1.00 35.03 318 GLY A N 1
ATOM 2462 C CA . GLY A 1 318 ? 27.671 43.778 -41.947 1.00 35.03 318 GLY A CA 1
ATOM 2463 C C . GLY A 1 318 ? 27.282 44.623 -40.731 1.00 35.03 318 GLY A C 1
ATOM 2464 O O . GLY A 1 318 ? 26.267 45.306 -40.733 1.00 35.03 318 GLY A O 1
ATOM 2465 N N . TRP A 1 319 ? 28.228 44.626 -39.787 1.00 40.09 319 TRP A N 1
ATOM 2466 C CA . TRP A 1 319 ? 28.461 45.522 -38.648 1.00 40.09 319 TRP A CA 1
ATOM 2467 C C . TRP A 1 319 ? 28.256 44.941 -37.244 1.00 40.09 319 TRP A C 1
ATOM 2469 O O . TRP A 1 319 ? 27.195 44.454 -36.863 1.00 40.09 319 TRP A O 1
ATOM 2479 N N . ASP A 1 320 ? 29.379 45.027 -36.534 1.00 41.47 320 ASP A N 1
ATOM 2480 C CA . ASP A 1 320 ? 29.684 44.753 -35.140 1.00 41.47 320 ASP A CA 1
ATOM 2481 C C . ASP A 1 320 ? 28.846 45.579 -34.152 1.00 41.47 320 ASP A C 1
ATOM 2483 O O . ASP A 1 320 ? 28.342 46.656 -34.477 1.00 41.47 320 ASP A O 1
ATOM 2487 N N . GLY A 1 321 ? 28.774 45.106 -32.908 1.00 39.19 321 GLY A N 1
ATOM 2488 C CA . GLY A 1 321 ? 28.223 45.862 -31.789 1.00 39.19 321 GLY A CA 1
ATOM 2489 C C . GLY A 1 321 ? 28.479 45.159 -30.464 1.00 39.19 321 GLY A C 1
ATOM 2490 O O . GLY A 1 321 ? 27.776 44.215 -30.116 1.00 39.19 321 GLY A O 1
ATOM 2491 N N . ASP A 1 322 ? 29.519 45.629 -29.779 1.00 37.44 322 ASP A N 1
ATOM 2492 C CA . ASP A 1 322 ? 29.983 45.240 -28.451 1.00 37.44 322 ASP A CA 1
ATOM 2493 C C . ASP A 1 322 ? 28.927 45.398 -27.344 1.00 37.44 322 ASP A C 1
ATOM 2495 O O . ASP A 1 322 ? 27.883 46.031 -27.508 1.00 37.44 322 ASP A O 1
ATOM 2499 N N . GLY A 1 323 ? 29.231 44.787 -26.198 1.00 41.81 323 GLY A N 1
ATOM 2500 C CA . GLY A 1 323 ? 28.329 44.620 -25.069 1.00 41.81 323 GLY A CA 1
ATOM 2501 C C . GLY A 1 323 ? 28.076 45.868 -24.231 1.00 41.81 323 GLY A C 1
ATOM 2502 O O . GLY A 1 323 ? 28.692 46.910 -24.419 1.00 41.81 323 GLY A O 1
ATOM 2503 N N . VAL A 1 324 ? 27.199 45.698 -23.244 1.00 44.47 324 VAL A N 1
ATOM 2504 C CA . VAL A 1 324 ? 27.268 46.359 -21.936 1.00 44.47 324 VAL A CA 1
ATOM 2505 C C . VAL A 1 324 ? 26.376 45.612 -20.949 1.00 44.47 324 VAL A C 1
ATOM 2507 O O . VAL A 1 324 ? 25.261 45.205 -21.278 1.00 44.47 324 VAL A O 1
ATOM 2510 N N . ASP A 1 325 ? 26.918 45.450 -19.747 1.00 44.41 325 ASP A N 1
ATOM 2511 C CA . ASP A 1 325 ? 26.265 44.968 -18.539 1.00 44.41 325 ASP A CA 1
ATOM 2512 C C . ASP A 1 325 ? 25.088 45.868 -18.132 1.00 44.41 325 ASP A C 1
ATOM 2514 O O . ASP A 1 325 ? 25.120 47.089 -18.308 1.00 44.41 325 ASP A O 1
ATOM 2518 N N . GLY A 1 326 ? 24.064 45.259 -17.538 1.00 39.53 326 GLY A N 1
ATOM 2519 C CA . GLY A 1 326 ? 22.907 45.960 -16.996 1.00 39.53 326 GLY A CA 1
ATOM 2520 C C . GLY A 1 326 ? 22.168 45.095 -15.987 1.00 39.53 326 GLY A C 1
ATOM 2521 O O . GLY A 1 326 ? 21.156 44.485 -16.320 1.00 39.53 326 GLY A O 1
ATOM 2522 N N . ASP A 1 327 ? 22.692 45.049 -14.761 1.00 42.50 327 ASP A N 1
ATOM 2523 C CA . ASP A 1 327 ? 21.937 44.654 -13.574 1.00 42.50 327 ASP A CA 1
ATOM 2524 C C . ASP A 1 327 ? 20.781 45.643 -13.359 1.00 42.50 327 ASP A C 1
ATOM 2526 O O . ASP A 1 327 ? 20.973 46.862 -13.374 1.00 42.50 327 ASP A O 1
ATOM 2530 N N . GLY A 1 328 ? 19.575 45.118 -13.152 1.00 38.88 328 GLY A N 1
ATOM 2531 C CA . GLY A 1 328 ? 18.379 45.920 -12.929 1.00 38.88 328 GLY A CA 1
ATOM 2532 C C . GLY A 1 328 ? 17.217 45.074 -12.433 1.00 38.88 328 GLY A C 1
ATOM 2533 O O . GLY A 1 328 ? 16.388 44.622 -13.218 1.00 38.88 328 GLY A O 1
ATOM 2534 N N . ASP A 1 329 ? 17.165 44.880 -11.117 1.00 40.06 329 ASP A N 1
ATOM 2535 C CA . ASP A 1 329 ? 15.969 44.466 -10.388 1.00 40.06 329 ASP A CA 1
ATOM 2536 C C . ASP A 1 329 ? 14.819 45.458 -10.630 1.00 40.06 329 ASP A C 1
ATOM 2538 O O . ASP A 1 329 ? 15.008 46.660 -10.434 1.00 40.06 329 ASP A O 1
ATOM 2542 N N . SER A 1 330 ? 13.619 44.965 -10.962 1.00 38.62 330 SER A N 1
ATOM 2543 C CA . SER A 1 330 ? 12.335 45.314 -10.311 1.00 38.62 330 SER A CA 1
ATOM 2544 C C . SER A 1 330 ? 11.113 45.043 -11.198 1.00 38.62 330 SER A C 1
ATOM 2546 O O . SER A 1 330 ? 11.013 45.561 -12.302 1.00 38.62 330 SER A O 1
ATOM 2548 N N . ALA A 1 331 ? 10.170 44.316 -10.590 1.00 39.53 331 ALA A N 1
ATOM 2549 C CA . ALA A 1 331 ? 8.718 44.527 -10.573 1.00 39.53 331 ALA A CA 1
ATOM 2550 C C . ALA A 1 331 ? 7.888 44.488 -11.878 1.00 39.53 331 ALA A C 1
ATOM 2552 O O . ALA A 1 331 ? 8.052 45.300 -12.779 1.00 39.53 331 ALA A O 1
ATOM 2553 N N . ASP A 1 332 ? 6.908 43.577 -11.835 1.00 42.06 332 ASP A N 1
ATOM 2554 C CA . ASP A 1 332 ? 5.501 43.694 -12.249 1.00 42.06 332 ASP A CA 1
ATOM 2555 C C . ASP A 1 332 ? 5.151 44.246 -13.643 1.00 42.06 332 ASP A C 1
ATOM 2557 O O . ASP A 1 332 ? 5.342 45.419 -13.953 1.00 42.06 332 ASP A O 1
ATOM 2561 N N . GLY A 1 333 ? 4.479 43.408 -14.443 1.00 32.94 333 GLY A N 1
ATOM 2562 C CA . GLY A 1 333 ? 3.791 43.844 -15.659 1.00 32.94 333 GLY A CA 1
ATOM 2563 C C . GLY A 1 333 ? 3.365 42.699 -16.576 1.00 32.94 333 GLY A C 1
ATOM 2564 O O . GLY A 1 333 ? 4.109 42.328 -17.476 1.00 32.94 333 GLY A O 1
ATOM 2565 N N . ASP A 1 334 ? 2.209 42.114 -16.266 1.00 37.41 334 ASP A N 1
ATOM 2566 C CA . ASP A 1 334 ? 1.055 41.881 -17.150 1.00 37.41 334 ASP A CA 1
ATOM 2567 C C . ASP A 1 334 ? 1.218 41.719 -18.692 1.00 37.41 334 ASP A C 1
ATOM 2569 O O . ASP A 1 334 ? 1.921 42.450 -19.384 1.00 37.41 334 ASP A O 1
ATOM 2573 N N . ASP A 1 335 ? 0.383 40.802 -19.206 1.00 40.03 335 ASP A N 1
ATOM 2574 C CA . ASP A 1 335 ? -0.234 40.739 -20.546 1.00 40.03 335 ASP A CA 1
ATOM 2575 C C . ASP A 1 335 ? 0.577 40.234 -21.752 1.00 40.03 335 ASP A C 1
ATOM 2577 O O . ASP A 1 335 ? 1.339 40.951 -22.396 1.00 40.03 335 ASP A O 1
ATOM 2581 N N . GLY A 1 336 ? 0.279 39.004 -22.194 1.00 32.75 336 GLY A N 1
ATOM 2582 C CA . GLY A 1 336 ? 0.858 38.461 -23.426 1.00 32.75 336 GLY A CA 1
ATOM 2583 C C . GLY A 1 336 ? 0.183 37.205 -23.967 1.00 32.75 336 GLY A C 1
ATOM 2584 O O . GLY A 1 336 ? 0.779 36.135 -23.991 1.00 32.75 336 GLY A O 1
ATOM 2585 N N . ALA A 1 337 ? -1.069 37.364 -24.391 1.00 36.75 337 ALA A N 1
ATOM 2586 C CA . ALA A 1 337 ? -1.840 36.514 -25.298 1.00 36.75 337 ALA A CA 1
ATOM 2587 C C . ALA A 1 337 ? -1.069 35.440 -26.104 1.00 36.75 337 ALA A C 1
ATOM 2589 O O . ALA A 1 337 ? -0.256 35.767 -26.965 1.00 36.75 337 ALA A O 1
ATOM 2590 N N . TRP A 1 338 ? -1.476 34.171 -25.961 1.00 33.59 338 TRP A N 1
ATOM 2591 C CA . TRP A 1 338 ? -1.331 33.169 -27.021 1.00 33.59 338 TRP A CA 1
ATOM 2592 C C . TRP A 1 338 ? -2.639 32.412 -27.255 1.00 33.59 338 TRP A C 1
ATOM 2594 O O . TRP A 1 338 ? -3.116 31.642 -26.427 1.00 33.59 338 TRP A O 1
ATOM 2604 N N . ASN A 1 339 ? -3.192 32.717 -28.427 1.00 33.25 339 ASN A N 1
ATOM 2605 C CA . ASN A 1 339 ? -4.123 31.972 -29.263 1.00 33.25 339 ASN A CA 1
ATOM 2606 C C . ASN A 1 339 ? -4.545 30.571 -28.798 1.00 33.25 339 ASN A C 1
ATOM 2608 O O . ASN A 1 339 ? -3.774 29.612 -28.781 1.00 33.25 339 ASN A O 1
ATOM 2612 N N . THR A 1 340 ? -5.856 30.452 -28.619 1.00 32.22 340 THR A N 1
ATOM 2613 C CA . THR A 1 340 ? -6.646 29.230 -28.700 1.00 32.22 340 THR A CA 1
ATOM 2614 C C . THR A 1 340 ? -6.574 28.623 -30.108 1.00 32.22 340 THR A C 1
ATOM 2616 O O . THR A 1 340 ? -7.299 29.012 -31.021 1.00 32.22 340 THR A O 1
ATOM 2619 N N . GLY A 1 341 ? -5.707 27.625 -30.279 1.00 27.42 341 GLY A N 1
ATOM 2620 C CA . GLY A 1 341 ? -5.778 26.660 -31.377 1.00 27.42 341 GLY A CA 1
ATOM 2621 C C . GLY A 1 341 ? -6.701 25.505 -30.995 1.00 27.42 341 GLY A C 1
ATOM 2622 O O . GLY A 1 341 ? -6.328 24.628 -30.222 1.00 27.42 341 GLY A O 1
ATOM 2623 N N . TYR A 1 342 ? -7.926 25.550 -31.505 1.00 37.41 342 TYR A N 1
ATOM 2624 C CA . TYR A 1 342 ? -8.962 24.527 -31.393 1.00 37.41 342 TYR A CA 1
ATOM 2625 C C . TYR A 1 342 ? -8.638 23.380 -32.367 1.00 37.41 342 TYR A C 1
ATOM 2627 O O . TYR A 1 342 ? -8.777 23.577 -33.563 1.00 37.41 342 TYR A O 1
ATOM 2635 N N . GLU A 1 343 ? -8.193 22.217 -31.881 1.00 33.19 343 GLU A N 1
ATOM 2636 C CA . GLU A 1 343 ? -8.097 20.918 -32.590 1.00 33.19 343 GLU A CA 1
ATOM 2637 C C . GLU A 1 343 ? -7.540 19.905 -31.554 1.00 33.19 343 GLU A C 1
ATOM 2639 O O . GLU A 1 343 ? -6.616 20.230 -30.826 1.00 33.19 343 GLU A O 1
ATOM 2644 N N . GLN A 1 344 ? -8.011 18.677 -31.324 1.00 33.94 344 GLN A N 1
ATOM 2645 C CA . GLN A 1 344 ? -8.842 17.767 -32.097 1.00 33.94 344 GLN A CA 1
ATOM 2646 C C . GLN A 1 344 ? -9.241 16.586 -31.173 1.00 33.94 344 GLN A C 1
ATOM 2648 O O . GLN A 1 344 ? -8.438 16.102 -30.375 1.00 33.94 344 GLN A O 1
ATOM 2653 N N . TYR A 1 345 ? -10.488 16.117 -31.271 1.00 42.28 345 TYR A N 1
ATOM 2654 C CA . TYR A 1 345 ? -11.023 14.954 -30.551 1.00 42.28 345 TYR A CA 1
ATOM 2655 C C . TYR A 1 345 ? -10.285 13.654 -30.926 1.00 42.28 345 TYR A C 1
ATOM 2657 O O . TYR A 1 345 ? -10.335 13.223 -32.076 1.00 42.28 345 TYR A O 1
ATOM 2665 N N . GLY A 1 346 ? -9.689 12.969 -29.946 1.00 35.50 346 GLY A N 1
ATOM 2666 C CA . GLY A 1 346 ? -9.059 11.661 -30.153 1.00 35.50 346 GLY A CA 1
ATOM 2667 C C . GLY A 1 346 ? -8.855 10.895 -28.848 1.00 35.50 346 GLY A C 1
ATOM 2668 O O . GLY A 1 346 ? -7.739 10.820 -28.360 1.00 35.50 346 GLY A O 1
ATOM 2669 N N . GLY A 1 347 ? -9.930 10.358 -28.257 1.00 37.75 347 GLY A N 1
ATOM 2670 C CA . GLY A 1 347 ? -9.855 9.637 -26.972 1.00 37.75 347 GLY A CA 1
ATOM 2671 C C . GLY A 1 347 ? -10.524 8.258 -26.914 1.00 37.75 347 GLY A C 1
ATOM 2672 O O . GLY A 1 347 ? -10.433 7.607 -25.884 1.00 37.75 347 GLY A O 1
ATOM 2673 N N . ASN A 1 348 ? -11.185 7.793 -27.984 1.00 42.84 348 ASN A N 1
ATOM 2674 C CA . ASN A 1 348 ? -11.990 6.557 -27.943 1.00 42.84 348 ASN A CA 1
ATOM 2675 C C . ASN A 1 348 ? -11.544 5.439 -28.908 1.00 42.84 348 ASN A C 1
ATOM 2677 O O . ASN A 1 348 ? -12.173 4.384 -28.919 1.00 42.84 348 ASN A O 1
ATOM 2681 N N . ARG A 1 349 ? -10.486 5.617 -29.719 1.00 44.03 349 ARG A N 1
ATOM 2682 C CA . ARG A 1 349 ? -10.066 4.574 -30.687 1.00 44.03 349 ARG A CA 1
ATOM 2683 C C . ARG A 1 349 ? -9.301 3.417 -30.041 1.00 44.03 349 ARG A C 1
ATOM 2685 O O . ARG A 1 349 ? -9.588 2.273 -30.373 1.00 44.03 349 ARG A O 1
ATOM 2692 N N . ASP A 1 350 ? -8.452 3.688 -29.051 1.00 50.25 350 ASP A N 1
ATOM 2693 C CA . ASP A 1 350 ? -7.673 2.636 -28.372 1.00 50.25 350 ASP A CA 1
ATOM 2694 C C . ASP A 1 350 ? -8.555 1.689 -27.535 1.00 50.25 350 ASP A C 1
ATOM 2696 O O . ASP A 1 350 ? -8.212 0.534 -27.296 1.00 50.25 350 ASP A O 1
ATOM 2700 N N . LEU A 1 351 ? -9.745 2.158 -27.149 1.00 48.62 351 LEU A N 1
ATOM 2701 C CA . LEU A 1 351 ? -10.711 1.420 -26.337 1.00 48.62 351 LEU A CA 1
ATOM 2702 C C . LEU A 1 351 ? -11.454 0.337 -27.136 1.00 48.62 351 LEU A C 1
ATOM 2704 O O . LEU A 1 351 ? -11.780 -0.711 -26.587 1.00 48.62 351 LEU A O 1
ATOM 2708 N N . LEU A 1 352 ? -11.688 0.562 -28.433 1.00 53.72 352 LEU A N 1
ATOM 2709 C CA . LEU A 1 352 ? -12.308 -0.422 -29.329 1.00 53.72 352 LEU A CA 1
ATOM 2710 C C . LEU A 1 352 ? -11.296 -1.467 -29.830 1.00 53.72 352 LEU A C 1
ATOM 2712 O O . LEU A 1 352 ? -11.671 -2.619 -30.046 1.00 53.72 352 LEU A O 1
ATOM 2716 N N . ASP A 1 353 ? -10.015 -1.102 -29.951 1.00 47.59 353 ASP A N 1
ATOM 2717 C CA . ASP A 1 353 ? -8.960 -1.998 -30.452 1.00 47.59 353 ASP A CA 1
ATOM 2718 C C . ASP A 1 353 ? -8.477 -3.041 -29.420 1.00 47.59 353 ASP A C 1
ATOM 2720 O O . ASP A 1 353 ? -7.971 -4.105 -29.802 1.00 47.59 353 ASP A O 1
ATOM 2724 N N . GLU A 1 354 ? -8.695 -2.814 -28.117 1.00 52.75 354 GLU A N 1
ATOM 2725 C CA . GLU A 1 354 ? -8.426 -3.812 -27.066 1.00 52.75 354 GLU A CA 1
ATOM 2726 C C . GLU A 1 354 ? -9.506 -4.912 -26.952 1.00 52.75 354 GLU A C 1
ATOM 2728 O O . GLU A 1 354 ? -9.294 -5.903 -26.246 1.00 52.75 354 GLU A O 1
ATOM 2733 N N . MET A 1 355 ? -10.628 -4.808 -27.679 1.00 49.88 355 MET A N 1
ATOM 2734 C CA . MET A 1 355 ? -11.785 -5.719 -27.575 1.00 49.88 355 MET A CA 1
ATOM 2735 C C . MET A 1 355 ? -11.891 -6.717 -28.741 1.00 49.88 355 MET A C 1
ATOM 2737 O O . MET A 1 355 ? -12.971 -6.984 -29.269 1.00 49.88 355 MET A O 1
ATOM 2741 N N . LYS A 1 356 ? -10.759 -7.297 -29.155 1.00 52.31 356 LYS A N 1
ATOM 2742 C CA . LYS A 1 356 ? -10.748 -8.375 -30.159 1.00 52.31 356 LYS A CA 1
ATOM 2743 C C . LYS A 1 356 ? -11.406 -9.658 -29.615 1.00 52.31 356 LYS A C 1
ATOM 2745 O O . LYS A 1 356 ? -11.294 -9.935 -28.416 1.00 52.31 356 LYS A O 1
ATOM 2750 N N . PRO A 1 357 ? -12.030 -10.481 -30.482 1.00 46.19 357 PRO A N 1
ATOM 2751 C CA . PRO A 1 357 ? -12.576 -11.782 -30.097 1.00 46.19 357 PRO A CA 1
ATOM 2752 C C . PRO A 1 357 ? -11.519 -12.631 -29.372 1.00 46.19 357 PRO A C 1
ATOM 2754 O O . PRO A 1 357 ? -10.410 -12.796 -29.881 1.00 46.19 357 PRO A O 1
ATOM 2757 N N . GLY A 1 358 ? -11.850 -13.160 -28.188 1.00 58.25 358 GLY A N 1
ATOM 2758 C CA . GLY A 1 358 ? -10.983 -14.070 -27.423 1.00 58.25 358 GLY A CA 1
ATOM 2759 C C . GLY A 1 358 ? -10.363 -13.516 -26.132 1.00 58.25 358 GLY A C 1
ATOM 2760 O O . GLY A 1 358 ? -9.642 -14.253 -25.463 1.00 58.25 358 GLY A O 1
ATOM 2761 N N . ARG A 1 359 ? -10.638 -12.264 -25.737 1.00 68.62 359 ARG A N 1
ATOM 2762 C CA . ARG A 1 359 ? -10.302 -11.754 -24.390 1.00 68.62 359 ARG A CA 1
ATOM 2763 C C . ARG A 1 359 ? -11.489 -11.901 -23.425 1.00 68.62 359 ARG A C 1
ATOM 2765 O O . ARG A 1 359 ? -12.631 -11.797 -23.875 1.00 68.62 359 ARG A O 1
ATOM 2772 N N . PRO A 1 360 ? -11.248 -12.153 -22.120 1.00 73.44 360 PRO A N 1
ATOM 2773 C CA . PRO A 1 360 ? -12.321 -12.219 -21.133 1.00 73.44 360 PRO A CA 1
ATOM 2774 C C . PRO A 1 360 ? -13.061 -10.882 -21.088 1.00 73.44 360 PRO A C 1
ATOM 2776 O O . PRO A 1 360 ? -12.453 -9.815 -21.117 1.00 73.44 360 PRO A O 1
ATOM 2779 N N . CYS A 1 361 ? -14.386 -10.949 -21.036 1.00 81.38 361 CYS A N 1
ATOM 2780 C CA . CYS A 1 361 ? -15.271 -9.794 -21.200 1.00 81.38 361 CYS A CA 1
ATOM 2781 C C . CYS A 1 361 ? -15.311 -8.851 -19.988 1.00 81.38 361 CYS A C 1
ATOM 2783 O O . CYS A 1 361 ? -16.053 -7.868 -19.991 1.00 81.38 361 CYS A O 1
ATOM 2785 N N . PHE A 1 362 ? -14.566 -9.189 -18.940 1.00 86.81 362 PHE A N 1
ATOM 2786 C CA . PHE A 1 362 ? -14.514 -8.478 -17.677 1.00 86.81 362 PHE A CA 1
ATOM 2787 C C . PHE A 1 362 ? -13.063 -8.334 -17.221 1.00 86.81 362 PHE A C 1
ATOM 2789 O O . PHE A 1 362 ? -12.243 -9.236 -17.414 1.00 86.81 362 PHE A O 1
ATOM 2796 N N . THR A 1 363 ? -12.772 -7.213 -16.568 1.00 87.19 363 THR A N 1
ATOM 2797 C CA . THR A 1 363 ? -11.453 -6.931 -16.001 1.00 87.19 363 THR A CA 1
ATOM 2798 C C . THR A 1 363 ? -11.631 -6.431 -14.574 1.00 87.19 363 THR A C 1
ATOM 2800 O O . THR A 1 363 ? -12.323 -5.438 -14.342 1.00 87.19 363 THR A O 1
ATOM 2803 N N . SER A 1 364 ? -11.005 -7.107 -13.610 1.00 89.50 364 SER A N 1
ATOM 2804 C CA . SER A 1 364 ? -10.875 -6.586 -12.245 1.00 89.50 364 SER A CA 1
ATOM 2805 C C . SER A 1 364 ? -9.986 -5.341 -12.248 1.00 89.50 364 SER A C 1
ATOM 2807 O O . SER A 1 364 ? -9.064 -5.244 -13.059 1.00 89.50 364 SER A O 1
ATOM 2809 N N . GLY A 1 365 ? -10.227 -4.392 -11.347 1.00 88.75 365 GLY A N 1
ATOM 2810 C CA . GLY A 1 365 ? -9.406 -3.178 -11.256 1.00 88.75 365 GLY A CA 1
ATOM 2811 C C . GLY A 1 365 ? -9.944 -1.973 -12.026 1.00 88.75 365 GLY A C 1
ATOM 2812 O O . GLY A 1 365 ? -9.434 -0.865 -11.854 1.00 88.75 365 GLY A O 1
ATOM 2813 N N . ARG A 1 366 ? -10.953 -2.171 -12.884 1.00 85.38 366 ARG A N 1
ATOM 2814 C CA . ARG A 1 366 ? -11.505 -1.127 -13.756 1.00 85.38 366 ARG A CA 1
ATOM 2815 C C . ARG A 1 366 ? -12.925 -0.764 -13.329 1.00 85.38 366 ARG A C 1
ATOM 2817 O O . ARG A 1 366 ? -13.767 -1.637 -13.136 1.00 85.38 366 ARG A O 1
ATOM 2824 N N . SER A 1 367 ? -13.181 0.534 -13.243 1.00 88.81 367 SER A N 1
ATOM 2825 C CA . SER A 1 367 ? -14.514 1.128 -13.192 1.00 88.81 367 SER A CA 1
ATOM 2826 C C . SER A 1 367 ? -14.704 2.020 -14.417 1.00 88.81 367 SER A C 1
ATOM 2828 O O . SER A 1 367 ? -13.812 2.174 -15.256 1.00 88.81 367 SER A O 1
ATOM 2830 N N . PHE A 1 368 ? -15.878 2.613 -14.535 1.00 85.44 368 PHE A N 1
ATOM 2831 C CA . PHE A 1 368 ? -16.138 3.672 -15.490 1.00 85.44 368 PHE A CA 1
ATOM 2832 C C . PHE A 1 368 ? -16.535 4.909 -14.693 1.00 85.44 368 PHE A C 1
ATOM 2834 O O . PHE A 1 368 ? -17.218 4.800 -13.676 1.00 85.44 368 PHE A O 1
ATOM 2841 N N . SER A 1 369 ? -16.076 6.077 -15.134 1.00 80.81 369 SER A N 1
ATOM 2842 C CA . SER A 1 369 ? -16.500 7.365 -14.611 1.00 80.81 369 SER A CA 1
ATOM 2843 C C . SER A 1 369 ? -18.018 7.394 -14.678 1.00 80.81 369 SER A C 1
ATOM 2845 O O . SER A 1 369 ? -18.609 7.406 -15.762 1.00 80.81 369 SER A O 1
ATOM 2847 N N . LEU A 1 370 ? -18.624 7.348 -13.496 1.00 68.88 370 LEU A N 1
ATOM 2848 C CA . LEU A 1 370 ? -20.029 7.627 -13.286 1.00 68.88 370 LEU A CA 1
ATOM 2849 C C . LEU A 1 370 ? -20.175 9.132 -13.504 1.00 68.88 370 LEU A C 1
ATOM 2851 O O . LEU A 1 370 ? -20.213 9.896 -12.552 1.00 68.88 370 LEU A O 1
ATOM 2855 N N . LEU A 1 371 ? -20.124 9.576 -14.763 1.00 55.97 371 LEU A N 1
ATOM 2856 C CA . LEU A 1 371 ? -20.554 10.926 -15.108 1.00 55.97 371 LEU A CA 1
ATOM 2857 C C . LEU A 1 371 ? -21.957 11.059 -14.528 1.00 55.97 371 LEU A C 1
ATOM 2859 O O . LEU A 1 371 ? -22.798 10.235 -14.893 1.00 55.97 371 LEU A O 1
ATOM 2863 N N . ASP A 1 372 ? -22.130 12.012 -13.606 1.00 44.94 372 ASP A N 1
ATOM 2864 C CA . ASP A 1 372 ? -23.279 12.249 -12.720 1.00 44.94 372 ASP A CA 1
ATOM 2865 C C . ASP A 1 372 ? -24.621 12.273 -13.463 1.00 44.94 372 ASP A C 1
ATOM 2867 O O . ASP A 1 372 ? -25.290 13.292 -13.631 1.00 44.94 372 ASP A O 1
ATOM 2871 N N . SER A 1 373 ? -25.036 11.110 -13.935 1.00 54.66 373 SER A N 1
ATOM 2872 C CA . SER A 1 373 ? -26.344 10.862 -14.492 1.00 54.66 373 SER A CA 1
ATOM 2873 C C . SER A 1 373 ? -27.183 10.506 -13.282 1.00 54.66 373 SER A C 1
ATOM 2875 O O . SER A 1 373 ? -27.212 9.362 -12.830 1.00 54.66 373 SER A O 1
ATOM 2877 N N . ALA A 1 374 ? -27.831 11.530 -12.721 1.00 55.53 374 ALA A N 1
ATOM 2878 C CA . ALA A 1 374 ? -28.716 11.443 -11.558 1.00 55.53 374 ALA A CA 1
ATOM 2879 C C . ALA A 1 374 ? -29.831 10.375 -11.694 1.00 55.53 374 ALA A C 1
ATOM 2881 O O . ALA A 1 374 ? -30.553 10.102 -10.740 1.00 55.53 374 ALA A O 1
ATOM 2882 N N . SER A 1 375 ? -29.966 9.759 -12.870 1.00 62.31 375 SER A N 1
ATOM 2883 C CA . SER A 1 375 ? -30.881 8.676 -13.212 1.00 62.31 375 SER A CA 1
ATOM 2884 C C . SER A 1 375 ? -30.399 7.261 -12.853 1.00 62.31 375 SER A C 1
ATOM 2886 O O . SER A 1 375 ? -31.213 6.339 -12.915 1.00 62.31 375 SER A O 1
ATOM 2888 N N . HIS A 1 376 ? -29.137 7.037 -12.462 1.00 70.56 376 HIS A N 1
ATOM 2889 C CA . HIS A 1 376 ? -28.618 5.680 -12.218 1.00 70.56 376 HIS A CA 1
ATOM 2890 C C . HIS A 1 376 ? -28.204 5.448 -10.764 1.00 70.56 376 HIS A C 1
ATOM 2892 O O . HIS A 1 376 ? -27.021 5.412 -10.422 1.00 70.56 376 HIS A O 1
ATOM 2898 N N . LEU A 1 377 ? -29.203 5.240 -9.903 1.00 87.31 377 LEU A N 1
ATOM 2899 C CA . LEU A 1 377 ? -28.966 4.735 -8.554 1.00 87.31 377 LEU A CA 1
ATOM 2900 C C . LEU A 1 377 ? -28.364 3.319 -8.618 1.00 87.31 377 LEU A C 1
ATOM 2902 O O . LEU A 1 377 ? -28.845 2.491 -9.398 1.00 87.31 377 LEU A O 1
ATOM 2906 N N . PRO A 1 378 ? -27.329 3.019 -7.812 1.00 93.06 378 PRO A N 1
ATOM 2907 C CA . PRO A 1 378 ? -26.770 1.677 -7.747 1.00 93.06 378 PRO A CA 1
ATOM 2908 C C . PRO A 1 378 ? -27.809 0.678 -7.239 1.00 93.06 378 PRO A C 1
ATOM 2910 O O . PRO A 1 378 ? -28.553 0.955 -6.298 1.00 93.06 378 PRO A O 1
ATOM 2913 N N . VAL A 1 379 ? -27.824 -0.512 -7.836 1.00 95.50 379 VAL A N 1
ATOM 2914 C CA . VAL A 1 379 ? -28.730 -1.603 -7.454 1.00 95.50 379 VAL A CA 1
ATOM 2915 C C . VAL A 1 379 ? -27.926 -2.711 -6.787 1.00 95.50 379 VAL A C 1
ATOM 2917 O O . VAL A 1 379 ? -26.824 -3.035 -7.226 1.00 95.50 379 VAL A O 1
ATOM 2920 N N . SER A 1 380 ? -28.451 -3.308 -5.716 1.00 96.06 380 SER A N 1
ATOM 2921 C CA . SER A 1 380 ? -27.776 -4.440 -5.079 1.00 96.06 380 SER A CA 1
ATOM 2922 C C . SER A 1 380 ? -27.761 -5.655 -6.011 1.00 96.06 380 SER A C 1
ATOM 2924 O O . SER A 1 380 ? -28.783 -6.028 -6.586 1.00 96.06 380 SER A O 1
ATOM 2926 N N . SER A 1 381 ? -26.594 -6.277 -6.160 1.00 96.19 381 SER A N 1
ATOM 2927 C CA . SER A 1 381 ? -26.406 -7.501 -6.936 1.00 96.19 381 SER A CA 1
ATOM 2928 C C . SER A 1 381 ? -25.532 -8.483 -6.162 1.00 96.19 381 SER A C 1
ATOM 2930 O O . SER A 1 381 ? -24.635 -8.091 -5.417 1.00 96.19 381 SER A O 1
ATOM 2932 N N . ARG A 1 382 ? -25.777 -9.783 -6.347 1.00 95.12 382 ARG A N 1
ATOM 2933 C CA . ARG A 1 382 ? -25.023 -10.844 -5.664 1.00 95.12 382 ARG A CA 1
ATOM 2934 C C . ARG A 1 382 ? -23.628 -11.057 -6.257 1.00 95.12 382 ARG A C 1
ATOM 2936 O O . ARG A 1 382 ? -22.692 -11.378 -5.530 1.00 95.12 382 ARG A O 1
ATOM 2943 N N . ASP A 1 383 ? -23.505 -10.896 -7.570 1.00 95.50 383 ASP A N 1
ATOM 2944 C CA . ASP A 1 383 ? -22.271 -11.105 -8.324 1.00 95.50 383 ASP A CA 1
ATOM 2945 C C . ASP A 1 383 ? -22.231 -10.236 -9.594 1.00 95.50 383 ASP A C 1
ATOM 2947 O O . ASP A 1 383 ? -23.211 -9.575 -9.974 1.00 95.50 383 ASP A O 1
ATOM 2951 N N . SER A 1 384 ? -21.075 -10.236 -10.260 1.00 94.12 384 SER A N 1
ATOM 2952 C CA . SER A 1 384 ? -20.841 -9.467 -11.485 1.00 94.12 384 SER A CA 1
ATOM 2953 C C . SER A 1 384 ? -21.702 -9.937 -12.664 1.00 94.12 384 SER A C 1
ATOM 2955 O O . SER A 1 384 ? -22.057 -9.131 -13.525 1.00 94.12 384 SER A O 1
ATOM 2957 N N . ARG A 1 385 ? -22.108 -11.213 -12.694 1.00 93.50 385 ARG A N 1
ATOM 2958 C CA . ARG A 1 385 ? -22.950 -11.776 -13.761 1.00 93.50 385 ARG A CA 1
ATOM 2959 C C . ARG A 1 385 ? -24.394 -11.302 -13.646 1.00 93.50 385 ARG A C 1
ATOM 2961 O O . ARG A 1 385 ? -24.985 -10.871 -14.632 1.00 93.50 385 ARG A O 1
ATOM 2968 N N . SER A 1 386 ? -24.937 -11.333 -12.437 1.00 95.44 386 SER A N 1
ATOM 2969 C CA . SER A 1 386 ? -26.257 -10.804 -12.102 1.00 95.44 386 SER A CA 1
ATOM 2970 C C . SER A 1 386 ? -26.309 -9.298 -12.367 1.00 95.44 386 SER A C 1
ATOM 2972 O O . SER A 1 386 ? -27.281 -8.812 -12.941 1.00 95.44 386 SER A O 1
ATOM 2974 N N . CYS A 1 387 ? -25.215 -8.584 -12.075 1.00 96.38 387 CYS A N 1
ATOM 2975 C CA . CYS A 1 387 ? -25.071 -7.167 -12.406 1.00 96.38 387 CYS A CA 1
ATOM 2976 C C . CYS A 1 387 ? -25.113 -6.929 -13.924 1.00 96.38 387 CYS A C 1
ATOM 2978 O O . CYS A 1 387 ? -25.860 -6.079 -14.402 1.00 96.38 387 CYS A O 1
ATOM 2980 N N . LYS A 1 388 ? -24.398 -7.739 -14.713 1.00 95.25 388 LYS A N 1
ATOM 2981 C CA . LYS A 1 388 ? -24.451 -7.673 -16.180 1.00 95.25 388 LYS A CA 1
ATOM 2982 C C . LYS A 1 388 ? -25.859 -7.922 -16.729 1.00 95.25 388 LYS A C 1
ATOM 2984 O O . LYS A 1 388 ? -26.308 -7.183 -17.603 1.00 95.25 388 LYS A O 1
ATOM 2989 N N . VAL A 1 389 ? -26.562 -8.942 -16.230 1.00 95.06 389 VAL A N 1
ATOM 2990 C CA . VAL A 1 389 ? -27.950 -9.239 -16.635 1.00 95.06 389 VAL A CA 1
ATOM 2991 C C . VAL A 1 389 ? -28.873 -8.069 -16.301 1.00 95.06 389 VAL A C 1
ATOM 2993 O O . VAL A 1 389 ? -29.675 -7.673 -17.143 1.00 95.06 389 VAL A O 1
ATOM 2996 N N . HIS A 1 390 ? -28.716 -7.476 -15.116 1.00 95.75 390 HIS A N 1
ATOM 2997 C CA . HIS A 1 390 ? -29.455 -6.282 -14.723 1.00 95.75 390 HIS A CA 1
ATOM 2998 C C . HIS A 1 390 ? -29.181 -5.115 -15.683 1.00 95.75 390 HIS A C 1
ATOM 3000 O O . HIS A 1 390 ? -30.118 -4.555 -16.250 1.00 95.75 390 HIS A O 1
ATOM 3006 N N . CYS A 1 391 ? -27.914 -4.813 -15.970 1.00 95.75 391 CYS A N 1
ATOM 3007 C CA . CYS A 1 391 ? -27.562 -3.715 -16.867 1.00 95.75 391 CYS A CA 1
ATOM 3008 C C . CYS A 1 391 ? -28.009 -3.939 -18.318 1.00 95.75 391 CYS A C 1
ATOM 3010 O O . CYS A 1 391 ? -28.327 -2.967 -18.993 1.00 95.75 391 CYS A O 1
ATOM 3012 N N . ARG A 1 392 ? -28.145 -5.187 -18.793 1.00 95.44 392 ARG A N 1
ATOM 3013 C CA . ARG A 1 392 ? -28.734 -5.484 -20.117 1.00 95.44 392 ARG A CA 1
ATOM 3014 C C . ARG A 1 392 ? -30.202 -5.070 -20.243 1.00 95.44 392 ARG A C 1
ATOM 3016 O O . ARG A 1 392 ? -30.671 -4.881 -21.359 1.00 95.44 392 ARG A O 1
ATOM 3023 N N . SER A 1 393 ? -30.927 -4.961 -19.130 1.00 94.50 393 SER A N 1
ATOM 3024 C CA . SER A 1 393 ? -32.319 -4.492 -19.137 1.00 94.50 393 SER A CA 1
ATOM 3025 C C . SER A 1 393 ? -32.446 -2.966 -19.215 1.00 94.50 393 SER A C 1
ATOM 3027 O O . SER A 1 393 ? -33.521 -2.462 -19.534 1.00 94.50 393 SER A O 1
ATOM 3029 N N . SER A 1 394 ? -31.357 -2.231 -18.966 1.00 93.44 394 SER A N 1
ATOM 3030 C CA . SER A 1 394 ? -31.318 -0.775 -19.095 1.00 93.44 394 SER A CA 1
ATOM 3031 C C . SER A 1 394 ? -31.010 -0.384 -20.539 1.00 93.44 394 SER A C 1
ATOM 3033 O O . SER A 1 394 ? -29.952 -0.721 -21.064 1.00 93.44 394 SER A O 1
ATOM 3035 N N . ALA A 1 395 ? -31.920 0.356 -21.176 1.00 92.75 395 ALA A N 1
ATOM 3036 C CA . ALA A 1 395 ? -31.774 0.781 -22.570 1.00 92.75 395 ALA A CA 1
ATOM 3037 C C . ALA A 1 395 ? -30.580 1.727 -22.806 1.00 92.75 395 ALA A C 1
ATOM 3039 O O . ALA A 1 395 ? -30.099 1.838 -23.931 1.00 92.75 395 ALA A O 1
ATOM 3040 N N . GLU A 1 396 ? -30.103 2.402 -21.758 1.00 92.44 396 GLU A N 1
ATOM 3041 C CA . GLU A 1 396 ? -29.030 3.399 -21.848 1.00 92.44 396 GLU A CA 1
ATOM 3042 C C . GLU A 1 396 ? -27.655 2.836 -21.478 1.00 92.44 396 GLU A C 1
ATOM 3044 O O . GLU A 1 396 ? -26.636 3.461 -21.773 1.00 92.44 396 GLU A O 1
ATOM 3049 N N . ALA A 1 397 ? -27.602 1.653 -20.861 1.00 94.44 397 ALA A N 1
ATOM 3050 C CA . ALA A 1 397 ? -26.357 1.068 -20.395 1.00 94.44 397 ALA A CA 1
ATOM 3051 C C . ALA A 1 397 ? -25.575 0.424 -21.547 1.00 94.44 397 ALA A C 1
ATOM 3053 O O . ALA A 1 397 ? -26.111 -0.344 -22.343 1.00 94.44 397 ALA A O 1
ATOM 3054 N N . ALA A 1 398 ? -24.271 0.691 -21.594 1.00 94.12 398 ALA A N 1
ATOM 3055 C CA . ALA A 1 398 ? -23.333 0.000 -22.488 1.00 94.12 398 ALA A CA 1
ATOM 3056 C C . ALA A 1 398 ? -22.327 -0.860 -21.711 1.00 94.12 398 ALA A C 1
ATOM 3058 O O . ALA A 1 398 ? -21.773 -1.831 -22.236 1.00 94.12 398 ALA A O 1
ATOM 3059 N N . PHE A 1 399 ? -22.116 -0.522 -20.441 1.00 94.88 399 PHE A N 1
ATOM 3060 C CA . PHE A 1 399 ? -21.178 -1.181 -19.548 1.00 94.88 399 PHE A CA 1
ATOM 3061 C C . PHE A 1 399 ? -21.888 -1.617 -18.266 1.00 94.88 399 PHE A C 1
ATOM 3063 O O . PHE A 1 399 ? -22.996 -1.175 -17.960 1.00 94.88 399 PHE A O 1
ATOM 3070 N N . PHE A 1 400 ? -21.229 -2.475 -17.498 1.00 95.19 400 PHE A N 1
ATOM 3071 C CA . PHE A 1 400 ? -21.593 -2.755 -16.113 1.00 95.19 400 PHE A CA 1
ATOM 3072 C C . PHE A 1 400 ? -20.357 -2.603 -15.227 1.00 95.19 400 PHE A C 1
ATOM 3074 O O . PHE A 1 400 ? -19.236 -2.874 -15.669 1.00 95.19 400 PHE A O 1
ATOM 3081 N N . VAL A 1 401 ? -20.562 -2.180 -13.982 1.00 95.56 401 VAL A N 1
ATOM 3082 C CA . VAL A 1 401 ? -19.535 -2.135 -12.935 1.00 95.56 401 VAL A CA 1
ATOM 3083 C C . VAL A 1 401 ? -20.109 -2.748 -11.673 1.00 95.56 401 VAL A C 1
ATOM 3085 O O . VAL A 1 401 ? -21.130 -2.290 -11.167 1.00 95.56 401 VAL A O 1
ATOM 3088 N N . PHE A 1 402 ? -19.439 -3.767 -11.152 1.00 96.12 402 PHE A N 1
ATOM 3089 C CA . PHE A 1 402 ? -19.799 -4.423 -9.904 1.00 96.12 402 PHE A CA 1
ATOM 3090 C C . PHE A 1 402 ? -18.749 -4.138 -8.829 1.00 96.12 402 PHE A C 1
ATOM 3092 O O . PHE A 1 402 ? -17.576 -4.466 -9.018 1.00 96.12 402 PHE A O 1
ATOM 3099 N N . GLN A 1 403 ? -19.170 -3.549 -7.710 1.00 96.56 403 GLN A N 1
ATOM 3100 C CA . GLN A 1 403 ? -18.331 -3.332 -6.534 1.00 96.56 403 GLN A CA 1
ATOM 3101 C C . GLN A 1 403 ? -18.470 -4.523 -5.581 1.00 96.56 403 GLN A C 1
ATOM 3103 O O . GLN A 1 403 ? -19.519 -4.721 -4.964 1.00 96.56 403 GLN A O 1
ATOM 3108 N N . VAL A 1 404 ? -17.406 -5.315 -5.457 1.00 95.31 404 VAL A N 1
ATOM 3109 C CA . VAL A 1 404 ? -17.413 -6.614 -4.767 1.00 95.31 404 VAL A CA 1
ATOM 3110 C C . VAL A 1 404 ? -17.705 -6.467 -3.272 1.00 95.31 404 VAL A C 1
ATOM 3112 O O . VAL A 1 404 ? -18.545 -7.193 -2.740 1.00 95.31 404 VAL A O 1
ATOM 3115 N N . SER A 1 405 ? -17.061 -5.505 -2.606 1.00 94.62 405 SER A N 1
ATOM 3116 C CA . SER A 1 405 ? -17.196 -5.261 -1.163 1.00 94.62 405 SER A CA 1
ATOM 3117 C C . SER A 1 405 ? -18.608 -4.816 -0.770 1.00 94.62 405 SER A C 1
ATOM 3119 O O . SER A 1 405 ? -19.183 -5.326 0.192 1.00 94.62 405 SER A O 1
ATOM 3121 N N . ALA A 1 406 ? -19.205 -3.918 -1.555 1.00 95.62 406 ALA A N 1
ATOM 3122 C CA . ALA A 1 406 ? -20.541 -3.393 -1.289 1.00 95.62 406 ALA A CA 1
ATOM 3123 C C . ALA A 1 406 ? -21.669 -4.293 -1.833 1.00 95.62 406 ALA A C 1
ATOM 3125 O O . ALA A 1 406 ? -22.785 -4.269 -1.317 1.00 95.62 406 ALA A O 1
ATOM 3126 N N . GLY A 1 407 ? -21.402 -5.124 -2.846 1.00 96.38 407 GLY A N 1
ATOM 3127 C CA . GLY A 1 407 ? -22.449 -5.841 -3.582 1.00 96.38 407 GLY A CA 1
ATOM 3128 C C . GLY A 1 407 ? -23.344 -4.890 -4.381 1.00 96.38 407 GLY A C 1
ATOM 3129 O O . GLY A 1 407 ? -24.556 -5.096 -4.448 1.00 96.38 407 GLY A O 1
ATOM 3130 N N . LEU A 1 408 ? -22.758 -3.827 -4.939 1.00 96.94 408 LEU A N 1
ATOM 3131 C CA . LEU A 1 408 ? -23.463 -2.793 -5.699 1.00 96.94 408 LEU A CA 1
ATOM 3132 C C . LEU A 1 408 ? -23.151 -2.903 -7.191 1.00 96.94 408 LEU A C 1
ATOM 3134 O O . LEU A 1 408 ? -22.012 -3.142 -7.593 1.00 96.94 408 LEU A O 1
ATOM 3138 N N . CYS A 1 409 ? -24.185 -2.731 -8.004 1.00 96.62 409 CYS A N 1
ATOM 3139 C CA . CYS A 1 409 ? -24.142 -2.757 -9.454 1.00 96.62 409 CYS A CA 1
ATOM 3140 C C . CYS A 1 409 ? -24.444 -1.369 -10.018 1.00 96.62 409 CYS A C 1
ATOM 3142 O O . CYS A 1 409 ? -25.464 -0.765 -9.682 1.00 96.62 409 CYS A O 1
ATOM 3144 N N . HIS A 1 410 ? -23.581 -0.902 -10.914 1.00 95.88 410 HIS A N 1
ATOM 3145 C CA . HIS A 1 410 ? -23.761 0.317 -11.691 1.00 95.88 410 HIS A CA 1
ATOM 3146 C C . HIS A 1 410 ? -23.837 -0.031 -13.180 1.00 95.88 410 HIS A C 1
ATOM 3148 O O . HIS A 1 410 ? -23.115 -0.918 -13.646 1.00 95.88 410 HIS A O 1
ATOM 3154 N N . CYS A 1 411 ? -24.657 0.703 -13.936 1.00 95.94 411 CYS A N 1
ATOM 3155 C CA . CYS A 1 411 ? -24.885 0.476 -15.366 1.00 95.94 411 CYS A CA 1
ATOM 3156 C C . CYS A 1 411 ? -24.537 1.724 -16.198 1.00 95.94 411 CYS A C 1
ATOM 3158 O O . CYS A 1 411 ? -25.443 2.445 -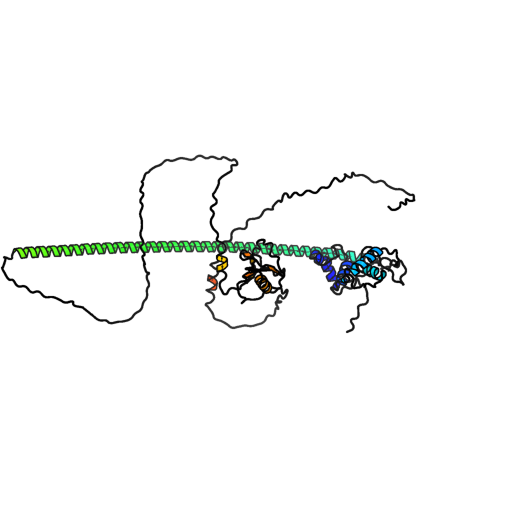16.615 1.00 95.94 411 CYS A O 1
ATOM 3160 N N . PRO A 1 412 ? -23.242 2.025 -16.413 1.00 94.88 412 PRO A N 1
ATOM 3161 C CA . PRO A 1 412 ? -22.829 3.247 -17.091 1.00 94.88 412 PRO A CA 1
ATOM 3162 C C . PRO A 1 412 ? -23.259 3.286 -18.568 1.00 94.88 412 PRO A C 1
ATOM 3164 O O . PRO A 1 412 ? -23.231 2.250 -19.253 1.00 94.88 412 PRO A O 1
ATOM 3167 N N . PRO A 1 413 ? -23.588 4.478 -19.097 1.00 94.00 413 PRO A N 1
ATOM 3168 C CA . PRO A 1 413 ? -23.925 4.642 -20.503 1.00 94.00 413 PRO A CA 1
ATOM 3169 C C . PRO A 1 413 ? -22.696 4.543 -21.413 1.00 94.00 413 PRO A C 1
ATOM 3171 O O . PRO A 1 413 ? -21.553 4.589 -20.958 1.00 94.00 413 PRO A O 1
ATOM 3174 N N . ALA A 1 414 ? -22.918 4.474 -22.728 1.00 92.19 414 ALA A N 1
ATOM 3175 C CA . ALA A 1 414 ? -21.845 4.414 -23.734 1.00 92.19 414 ALA A CA 1
ATOM 3176 C C . ALA A 1 414 ? -20.856 5.597 -23.676 1.00 92.19 414 ALA A C 1
ATOM 3178 O O . ALA A 1 414 ? -19.715 5.468 -24.113 1.00 92.19 414 ALA A O 1
ATOM 3179 N N . ALA A 1 415 ? -21.285 6.741 -23.136 1.00 91.00 415 ALA A N 1
ATOM 3180 C CA . ALA A 1 415 ? -20.451 7.930 -22.967 1.00 91.00 415 ALA A CA 1
ATOM 3181 C C . ALA A 1 415 ? -19.493 7.856 -21.758 1.00 91.00 415 ALA A C 1
ATOM 3183 O O . ALA A 1 415 ? -18.633 8.728 -21.610 1.00 91.00 415 ALA A O 1
ATOM 3184 N N . ALA A 1 416 ? -19.630 6.850 -20.888 1.00 90.31 416 ALA A N 1
ATOM 3185 C CA . ALA A 1 416 ? -18.799 6.704 -19.700 1.00 90.31 416 ALA A CA 1
ATOM 3186 C C . ALA A 1 416 ? -17.335 6.398 -20.066 1.00 90.31 416 ALA A C 1
ATOM 3188 O O . ALA A 1 416 ? -17.045 5.588 -20.947 1.00 90.31 416 ALA A O 1
ATOM 3189 N N . ARG A 1 417 ? -16.393 7.044 -19.370 1.00 90.69 417 ARG A N 1
ATOM 3190 C CA . ARG A 1 417 ? -14.945 6.859 -19.581 1.00 90.69 417 ARG A CA 1
ATOM 3191 C C . ARG A 1 417 ? -14.399 5.785 -18.652 1.00 90.69 417 ARG A C 1
ATOM 3193 O O . ARG A 1 417 ? -14.836 5.711 -17.516 1.00 90.69 417 ARG A O 1
ATOM 3200 N N . VAL A 1 418 ? -13.420 4.994 -19.082 1.00 89.56 418 VAL A N 1
ATOM 3201 C CA . VAL A 1 418 ? -12.761 4.016 -18.195 1.00 89.56 418 VAL A CA 1
ATOM 3202 C C . VAL A 1 418 ? -11.925 4.745 -17.140 1.00 89.56 418 VAL A C 1
ATOM 3204 O O . VAL A 1 418 ? -11.187 5.671 -17.470 1.00 89.56 418 VAL A O 1
ATOM 3207 N N . VAL A 1 419 ? -12.029 4.312 -15.884 1.00 91.00 419 VAL A N 1
ATOM 3208 C CA . VAL A 1 419 ? -11.253 4.818 -14.742 1.00 91.00 419 VAL A CA 1
ATOM 3209 C C . VAL A 1 419 ? -10.674 3.630 -13.975 1.00 91.00 419 VAL A C 1
ATOM 3211 O O . VAL A 1 419 ? -11.349 2.625 -13.757 1.00 91.00 419 VAL A O 1
ATOM 3214 N N . GLU A 1 420 ? -9.418 3.720 -13.549 1.00 89.25 420 GLU A N 1
ATOM 3215 C CA . GLU A 1 420 ? -8.833 2.723 -12.648 1.00 89.25 420 GLU A CA 1
ATOM 3216 C C . GLU A 1 420 ? -9.408 2.912 -11.239 1.00 89.25 420 GLU A C 1
ATOM 3218 O O . GLU A 1 420 ? -9.263 3.979 -10.650 1.00 89.25 420 GLU A O 1
ATOM 3223 N N . ALA A 1 421 ? -10.088 1.893 -10.708 1.00 85.69 421 ALA A N 1
ATOM 3224 C CA . ALA A 1 421 ? -10.814 1.990 -9.433 1.00 85.69 421 ALA A CA 1
ATOM 3225 C C . ALA A 1 421 ? -10.345 0.986 -8.372 1.00 85.69 421 ALA A C 1
ATOM 3227 O O . ALA A 1 421 ? -10.879 0.949 -7.268 1.00 85.69 421 ALA A O 1
ATOM 3228 N N . GLY A 1 422 ? -9.315 0.195 -8.679 1.00 89.81 422 GLY A N 1
ATOM 3229 C CA . GLY A 1 422 ? -8.765 -0.792 -7.753 1.00 89.81 422 GLY A CA 1
ATOM 3230 C C . GLY A 1 422 ? -9.503 -2.133 -7.782 1.00 89.81 422 GLY A C 1
ATOM 3231 O O . GLY A 1 422 ? -10.528 -2.300 -8.444 1.00 89.81 422 GLY A O 1
ATOM 3232 N N . ALA A 1 423 ? -8.924 -3.125 -7.101 1.00 93.06 423 ALA A N 1
ATOM 3233 C CA . ALA A 1 423 ? -9.291 -4.541 -7.227 1.00 93.06 423 ALA A CA 1
ATOM 3234 C C . ALA A 1 423 ? -10.739 -4.876 -6.817 1.00 93.06 423 ALA A C 1
ATOM 3236 O O . ALA A 1 423 ? -11.254 -5.912 -7.232 1.00 93.06 423 ALA A O 1
ATOM 3237 N N . ASP A 1 424 ? -11.392 -3.990 -6.063 1.00 94.69 424 ASP A N 1
ATOM 3238 C CA . ASP A 1 424 ? -12.779 -4.130 -5.607 1.00 94.69 424 ASP A CA 1
ATOM 3239 C C . ASP A 1 424 ? -13.825 -3.940 -6.714 1.00 94.69 424 ASP A C 1
ATOM 3241 O O . ASP A 1 424 ? -15.002 -4.231 -6.495 1.00 94.69 424 ASP A O 1
ATOM 3245 N N . PHE A 1 425 ? -13.423 -3.475 -7.898 1.00 95.50 425 PHE A N 1
ATOM 3246 C CA . PHE A 1 425 ? -14.328 -3.220 -9.014 1.00 95.50 425 PHE A CA 1
ATOM 3247 C C . PHE A 1 425 ? -14.120 -4.223 -10.145 1.00 95.50 425 PHE A C 1
ATOM 3249 O O . PHE A 1 425 ? -12.995 -4.481 -10.585 1.00 95.50 425 PHE A O 1
ATOM 3256 N N . VAL A 1 426 ? -15.230 -4.760 -10.646 1.00 95.19 426 VAL A N 1
ATOM 3257 C CA . VAL A 1 426 ? -15.283 -5.622 -11.827 1.00 95.19 426 VAL A CA 1
ATOM 3258 C C . VAL A 1 426 ? -16.127 -4.924 -12.885 1.00 95.19 426 VAL A C 1
ATOM 3260 O O . VAL A 1 426 ? -17.347 -4.837 -12.750 1.00 95.19 426 VAL A O 1
ATOM 3263 N N . GLY A 1 427 ? -15.472 -4.422 -13.929 1.00 95.00 427 GLY A N 1
ATOM 3264 C CA . GLY A 1 427 ? -16.116 -3.734 -15.045 1.00 95.00 427 GLY A CA 1
ATOM 3265 C C . GLY A 1 427 ? -16.077 -4.548 -16.337 1.00 95.00 427 GLY A C 1
ATOM 3266 O O . GLY A 1 427 ? -15.122 -5.293 -16.580 1.00 95.00 427 GLY A O 1
ATOM 3267 N N . GLY A 1 428 ? -17.091 -4.393 -17.189 1.00 94.38 428 GLY A N 1
ATOM 3268 C CA . GLY A 1 428 ? -17.136 -5.054 -18.497 1.00 94.38 428 GLY A CA 1
ATOM 3269 C C . GLY A 1 428 ? -18.161 -4.463 -19.467 1.00 94.38 428 GLY A C 1
ATOM 3270 O O . GLY A 1 428 ? -19.038 -3.690 -19.084 1.00 94.38 428 GLY A O 1
ATOM 3271 N N . ASN A 1 429 ? -18.042 -4.835 -20.743 1.00 93.25 429 ASN A N 1
ATOM 3272 C CA . ASN A 1 429 ? -18.967 -4.429 -21.806 1.00 93.25 429 ASN A CA 1
ATOM 3273 C C . ASN A 1 429 ? -20.178 -5.381 -21.857 1.00 93.25 429 ASN A C 1
ATOM 3275 O O . ASN A 1 429 ? -20.031 -6.605 -21.747 1.00 93.25 429 ASN A O 1
ATOM 3279 N N . LEU A 1 430 ? -21.384 -4.834 -22.029 1.00 93.81 430 LEU A N 1
ATOM 3280 C CA . LEU A 1 430 ? -22.617 -5.623 -22.121 1.00 93.81 430 LEU A CA 1
ATOM 3281 C C . LEU A 1 430 ? -22.708 -6.469 -23.401 1.00 93.81 430 LEU A C 1
ATOM 3283 O O . LEU A 1 430 ? -23.351 -7.527 -23.380 1.00 93.81 430 LEU A O 1
ATOM 3287 N N . GLY A 1 431 ? -22.054 -6.019 -24.477 1.00 89.06 431 GLY A N 1
ATOM 3288 C CA . GLY A 1 431 ? -22.110 -6.608 -25.818 1.00 89.06 431 GLY A CA 1
ATOM 3289 C C . GLY A 1 431 ? -21.252 -7.855 -26.025 1.00 89.06 431 GLY A C 1
ATOM 3290 O O . GLY A 1 431 ? -21.320 -8.465 -27.085 1.00 89.06 431 GLY A O 1
ATOM 3291 N N . CYS A 1 432 ? -20.446 -8.258 -25.045 1.00 85.44 432 CYS A N 1
ATOM 3292 C CA . CYS A 1 432 ? -19.708 -9.510 -25.151 1.00 85.44 432 CYS A CA 1
ATOM 3293 C C . CYS A 1 432 ? -20.553 -10.684 -24.632 1.00 85.44 432 CYS A C 1
ATOM 3295 O O . CYS A 1 432 ? -21.187 -10.557 -23.583 1.00 85.44 432 CYS A O 1
ATOM 3297 N N . ASP A 1 433 ? -20.533 -11.831 -25.307 1.00 78.19 433 ASP A N 1
ATOM 3298 C CA . ASP A 1 433 ? -21.237 -13.037 -24.855 1.00 78.19 433 ASP A CA 1
ATOM 3299 C C . ASP A 1 433 ? -20.352 -13.919 -23.964 1.00 78.19 433 ASP A C 1
ATOM 3301 O O . ASP A 1 433 ? -19.163 -14.118 -24.218 1.00 78.19 433 ASP A O 1
ATOM 3305 N N . ASP A 1 434 ? -20.937 -14.397 -22.862 1.00 58.12 434 ASP A N 1
ATOM 3306 C CA . ASP A 1 434 ? -20.226 -14.969 -21.716 1.00 58.12 434 ASP A CA 1
ATOM 3307 C C . ASP A 1 434 ? -19.651 -16.361 -22.010 1.00 58.12 434 ASP A C 1
ATOM 3309 O O . ASP A 1 434 ? -20.296 -17.382 -21.774 1.00 58.12 434 ASP A O 1
ATOM 3313 N N . GLY A 1 435 ? -18.399 -16.407 -22.459 1.00 54.31 435 GLY A N 1
ATOM 3314 C CA . GLY A 1 435 ? -17.561 -17.609 -22.399 1.00 54.31 435 GLY A CA 1
ATOM 3315 C C . GLY A 1 435 ? -16.706 -17.724 -21.125 1.00 54.31 435 GLY A C 1
ATOM 3316 O O . GLY A 1 435 ? -15.906 -18.651 -21.030 1.00 54.31 435 GLY A O 1
ATOM 3317 N N . SER A 1 436 ? -16.802 -16.789 -20.167 1.00 53.12 436 SER A N 1
ATOM 3318 C CA . SER A 1 436 ? -15.804 -16.615 -19.092 1.00 53.12 436 SER A CA 1
ATOM 3319 C C . SER A 1 436 ? -16.355 -16.636 -17.650 1.00 53.12 436 SER A C 1
ATOM 3321 O O . SER A 1 436 ? -17.545 -16.457 -17.412 1.00 53.12 436 SER A O 1
ATOM 3323 N N . ALA A 1 437 ? -15.437 -16.904 -16.707 1.00 53.81 437 ALA A N 1
ATOM 3324 C CA . ALA A 1 437 ? -15.626 -17.269 -15.295 1.00 53.81 437 ALA A CA 1
ATOM 3325 C C . ALA A 1 437 ? -16.437 -16.291 -14.411 1.00 53.81 437 ALA A C 1
ATOM 3327 O O . ALA A 1 437 ? -16.521 -15.098 -14.678 1.00 53.81 437 ALA A O 1
ATOM 3328 N N . VAL A 1 438 ? -17.008 -16.811 -13.319 1.00 58.06 438 VAL A N 1
ATOM 3329 C CA . VAL A 1 438 ? -17.836 -16.073 -12.345 1.00 58.06 438 VAL A CA 1
ATOM 3330 C C . VAL A 1 438 ? -16.974 -15.593 -11.169 1.00 58.06 438 VAL A C 1
ATOM 3332 O O . VAL A 1 438 ? -16.168 -16.368 -10.661 1.00 58.06 438 VAL A O 1
ATOM 3335 N N . ILE A 1 439 ? -17.161 -14.347 -10.714 1.00 65.75 439 ILE A N 1
ATOM 3336 C CA . ILE A 1 439 ? -16.573 -13.821 -9.467 1.00 65.75 439 ILE A CA 1
ATOM 3337 C C . ILE A 1 439 ? -17.720 -13.576 -8.476 1.00 65.75 439 ILE A C 1
ATOM 3339 O O . ILE A 1 439 ? -18.547 -12.690 -8.702 1.00 65.75 439 ILE A O 1
ATOM 3343 N N . THR A 1 440 ? -17.791 -14.384 -7.415 1.00 55.44 440 THR A N 1
ATOM 3344 C CA . THR A 1 440 ? -18.820 -14.318 -6.363 1.00 55.44 440 THR A CA 1
ATOM 3345 C C . THR A 1 440 ? -18.293 -13.670 -5.083 1.00 55.44 440 THR A C 1
ATOM 3347 O O . THR A 1 440 ? -17.093 -13.645 -4.812 1.00 55.44 440 THR A O 1
ATOM 3350 N N . ARG A 1 441 ? -19.223 -13.157 -4.272 1.00 45.66 441 ARG A N 1
ATOM 3351 C CA . ARG A 1 441 ? -19.003 -12.591 -2.933 1.00 45.66 441 ARG A CA 1
ATOM 3352 C C . ARG A 1 441 ? -18.878 -13.691 -1.864 1.00 45.66 441 ARG A C 1
ATOM 3354 O O . ARG A 1 441 ? -19.580 -13.656 -0.857 1.00 45.66 441 ARG A O 1
ATOM 3361 N N . ASP A 1 442 ? -18.027 -14.689 -2.083 1.00 40.69 442 ASP A N 1
ATOM 3362 C CA . ASP A 1 442 ? -17.796 -15.728 -1.075 1.00 40.69 442 ASP A CA 1
ATOM 3363 C C . ASP A 1 442 ? -16.602 -15.336 -0.197 1.00 40.69 442 ASP A C 1
ATOM 3365 O O . ASP A 1 442 ? -15.439 -15.409 -0.598 1.00 40.69 442 ASP A O 1
ATOM 3369 N N . TYR A 1 443 ? -16.901 -14.889 1.022 1.00 37.22 443 TYR A N 1
ATOM 3370 C CA . TYR A 1 443 ? -15.900 -14.733 2.070 1.00 37.22 443 TYR A CA 1
ATOM 3371 C C . TYR A 1 443 ? -15.456 -16.122 2.573 1.00 37.22 443 TYR A C 1
ATOM 3373 O O . TYR A 1 443 ? -16.281 -16.940 2.965 1.00 37.22 443 TYR A O 1
ATOM 3381 N N . ALA A 1 444 ? -14.131 -16.312 2.622 1.00 31.45 444 ALA A N 1
ATOM 3382 C CA . ALA A 1 444 ? -13.367 -17.364 3.306 1.00 31.45 444 ALA A CA 1
ATOM 3383 C C . ALA A 1 444 ? -13.272 -18.768 2.660 1.00 31.45 444 ALA A C 1
ATOM 3385 O O . ALA A 1 444 ? -14.071 -19.668 2.894 1.00 31.45 444 ALA A O 1
ATOM 3386 N N . THR A 1 445 ? -12.128 -19.031 2.021 1.00 27.86 445 THR A N 1
ATOM 3387 C CA . THR A 1 445 ? -11.173 -20.038 2.531 1.00 27.86 445 THR A CA 1
ATOM 3388 C C . THR A 1 445 ? -9.784 -19.773 1.954 1.00 27.86 445 THR A C 1
ATOM 3390 O O . THR A 1 445 ? -9.486 -20.052 0.797 1.00 27.86 445 THR A O 1
ATOM 3393 N N . VAL A 1 446 ? -8.909 -19.221 2.793 1.00 29.23 446 VAL A N 1
ATOM 3394 C CA . VAL A 1 446 ? -7.460 -19.309 2.603 1.00 29.23 446 VAL A CA 1
ATOM 3395 C C . VAL A 1 446 ? -7.099 -20.796 2.725 1.00 29.23 446 VAL A C 1
ATOM 3397 O O . VAL A 1 446 ? -7.413 -21.381 3.765 1.00 29.23 446 VAL A O 1
ATOM 3400 N N . PRO A 1 447 ? -6.468 -21.454 1.736 1.00 30.17 447 PRO A N 1
ATOM 3401 C CA . PRO A 1 447 ? -5.942 -22.785 1.976 1.00 30.17 447 PRO A CA 1
ATOM 3402 C C . PRO A 1 447 ? -4.771 -22.660 2.951 1.00 30.17 447 PRO A C 1
ATOM 3404 O O . PRO A 1 447 ? -3.751 -22.033 2.660 1.00 30.17 447 PRO A O 1
ATOM 3407 N N . ALA A 1 448 ? -4.943 -23.252 4.132 1.00 27.64 448 ALA A N 1
ATOM 3408 C CA . ALA A 1 448 ? -3.873 -23.471 5.085 1.00 27.64 448 ALA A CA 1
ATOM 3409 C C . ALA A 1 448 ? -2.722 -24.209 4.387 1.00 27.64 448 ALA A C 1
ATOM 3411 O O . ALA A 1 448 ? -2.894 -25.302 3.844 1.00 27.64 448 ALA A O 1
ATOM 3412 N N . VAL A 1 449 ? -1.537 -23.600 4.413 1.00 28.72 449 VAL A N 1
ATOM 3413 C CA . VAL A 1 449 ? -0.283 -24.239 4.018 1.00 28.72 449 VAL A CA 1
ATOM 3414 C C . VAL A 1 449 ? -0.003 -25.351 5.029 1.00 28.72 449 VAL A C 1
ATOM 3416 O O . VAL A 1 449 ? 0.524 -25.114 6.113 1.00 28.72 449 VAL A O 1
ATOM 3419 N N . SER A 1 450 ? -0.403 -26.576 4.691 1.00 27.80 450 SER A N 1
ATOM 3420 C CA . SER A 1 450 ? 0.004 -27.778 5.412 1.00 27.80 450 SER A CA 1
ATOM 3421 C C . SER A 1 450 ? 1.432 -28.130 5.009 1.00 27.80 450 SER A C 1
ATOM 3423 O O . SER A 1 450 ? 1.707 -28.513 3.870 1.00 27.80 450 SER A O 1
ATOM 3425 N N . SER A 1 451 ? 2.354 -27.993 5.959 1.00 35.25 451 SER A N 1
ATOM 3426 C CA . SER A 1 451 ? 3.683 -28.575 5.859 1.00 35.25 451 SER A CA 1
ATOM 3427 C C . SER A 1 451 ? 3.580 -30.099 5.942 1.00 35.25 451 SER A C 1
ATOM 3429 O O . SER A 1 451 ? 3.286 -30.654 7.000 1.00 35.25 451 SER A O 1
ATOM 3431 N N . SER A 1 452 ? 3.915 -30.798 4.866 1.00 29.73 452 SER A N 1
ATOM 3432 C CA . SER A 1 452 ? 4.485 -32.137 4.988 1.00 29.73 452 SER A CA 1
ATOM 3433 C C . SER A 1 452 ? 5.513 -32.344 3.885 1.00 29.73 452 SER A C 1
ATOM 3435 O O . SER A 1 452 ? 5.216 -32.380 2.695 1.00 29.73 452 SER A O 1
ATOM 3437 N N . GLY A 1 453 ? 6.776 -32.412 4.300 1.00 31.41 453 GLY A N 1
ATOM 3438 C CA . GLY A 1 453 ? 7.840 -32.897 3.445 1.00 31.41 453 GLY A CA 1
ATOM 3439 C C . GLY A 1 453 ? 7.722 -34.408 3.280 1.00 31.41 453 GLY A C 1
ATOM 3440 O O . GLY A 1 453 ? 7.493 -35.112 4.263 1.00 31.41 453 GLY A O 1
ATOM 3441 N N . LYS A 1 454 ? 7.935 -34.893 2.054 1.00 32.84 454 LYS A N 1
ATOM 3442 C CA . LYS A 1 454 ? 8.930 -35.924 1.701 1.00 32.84 454 LYS A CA 1
ATOM 3443 C C . LYS A 1 454 ? 8.742 -36.390 0.250 1.00 32.84 454 LYS A C 1
ATOM 3445 O O . LYS A 1 454 ? 7.660 -36.780 -0.153 1.00 32.84 454 LYS A O 1
ATOM 3450 N N . HIS A 1 455 ? 9.867 -36.378 -0.465 1.00 33.97 455 HIS A N 1
ATOM 3451 C CA . HIS A 1 455 ? 10.241 -37.212 -1.611 1.00 33.97 455 HIS A CA 1
ATOM 3452 C C . HIS A 1 455 ? 9.246 -37.395 -2.768 1.00 33.97 455 HIS A C 1
ATOM 3454 O O . HIS A 1 455 ? 8.472 -38.341 -2.768 1.00 33.97 455 HIS A O 1
ATOM 3460 N N . VAL A 1 456 ? 9.461 -36.651 -3.859 1.00 30.03 456 VAL A N 1
ATOM 3461 C CA . VAL A 1 456 ? 9.454 -37.252 -5.203 1.00 30.03 456 VAL A CA 1
ATOM 3462 C C . VAL A 1 456 ? 10.639 -36.689 -5.979 1.00 30.03 456 VAL A C 1
ATOM 3464 O O . VAL A 1 456 ? 10.691 -35.514 -6.331 1.00 30.03 456 VAL A O 1
ATOM 3467 N N . ALA A 1 457 ? 11.626 -37.553 -6.180 1.00 33.44 457 ALA A N 1
ATOM 3468 C CA . ALA A 1 457 ? 12.666 -37.369 -7.164 1.00 33.44 457 ALA A CA 1
ATOM 3469 C C . ALA A 1 457 ? 12.144 -37.808 -8.539 1.00 33.44 457 ALA A C 1
ATOM 3471 O O . ALA A 1 457 ? 11.390 -38.770 -8.638 1.00 33.44 457 ALA A O 1
ATOM 3472 N N . LEU A 1 458 ? 12.704 -37.164 -9.562 1.00 32.25 458 LEU A N 1
ATOM 3473 C CA . LEU A 1 458 ? 12.903 -37.678 -10.915 1.00 32.25 458 LEU A CA 1
ATOM 3474 C C . LEU A 1 458 ? 11.689 -37.702 -11.868 1.00 32.25 458 LEU A C 1
ATOM 3476 O O . LEU A 1 458 ? 10.758 -38.481 -11.717 1.00 32.25 458 LEU A O 1
ATOM 3480 N N . VAL A 1 459 ? 11.847 -36.921 -12.944 1.00 32.97 459 VAL A N 1
ATOM 3481 C CA . VAL A 1 459 ? 11.641 -37.244 -14.375 1.00 32.97 459 VAL A CA 1
ATOM 3482 C C . VAL A 1 459 ? 10.897 -36.095 -15.065 1.00 32.97 459 VAL A C 1
ATOM 3484 O O . VAL A 1 459 ? 9.687 -35.971 -14.954 1.00 32.97 459 VAL A O 1
ATOM 3487 N N . LEU A 1 460 ? 11.644 -35.233 -15.767 1.00 30.41 460 LEU A N 1
ATOM 3488 C CA . LEU A 1 460 ? 11.490 -34.993 -17.210 1.00 30.41 460 LEU A CA 1
ATOM 3489 C C . LEU A 1 460 ? 12.478 -33.915 -17.675 1.00 30.41 460 LEU A C 1
ATOM 3491 O O . LEU A 1 460 ? 12.358 -32.729 -17.380 1.00 30.41 460 LEU A O 1
ATOM 3495 N N . ALA A 1 461 ? 13.472 -34.380 -18.425 1.00 38.03 461 ALA A N 1
ATOM 3496 C CA . ALA A 1 461 ? 14.236 -33.570 -19.349 1.00 38.03 461 ALA A CA 1
ATOM 3497 C C . ALA A 1 461 ? 13.405 -33.292 -20.619 1.00 38.03 461 ALA A C 1
ATOM 3499 O O . ALA A 1 461 ? 12.533 -34.082 -20.973 1.00 38.03 461 ALA A O 1
ATOM 3500 N N . ALA A 1 462 ? 13.806 -32.228 -21.323 1.00 40.75 462 ALA A N 1
ATOM 3501 C CA . ALA A 1 462 ? 13.508 -31.874 -22.716 1.00 40.75 462 ALA A CA 1
ATOM 3502 C C . ALA A 1 462 ? 12.230 -31.057 -23.008 1.00 40.75 462 ALA A C 1
ATOM 3504 O O . ALA A 1 462 ? 11.172 -31.612 -23.269 1.00 40.75 462 ALA A O 1
ATOM 3505 N N . CYS A 1 463 ? 12.389 -29.728 -23.129 1.00 33.66 463 CYS A N 1
ATOM 3506 C CA . CYS A 1 463 ? 11.914 -28.975 -24.305 1.00 33.66 463 CYS A CA 1
ATOM 3507 C C . CYS A 1 463 ? 12.592 -27.588 -24.368 1.00 33.66 463 CYS A C 1
ATOM 3509 O O . CYS A 1 463 ? 12.240 -26.667 -23.634 1.00 33.66 463 CYS A O 1
ATOM 3511 N N . GLY A 1 464 ? 13.612 -27.447 -25.220 1.00 45.94 464 GLY A N 1
ATOM 3512 C CA . GLY A 1 464 ? 14.539 -26.306 -25.264 1.00 45.94 464 GLY A CA 1
ATOM 3513 C C . GLY A 1 464 ? 14.162 -25.142 -26.188 1.00 45.94 464 GLY A C 1
ATOM 3514 O O . GLY A 1 464 ? 15.064 -24.473 -26.677 1.00 45.94 464 GLY A O 1
ATOM 3515 N N . THR A 1 465 ? 12.882 -24.878 -26.464 1.00 45.59 465 THR A N 1
ATOM 3516 C CA . THR A 1 465 ? 12.496 -23.830 -27.441 1.00 45.59 465 THR A CA 1
ATOM 3517 C C . THR A 1 465 ? 11.446 -22.820 -26.968 1.00 45.59 465 THR A C 1
ATOM 3519 O O . THR A 1 465 ? 11.208 -21.838 -27.664 1.00 45.59 465 THR A O 1
ATOM 3522 N N . CYS A 1 466 ? 10.879 -22.945 -25.763 1.00 40.72 466 CYS A N 1
ATOM 3523 C CA . CYS A 1 466 ? 9.859 -21.994 -25.286 1.00 40.72 466 CYS A CA 1
ATOM 3524 C C . CYS A 1 466 ? 10.407 -20.752 -24.556 1.00 40.72 466 CYS A C 1
ATOM 3526 O O . CYS A 1 466 ? 9.657 -19.809 -24.315 1.00 40.72 466 CYS A O 1
ATOM 3528 N N . ALA A 1 467 ? 11.705 -20.693 -24.237 1.00 42.47 467 ALA A N 1
ATOM 3529 C CA . ALA A 1 467 ? 12.272 -19.588 -23.455 1.00 42.47 467 ALA A CA 1
ATOM 3530 C C . ALA A 1 467 ? 12.523 -18.292 -24.260 1.00 42.47 467 ALA A C 1
ATOM 3532 O O . ALA A 1 467 ? 12.668 -17.229 -23.664 1.00 42.47 467 ALA A O 1
ATOM 3533 N N . LEU A 1 468 ? 12.542 -18.343 -25.600 1.00 42.28 468 LEU A N 1
ATOM 3534 C CA . LEU A 1 468 ? 12.899 -17.179 -26.428 1.00 42.28 468 LEU A CA 1
ATOM 3535 C C . LEU A 1 468 ? 11.705 -16.260 -26.759 1.00 42.28 468 LEU A C 1
ATOM 3537 O O . LEU A 1 468 ? 11.891 -15.072 -27.007 1.00 42.28 468 LEU A O 1
ATOM 3541 N N . VAL A 1 469 ? 10.471 -16.776 -26.731 1.00 46.72 469 VAL A N 1
ATOM 3542 C CA . VAL A 1 469 ? 9.272 -16.011 -27.135 1.00 46.72 469 VAL A CA 1
ATOM 3543 C C . VAL A 1 469 ? 8.735 -15.137 -25.994 1.00 46.72 469 VAL A C 1
ATOM 3545 O O . VAL A 1 469 ? 8.217 -14.049 -26.235 1.00 46.72 469 VAL A O 1
ATOM 3548 N N . LEU A 1 470 ? 8.940 -15.540 -24.736 1.00 45.72 470 LEU A N 1
ATOM 3549 C CA . LEU A 1 470 ? 8.507 -14.760 -23.569 1.00 45.72 470 LEU A CA 1
ATOM 3550 C C . LEU A 1 470 ? 9.419 -13.558 -23.261 1.00 45.72 470 LEU A C 1
ATOM 3552 O O . LEU A 1 470 ? 8.976 -12.612 -22.615 1.00 45.72 470 LEU A O 1
ATOM 3556 N N . ALA A 1 471 ? 10.656 -13.543 -23.767 1.00 43.34 471 ALA A N 1
ATOM 3557 C CA . ALA A 1 471 ? 11.582 -12.426 -23.566 1.00 43.34 471 ALA A CA 1
ATOM 3558 C C . ALA A 1 471 ? 11.313 -11.226 -24.500 1.00 43.34 471 ALA A C 1
ATOM 3560 O O . ALA A 1 471 ? 11.630 -10.094 -24.142 1.00 43.34 471 ALA A O 1
ATOM 3561 N N . LEU A 1 472 ? 10.684 -11.436 -25.665 1.00 43.12 472 LEU A N 1
ATOM 3562 C CA . LEU A 1 472 ? 10.416 -10.366 -26.641 1.00 43.12 472 LEU A CA 1
ATOM 3563 C C . LEU A 1 472 ? 9.090 -9.623 -26.397 1.00 43.12 472 LEU A C 1
ATOM 3565 O O . LEU A 1 472 ? 8.976 -8.452 -26.749 1.00 43.12 472 LEU A O 1
ATOM 3569 N N . ALA A 1 473 ? 8.116 -10.239 -25.719 1.00 39.22 473 ALA A N 1
ATOM 3570 C CA . ALA A 1 473 ? 6.841 -9.587 -25.398 1.00 39.22 473 ALA A CA 1
ATOM 3571 C C . ALA A 1 473 ? 6.945 -8.541 -24.265 1.00 39.22 473 ALA A C 1
ATOM 3573 O O . ALA A 1 473 ? 6.077 -7.681 -24.134 1.00 39.22 473 ALA A O 1
ATOM 3574 N N . ALA A 1 474 ? 8.019 -8.566 -23.469 1.00 39.22 474 ALA A N 1
ATOM 3575 C CA . ALA A 1 474 ? 8.226 -7.626 -22.365 1.00 39.22 474 ALA A CA 1
ATOM 3576 C C . ALA A 1 474 ? 8.883 -6.292 -22.787 1.00 39.22 474 ALA A C 1
ATOM 3578 O O . ALA A 1 474 ? 8.954 -5.371 -21.974 1.00 39.22 474 ALA A O 1
ATOM 3579 N N . PHE A 1 475 ? 9.355 -6.163 -24.035 1.00 42.28 475 PHE A N 1
ATOM 3580 C CA . PHE A 1 475 ? 10.178 -5.022 -24.463 1.00 42.28 475 PHE A CA 1
ATOM 3581 C C . PHE A 1 475 ? 9.395 -3.878 -25.133 1.00 42.28 475 PHE A C 1
ATOM 3583 O O . PHE A 1 475 ? 9.927 -2.785 -25.288 1.00 42.28 475 PHE A O 1
ATOM 3590 N N . VAL A 1 476 ? 8.121 -4.083 -25.492 1.00 41.88 476 VAL A N 1
ATOM 3591 C CA . VAL A 1 476 ? 7.332 -3.072 -26.230 1.00 41.88 476 VAL A CA 1
ATOM 3592 C C . VAL A 1 476 ? 6.540 -2.127 -25.311 1.00 41.88 476 VAL A C 1
ATOM 3594 O O . VAL A 1 476 ? 6.104 -1.077 -25.763 1.00 41.88 476 VAL A O 1
ATOM 3597 N N . ASN A 1 477 ? 6.400 -2.416 -24.009 1.00 38.38 477 ASN A N 1
ATOM 3598 C CA . ASN A 1 477 ? 5.427 -1.707 -23.159 1.00 38.38 477 ASN A CA 1
ATOM 3599 C C . ASN A 1 477 ? 6.006 -0.905 -21.976 1.00 38.38 477 ASN A C 1
ATOM 3601 O O . ASN A 1 477 ? 5.404 -0.838 -20.905 1.00 38.38 477 ASN A O 1
ATOM 3605 N N . ARG A 1 478 ? 7.183 -0.285 -22.136 1.00 39.53 478 ARG A N 1
ATOM 3606 C CA . ARG A 1 478 ? 7.717 0.666 -21.141 1.00 39.53 478 ARG A CA 1
ATOM 3607 C C . ARG A 1 478 ? 8.274 1.928 -21.789 1.00 39.53 478 ARG A C 1
ATOM 3609 O O . ARG A 1 478 ? 9.478 2.086 -21.955 1.00 39.53 478 ARG A O 1
ATOM 3616 N N . GLY A 1 479 ? 7.376 2.859 -22.080 1.00 33.81 479 GLY A N 1
ATOM 3617 C CA . GLY A 1 479 ? 7.701 4.268 -22.257 1.00 33.81 479 GLY A CA 1
ATOM 3618 C C . GLY A 1 479 ? 6.687 5.116 -21.496 1.00 33.81 479 GLY A C 1
ATOM 3619 O O . GLY A 1 479 ? 5.498 4.983 -21.750 1.00 33.81 479 GLY A O 1
ATOM 3620 N N . ARG A 1 480 ? 7.188 6.010 -20.629 1.00 37.09 480 ARG A N 1
ATOM 3621 C CA . ARG A 1 480 ? 6.494 7.056 -19.838 1.00 37.09 480 ARG A CA 1
ATOM 3622 C C . ARG A 1 480 ? 6.074 6.675 -18.410 1.00 37.09 480 ARG A C 1
ATOM 3624 O O . ARG A 1 480 ? 4.962 6.237 -18.155 1.00 37.09 480 ARG A O 1
ATOM 3631 N N . LEU A 1 481 ? 6.959 6.982 -17.459 1.00 32.91 481 LEU A N 1
ATOM 3632 C CA . LEU A 1 481 ? 6.580 7.395 -16.106 1.00 32.91 481 LEU A CA 1
ATOM 3633 C C . LEU A 1 481 ? 7.145 8.801 -15.884 1.00 32.91 481 LEU A C 1
ATOM 3635 O O . LEU A 1 481 ? 8.356 8.999 -15.979 1.00 32.91 481 LEU A O 1
ATOM 3639 N N . ALA A 1 482 ? 6.254 9.763 -15.649 1.00 37.88 482 ALA A N 1
ATOM 3640 C CA . ALA A 1 482 ? 6.572 11.117 -15.214 1.00 37.88 482 ALA A CA 1
ATOM 3641 C C . ALA A 1 482 ? 6.454 11.218 -13.680 1.00 37.88 482 ALA A C 1
ATOM 3643 O O . ALA A 1 482 ? 5.726 10.452 -13.051 1.00 37.88 482 ALA A O 1
ATOM 3644 N N . ASN A 1 483 ? 7.226 12.147 -13.115 1.00 37.19 483 ASN A N 1
ATOM 3645 C CA . ASN A 1 483 ? 7.437 12.437 -11.692 1.00 37.19 483 ASN A CA 1
ATOM 3646 C C . ASN A 1 483 ? 6.159 12.634 -10.849 1.00 37.19 483 ASN A C 1
ATOM 3648 O O . ASN A 1 483 ? 5.199 13.218 -11.347 1.00 37.19 483 ASN A O 1
ATOM 3652 N N . PRO A 1 484 ? 6.183 12.307 -9.539 1.00 37.94 484 PRO A N 1
ATOM 3653 C CA . PRO A 1 484 ? 5.208 12.809 -8.580 1.00 37.94 484 PRO A CA 1
ATOM 3654 C C . PRO A 1 484 ? 5.701 14.130 -7.960 1.00 37.94 484 PRO A C 1
ATOM 3656 O O . PRO A 1 484 ? 6.765 14.174 -7.339 1.00 37.94 484 PRO A O 1
ATOM 3659 N N . LEU A 1 485 ? 4.924 15.203 -8.119 1.00 33.06 485 LEU A N 1
ATOM 3660 C CA . LEU A 1 485 ? 5.072 16.441 -7.349 1.00 33.06 485 LEU A CA 1
ATOM 3661 C C . LEU A 1 485 ? 4.151 16.412 -6.122 1.00 33.06 485 LEU A C 1
ATOM 3663 O O . LEU A 1 485 ? 3.023 15.925 -6.176 1.00 33.06 485 LEU A O 1
ATOM 3667 N N . MET A 1 486 ? 4.694 16.925 -5.019 1.00 29.52 486 MET A N 1
ATOM 3668 C CA . MET A 1 486 ? 4.049 17.139 -3.726 1.00 29.52 486 MET A CA 1
ATOM 3669 C C . MET A 1 486 ? 2.813 18.047 -3.821 1.00 29.52 486 MET A C 1
ATOM 3671 O O . MET A 1 486 ? 2.839 19.060 -4.512 1.00 29.52 486 MET A O 1
ATOM 3675 N N . TYR A 1 487 ? 1.785 17.739 -3.026 1.00 29.30 487 TYR A N 1
ATOM 3676 C CA . TYR A 1 487 ? 0.714 18.672 -2.662 1.00 29.30 487 TYR A CA 1
ATOM 3677 C C . TYR A 1 487 ? 1.091 19.461 -1.397 1.00 29.30 487 TYR A C 1
ATOM 3679 O O . TYR A 1 487 ? 1.512 18.840 -0.416 1.00 29.30 487 TYR A O 1
ATOM 3687 N N . PRO A 1 488 ? 0.853 20.784 -1.345 1.00 39.78 488 PRO A N 1
ATOM 3688 C CA . PRO A 1 488 ? 0.630 21.499 -0.099 1.00 39.78 488 PRO A CA 1
ATOM 3689 C C . PRO A 1 488 ? -0.870 21.645 0.219 1.00 39.78 488 PRO A C 1
ATOM 3691 O O . PRO A 1 488 ? -1.731 21.660 -0.658 1.00 39.78 488 PRO A O 1
ATOM 3694 N N . ARG A 1 489 ? -1.138 21.742 1.526 1.00 31.52 489 ARG A N 1
ATOM 3695 C CA . ARG A 1 489 ? -2.427 21.973 2.194 1.00 31.52 489 ARG A CA 1
ATOM 3696 C C . ARG A 1 489 ? -3.220 23.141 1.594 1.00 31.52 489 ARG A C 1
ATOM 3698 O O . ARG A 1 489 ? -2.712 24.255 1.518 1.00 31.52 489 ARG A O 1
ATOM 3705 N N . SER A 1 490 ? -4.493 22.895 1.308 1.00 30.72 490 SER A N 1
ATOM 3706 C CA . SER A 1 490 ? -5.513 23.904 1.021 1.00 30.72 490 SER A CA 1
ATOM 3707 C C . SER A 1 490 ? -6.086 24.501 2.312 1.00 30.72 490 SER A C 1
ATOM 3709 O O . SER A 1 490 ? -6.604 23.778 3.166 1.00 30.72 490 SER A O 1
ATOM 3711 N N . ALA A 1 491 ? -6.000 25.827 2.420 1.00 34.12 491 ALA A N 1
ATOM 3712 C CA . ALA A 1 491 ? -6.877 26.653 3.238 1.00 34.12 491 ALA A CA 1
ATOM 3713 C C . ALA A 1 491 ? -8.252 26.738 2.555 1.00 34.12 491 ALA A C 1
ATOM 3715 O O . ALA A 1 491 ? -8.322 26.859 1.332 1.00 34.12 491 ALA A O 1
ATOM 3716 N N . VAL A 1 492 ? -9.329 26.653 3.336 1.00 31.16 492 VAL A N 1
ATOM 3717 C CA . VAL A 1 492 ? -10.701 26.889 2.875 1.00 31.16 492 VAL A CA 1
ATOM 3718 C C . VAL A 1 492 ? -11.239 28.071 3.670 1.00 31.16 492 VAL A C 1
ATOM 3720 O O . VAL A 1 492 ? -11.454 27.967 4.876 1.00 31.16 492 VAL A O 1
ATOM 3723 N N . GLU A 1 493 ? -11.412 29.192 2.977 1.00 30.14 493 GLU A N 1
ATOM 3724 C CA . GLU A 1 493 ? -12.223 30.330 3.395 1.00 30.14 493 GLU A CA 1
ATOM 3725 C C . GLU A 1 493 ? -13.658 30.154 2.873 1.00 30.14 493 GLU A C 1
ATOM 3727 O O . GLU A 1 493 ? -13.865 29.762 1.728 1.00 30.14 493 GLU A O 1
ATOM 3732 N N . GLY A 1 494 ? -14.626 30.499 3.727 1.00 28.67 494 GLY A N 1
ATOM 3733 C CA . GLY A 1 494 ? -15.820 31.257 3.345 1.00 28.67 494 GLY A CA 1
ATOM 3734 C C . GLY A 1 494 ? -16.963 30.528 2.636 1.00 28.67 494 GLY A C 1
ATOM 3735 O O . GLY A 1 494 ? -17.041 30.517 1.413 1.00 28.67 494 GLY A O 1
ATOM 3736 N N . CYS A 1 495 ? -17.951 30.072 3.408 1.00 27.83 495 CYS A N 1
ATOM 3737 C CA . CYS A 1 495 ? -19.348 30.055 2.967 1.00 27.83 495 CYS A CA 1
ATOM 3738 C C . CYS A 1 495 ? -20.222 30.654 4.075 1.00 27.83 495 CYS A C 1
ATOM 3740 O O . CYS A 1 495 ? -20.401 30.054 5.134 1.00 27.83 495 CYS A O 1
ATOM 3742 N N . ASP A 1 496 ? -20.727 31.856 3.803 1.00 28.11 496 ASP A N 1
ATOM 3743 C CA . ASP A 1 496 ? -21.737 32.576 4.570 1.00 28.11 496 ASP A CA 1
ATOM 3744 C C . ASP A 1 496 ? -23.107 31.891 4.470 1.00 28.11 496 ASP A C 1
ATOM 3746 O O . ASP A 1 496 ? -23.592 31.619 3.372 1.00 28.11 496 ASP A O 1
ATOM 3750 N N . CYS A 1 497 ? -23.772 31.702 5.612 1.00 27.73 497 CYS A N 1
ATOM 3751 C CA . CYS A 1 497 ? -25.233 31.700 5.741 1.00 27.73 497 CYS A CA 1
ATOM 3752 C C . CYS A 1 497 ? -25.606 32.240 7.140 1.00 27.73 497 CYS A C 1
ATOM 3754 O O . CYS A 1 497 ? -24.943 31.883 8.116 1.00 27.73 497 CYS A O 1
ATOM 3756 N N . PRO A 1 498 ? -26.635 33.101 7.265 1.00 33.16 498 PRO A N 1
ATOM 3757 C CA . PRO A 1 498 ? -26.898 33.860 8.485 1.00 33.16 498 PRO A CA 1
ATOM 3758 C C . PRO A 1 498 ? -27.722 33.057 9.500 1.00 33.16 498 PRO A C 1
ATOM 3760 O O . PRO A 1 498 ? -28.756 32.482 9.158 1.00 33.16 498 PRO A O 1
ATOM 3763 N N . ALA A 1 499 ? -27.292 33.076 10.762 1.00 31.55 499 ALA A N 1
ATOM 3764 C CA . ALA A 1 499 ? -28.084 32.639 11.907 1.00 31.55 499 ALA A CA 1
ATOM 3765 C C . ALA A 1 499 ? -28.324 33.833 12.841 1.00 31.55 499 ALA A C 1
ATOM 3767 O O . ALA A 1 499 ? -27.397 34.397 13.419 1.00 31.55 499 ALA A O 1
ATOM 3768 N N . ASP A 1 500 ? -29.595 34.202 12.941 1.00 37.97 500 ASP A N 1
ATOM 3769 C CA . ASP A 1 500 ? -30.179 35.144 13.889 1.00 37.97 500 ASP A CA 1
ATOM 3770 C C . ASP A 1 500 ? -30.165 34.514 15.293 1.00 37.97 500 ASP A C 1
ATOM 3772 O O . ASP A 1 500 ? -30.844 33.513 15.496 1.00 37.97 500 ASP A O 1
ATOM 3776 N N . TYR A 1 501 ? -29.421 35.068 16.258 1.00 33.47 501 TYR A N 1
ATOM 3777 C CA . TYR A 1 501 ? -29.672 34.886 17.698 1.00 33.47 501 TYR A CA 1
ATOM 3778 C C . TYR A 1 501 ? -29.098 36.064 18.502 1.00 33.47 501 TYR A C 1
ATOM 3780 O O . TYR A 1 501 ? -27.933 36.436 18.368 1.00 33.47 501 TYR A O 1
ATOM 3788 N N . GLY A 1 502 ? -29.960 36.653 19.336 1.00 33.78 502 GLY A N 1
ATOM 3789 C CA . GLY A 1 502 ? -29.678 37.783 20.224 1.00 33.78 502 GLY A CA 1
ATOM 3790 C C . GLY A 1 502 ? -28.824 37.446 21.460 1.00 33.78 502 GLY A C 1
ATOM 3791 O O . GLY A 1 502 ? -28.467 36.290 21.688 1.00 33.78 502 GLY A O 1
ATOM 3792 N N . PRO A 1 503 ? -28.472 38.467 22.266 1.00 40.94 503 PRO A N 1
ATOM 3793 C CA . PRO A 1 503 ? -27.318 38.420 23.159 1.00 40.94 503 PRO A CA 1
ATOM 3794 C C . PRO A 1 503 ? -27.604 37.787 24.527 1.00 40.94 503 PRO A C 1
ATOM 3796 O O . PRO A 1 503 ? -28.605 38.074 25.183 1.00 40.94 503 PRO A O 1
ATOM 3799 N N . VAL A 1 504 ? -26.641 36.982 24.983 1.00 32.66 504 VAL A N 1
ATOM 3800 C CA . VAL A 1 504 ? -26.539 36.447 26.346 1.00 32.66 504 VAL A CA 1
ATOM 3801 C C . VAL A 1 504 ? -25.760 37.442 27.208 1.00 32.66 504 VAL A C 1
ATOM 3803 O O . VAL A 1 504 ? -24.671 37.880 26.839 1.00 32.66 504 VAL A O 1
ATOM 3806 N N . HIS A 1 505 ? -26.337 37.804 28.354 1.00 35.06 505 HIS A N 1
ATOM 3807 C CA . HIS A 1 505 ? -25.738 38.695 29.341 1.00 35.06 505 HIS A CA 1
ATOM 3808 C C . HIS A 1 505 ? -24.581 38.033 30.108 1.00 35.06 505 HIS A C 1
ATOM 3810 O O . HIS A 1 505 ? -24.643 36.886 30.544 1.00 35.06 505 HIS A O 1
ATOM 3816 N N . GLU A 1 506 ? -23.550 38.847 30.287 1.00 33.91 506 GLU A N 1
ATOM 3817 C CA . GLU A 1 506 ? -22.279 38.667 30.979 1.00 33.91 506 GLU A CA 1
ATOM 3818 C C . GLU A 1 506 ? -22.453 38.367 32.489 1.00 33.91 506 GLU A C 1
ATOM 3820 O O . GLU A 1 506 ? -23.058 39.151 33.222 1.00 33.91 506 GLU A O 1
ATOM 3825 N N . MET A 1 507 ? -21.900 37.247 32.977 1.00 31.38 507 MET A N 1
ATOM 3826 C CA . MET A 1 507 ? -21.773 36.951 34.412 1.00 31.38 507 MET A CA 1
ATOM 3827 C C . MET A 1 507 ? -20.399 37.390 34.930 1.00 31.38 507 MET A C 1
ATOM 3829 O O . MET A 1 507 ? -19.363 36.875 34.513 1.00 31.38 5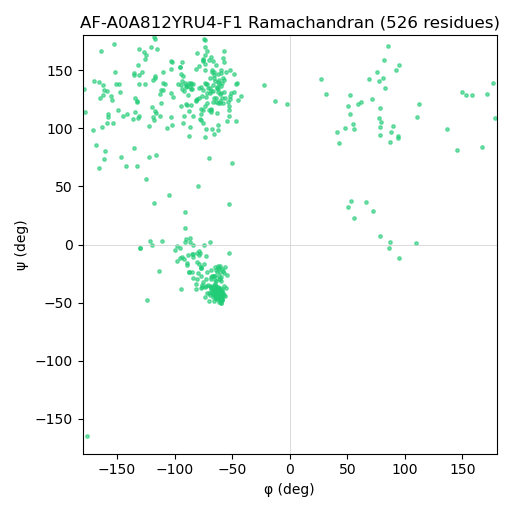07 MET A O 1
ATOM 3833 N N . ARG A 1 508 ? -20.411 38.317 35.894 1.00 34.53 508 ARG A N 1
ATOM 3834 C CA . ARG A 1 508 ? -19.272 38.657 36.755 1.00 34.53 508 ARG A CA 1
ATOM 3835 C C . ARG A 1 508 ? -19.181 37.691 37.943 1.00 34.53 508 ARG A C 1
ATOM 3837 O O . ARG A 1 508 ? -20.179 37.384 38.586 1.00 34.53 508 ARG A O 1
ATOM 3844 N N . THR A 1 509 ? -17.950 37.292 38.249 1.00 39.41 509 THR A N 1
ATOM 3845 C CA . THR A 1 509 ? -17.443 36.772 39.536 1.00 39.41 509 THR A CA 1
ATOM 3846 C C . THR A 1 509 ? -17.739 37.785 40.669 1.00 39.41 509 THR A C 1
ATOM 3848 O O . THR A 1 509 ? -17.837 38.977 40.387 1.00 39.41 509 THR A O 1
ATOM 3851 N N . VAL A 1 510 ? -17.986 37.465 41.953 1.00 33.78 510 VAL A N 1
ATOM 3852 C CA . VAL A 1 510 ? -17.256 36.728 43.028 1.00 33.78 510 VAL A CA 1
ATOM 3853 C C . VAL A 1 510 ? -18.213 36.654 44.286 1.00 33.78 510 VAL A C 1
ATOM 3855 O O . VAL A 1 510 ? -19.328 37.156 44.164 1.00 33.78 510 VAL A O 1
ATOM 3858 N N . PRO A 1 511 ? -17.815 36.331 45.550 1.00 51.19 511 PRO A N 1
ATOM 3859 C CA . PRO A 1 511 ? -17.348 35.091 46.206 1.00 51.19 511 PRO A CA 1
ATOM 3860 C C . PRO A 1 511 ? -18.265 34.570 47.365 1.00 51.19 511 PRO A C 1
ATOM 3862 O O . PRO A 1 511 ? -19.208 35.221 47.800 1.00 51.19 511 PRO A O 1
ATOM 3865 N N . ASN A 1 512 ? -17.877 33.406 47.910 1.00 39.31 512 ASN A N 1
ATOM 3866 C CA . ASN A 1 512 ? -18.230 32.760 49.195 1.00 39.31 512 ASN A CA 1
ATOM 3867 C C . ASN A 1 512 ? -18.756 33.635 50.358 1.00 39.31 512 ASN A C 1
ATOM 3869 O O . ASN A 1 512 ? -18.081 34.582 50.754 1.00 39.31 512 ASN A O 1
ATOM 3873 N N . PHE A 1 513 ? -19.805 33.155 51.051 1.00 32.03 513 PHE A N 1
ATOM 3874 C CA . PHE A 1 513 ? -19.984 33.306 52.508 1.00 32.03 513 PHE A CA 1
ATOM 3875 C C . PHE A 1 513 ? -20.815 32.160 53.128 1.00 32.03 513 PHE A C 1
ATOM 3877 O O . PHE A 1 513 ? -21.685 31.573 52.492 1.00 32.03 513 PHE A O 1
ATOM 3884 N N . HIS A 1 514 ? -20.479 31.851 54.381 1.00 34.16 514 HIS A N 1
ATOM 3885 C CA . HIS A 1 514 ? -20.975 30.783 55.253 1.00 34.16 514 HIS A CA 1
ATOM 3886 C C . HIS A 1 514 ? -22.395 31.006 55.824 1.00 34.16 514 HIS A C 1
ATOM 3888 O O . HIS A 1 514 ? -22.731 32.120 56.204 1.00 34.16 514 HIS A O 1
ATOM 3894 N N . ALA A 1 515 ? -23.073 29.873 56.064 1.00 37.09 515 ALA A N 1
ATOM 3895 C CA . ALA A 1 515 ? -23.897 29.510 57.232 1.00 37.09 515 ALA A CA 1
ATOM 3896 C C . ALA A 1 515 ? -25.255 30.196 57.537 1.00 37.09 515 ALA A C 1
ATOM 3898 O O . ALA A 1 515 ? -25.394 31.411 57.519 1.00 37.09 515 ALA A O 1
ATOM 3899 N N . ALA A 1 516 ? -26.157 29.325 58.027 1.00 33.59 516 ALA A N 1
ATOM 3900 C CA . ALA A 1 516 ? -27.231 29.524 59.016 1.00 33.59 516 ALA A CA 1
ATOM 3901 C C . ALA A 1 516 ? -28.704 29.464 58.533 1.00 33.59 516 ALA A C 1
ATOM 3903 O O . ALA A 1 516 ? -29.218 30.360 57.879 1.00 33.59 516 ALA A O 1
ATOM 3904 N N . SER A 1 517 ? -29.349 28.371 58.972 1.00 34.16 517 SER A N 1
ATOM 3905 C CA . SER A 1 517 ? -30.629 28.280 59.707 1.00 34.16 517 SER A CA 1
ATOM 3906 C C . SER A 1 517 ? -31.953 28.831 59.140 1.00 34.16 517 SER A C 1
ATOM 3908 O O . SER A 1 517 ? -32.161 30.033 59.064 1.00 34.16 517 SER A O 1
ATOM 3910 N N . GLU A 1 518 ? -32.887 27.874 59.028 1.00 35.19 518 GLU A N 1
ATOM 3911 C CA . GLU A 1 518 ? -34.271 27.869 59.549 1.00 35.19 518 GLU A CA 1
ATOM 3912 C C . GLU A 1 518 ? -35.436 28.590 58.823 1.00 35.19 518 GLU A C 1
ATOM 3914 O O . GLU A 1 518 ? -35.354 29.717 58.355 1.00 35.19 518 GLU A O 1
ATOM 3919 N N . VAL A 1 519 ? -36.585 27.893 58.926 1.00 33.53 519 VAL A N 1
ATOM 3920 C CA . VAL A 1 519 ? -38.000 28.327 58.880 1.00 33.53 519 VAL A CA 1
ATOM 3921 C C . VAL A 1 519 ? -38.756 28.284 57.532 1.00 33.53 519 VAL A C 1
ATOM 3923 O O . VAL A 1 519 ? -38.828 29.246 56.785 1.00 33.53 519 VAL A O 1
ATOM 3926 N N . SER A 1 520 ? -39.412 27.138 57.300 1.00 32.94 520 SER A N 1
ATOM 3927 C CA . SER A 1 520 ? -40.878 26.924 57.307 1.00 32.94 520 SER A CA 1
ATOM 3928 C C . SER A 1 520 ? -41.875 27.791 56.483 1.00 32.94 520 SER A C 1
ATOM 3930 O O . SER A 1 520 ? -42.044 28.982 56.720 1.00 32.94 520 SER A O 1
ATOM 3932 N N . VAL A 1 521 ? -42.711 27.035 55.736 1.00 36.62 521 VAL A N 1
ATOM 3933 C CA . VAL A 1 521 ? -44.143 27.188 55.323 1.00 36.62 521 VAL A CA 1
ATOM 3934 C C . VAL A 1 521 ? -44.542 28.077 54.108 1.00 36.62 521 VAL A C 1
ATOM 3936 O O . VAL A 1 521 ? -43.723 28.847 53.622 1.00 36.62 521 VAL A O 1
ATOM 3939 N N . PRO A 1 522 ? -45.736 27.873 53.482 1.00 55.19 522 PRO A N 1
ATOM 3940 C CA . PRO A 1 522 ? -45.845 27.380 52.104 1.00 55.19 522 PRO A CA 1
ATOM 3941 C C . PRO A 1 522 ? -46.585 28.351 51.158 1.00 55.19 522 PRO A C 1
ATOM 3943 O O . PRO A 1 522 ? -47.265 29.272 51.600 1.00 55.19 522 PRO A O 1
ATOM 3946 N N . PHE A 1 523 ? -46.557 28.089 49.849 1.00 40.16 523 PHE A N 1
ATOM 3947 C CA . PHE A 1 523 ? -47.504 28.704 48.913 1.00 40.16 523 PHE A CA 1
ATOM 3948 C C . PHE A 1 523 ? -48.073 27.668 47.945 1.00 40.16 523 PHE A C 1
ATOM 3950 O O . PHE A 1 523 ? -47.371 27.104 47.111 1.00 40.16 523 PHE A O 1
ATOM 3957 N N . ALA A 1 524 ? -49.375 27.439 48.091 1.00 41.28 524 ALA A N 1
ATOM 3958 C CA . ALA A 1 524 ? -50.250 26.950 47.041 1.00 41.28 524 ALA A CA 1
ATOM 3959 C C . ALA A 1 524 ? -50.424 28.045 45.980 1.00 41.28 524 ALA A C 1
ATOM 3961 O O . ALA A 1 524 ? -50.554 29.206 46.356 1.00 41.28 524 ALA A O 1
ATOM 3962 N N . TYR A 1 525 ? -50.497 27.678 44.699 1.00 41.56 525 TYR A N 1
ATOM 3963 C CA . TYR A 1 525 ? -51.392 28.343 43.751 1.00 41.56 525 TYR A CA 1
ATOM 3964 C C . TYR A 1 525 ? -51.828 27.382 42.645 1.00 41.56 525 TYR A C 1
ATOM 3966 O O . TYR A 1 525 ? -51.062 26.551 42.159 1.00 41.56 525 TYR A O 1
ATOM 3974 N N . GLU A 1 526 ? -53.116 27.504 42.352 1.00 43.53 526 GLU A N 1
ATOM 3975 C CA . GLU A 1 526 ? -53.933 26.756 41.414 1.00 43.53 526 GLU A CA 1
ATOM 3976 C C . GLU A 1 526 ? -53.557 26.965 39.944 1.00 43.53 526 GLU A C 1
ATOM 3978 O O . GLU A 1 526 ? -52.999 27.982 39.538 1.00 43.53 526 GLU A O 1
ATOM 3983 N N . TYR A 1 527 ? -53.968 25.959 39.175 1.00 41.75 527 TYR A N 1
ATOM 3984 C CA . TYR A 1 527 ? -54.144 25.920 37.730 1.00 41.75 527 TYR A CA 1
ATOM 3985 C C . TYR A 1 527 ? -54.902 27.126 37.154 1.00 41.75 527 TYR A C 1
ATOM 3987 O O . TYR A 1 527 ? -55.988 27.459 37.631 1.00 41.75 527 TYR A O 1
ATOM 3995 N N . VAL A 1 528 ? -54.403 27.623 36.018 1.00 48.09 528 VAL A N 1
ATOM 3996 C CA . VAL A 1 528 ? -55.190 27.841 34.789 1.00 48.09 528 VAL A CA 1
ATOM 3997 C C . VAL A 1 528 ? -54.391 27.287 33.621 1.00 48.09 528 VAL A C 1
ATOM 3999 O O . VAL A 1 528 ? -53.183 27.609 33.552 1.00 48.09 528 VAL A O 1
#

pLDDT: mean 70.06, std 26.41, range [27.42, 98.62]

Radius of gyration: 53.16 Å; Cα contacts (8 Å, |Δi|>4): 340; chains: 1; bounding box: 98×84×182 Å

Mean predicted aligned error: 21.65 Å

Foldseek 3Di:
DPPPDPPQDADADDCPAQLNVVLVCCLPPVCVPCVVVQPPDDNPDDSLSSLCSCVVVVHRVRHRHDDDKQQQAAEDDPPQQCPVVLVVVLVCCVVCVVVCVPDDNPDDSLSSLCSCVSVVPPRRGHHDDPPDDGRDIDDDPPPPVPVVVVVVVVVVVVVVVVVVVVVVVVVVVVVVVVVVVVVVVVVVVVVVVVVVVVVVVVVVVVVVVVVVVVVVVVVVVVVVVVVVVVVVVVVVVVVVVVVVVVVVVVVVVVVVVVPDDDDDDDDDDDDDDDDDDDDDDDDDDDDDDDDDDDDDDDDDDDDDDDDDDDDDDDDDDDDDDDDDDDDDDDDDDDDDDDDDDDDDDDDCPVVVVVDDPPDAQKDFQKDWPPPPPVPWDWDAAFWPVRLLVVLVVDPFFFKWKAQLVRNTITGDGPPTHMDGDHRRIMMGTSPDDDPDDIDGNDDDDDPPPDDDDDDDDDDDDDDPPPPPPVVVVVPPPDDDDDDDDDDDDDDDDDDDDDDDDDDDDDDDDDDDDDDDDDDDDDDDDDDD

Nearest PDB structures (foldseek):
  2yil-assembly1_A  TM=8.059E-01  e=8.665E-03  Sarcocystis muris
  2ll4-assembly1_M  TM=7.763E-01  e=5.646E-03  Toxoplasma gondii
  4a5v-assembly1_A  TM=7.707E-01  e=1.698E-02  Toxoplasma gondii RH

Secondary structure (DSSP, 8-state):
----PPPS------TTSHHHHHHHHIIIIIHHH-GGGSTT--TT--HHHHHHHHHHTT-TTPPPPPPSS---PBP--TT-TTHHHHHHHHHHHHH-GGG-TT--TT--HHHHHHHHHHTT-TT-PPBPPTTSPTT------TTSHHHHHHHHHHHHHHHHHHHHHHHHHHHHHHHHHHHHHHHHHHHHHHHHHHHHHHHHHHHHHHHHHHHHHHHHHHHHHHHHHHHHHHHHHHHHHHHHHHHHHHHHHHHHHHHHHTT-----------------------------------PPP-------------------------------------------------SSHHHHHT--TTS-SEEEEEEE-----TT---EE-SBHHHHHHHHHT-TTBSEEEEETTTTEEE--BTTPPEEEEEEEEEEEETTS---S---B-----------------------TTSTTHHHHTTSSS----PPPPPPPPPP-----------PPPPPPP-------------------

Sequence (528 aa):
MVLLQPTLQCANMPTSSPCGKAILHAMTHGFAQHPEHYIGLSVHSTYSAFQAYYHNGDMHFCPRPCLKMEQACVPFTPSFPGMNHIAECRKQMVQQPEAFPELSSDSTDQEVAKALYMRGAPGVPRVCEDDEVPGHAVDLEEEEENEAQSEVSGVKKAVQEIYIQEEREREEREERAREEARRKREEARKKAEEAWRKQQEAMEKAQEEARRKKEQALEKAQAARRNASQAHAQDNITHKAAAARSNASHAQHKANISKAEPARSGSHGHSQEAQVVKAKQAVPAQVSTTTTEEPEEAGSSASQGFTDNVYGDSGSAGWDGDGVDGDGDSADGDDGAWNTGYEQYGGNRDLLDEMKPGRPCFTSGRSFSLLDSASHLPVSSRDSRSCKVHCRSSAEAAFFVFQVSAGLCHCPPAAARVVEAGADFVGGNLGCDDGSAVITRDYATVPAVSSSGKHVALVLAACGTCALVLALAAFVNRGRLANPLMYPRSAVEGCDCPADYGPVHEMRTVPNFHAASEVSVPFAYEYV